Protein AF-A0A7S4MGF0-F1 (afdb_monomer_lite)

pLDDT: mean 73.52, std 23.84, range [23.14, 98.25]

Foldseek 3Di:
DQLLAPPDDDDPCPPDDDDPPPDDDPVVLLVLLVVLLVCLVPDPDAQPDPVQHPCCCVVRLVVQSHDPDLSSNLSSLSSQLSNCLRDLVSCLQCVVVLLVNCVDPRDPSSVLSSLLSLLSSCLRVFPVVSQVSNDDHDPVCNSSCPPPCPPPPPDPPPDRSSVVSLVCQCPPDPDLSSNLSSLLSVLSCLQVVSDQALVVVLSLLLLLQQVVCPVSCSSVVSSVVSLLSQLQNDPSSLVSLLVNLLVNLCVLLVDDPPGSSVVGQVLVSLVVSVVSNCNNVVPDDPFDDPRLLVSLLSLLVVLVVCVVPPVPSNVSSLVSSLPGRPGPDDPVSLVSNLVSLVVVCVSDPDPVSNVSSVVSNVRSVVRVVVVVVDDDDDDDDDDDDDDDDDDDDDDDDDDDDDDDDDDDDDDDDDDDDDDDDDDDDDDDDDDDDDDDDDDDDDDDDDDDDDDDDDDDDDDDDDDDDDDPDDPDAAEEEEDAADCPDPPRHVVLVVVLVVLCVLQVHHYDYDDDDDPPHAEYEYAAPDPDPVVLLCLQQFHWYFYSVQSVVCSVVSYRDDSLQTTDTNDDRLAAAFEEEEDPQLQVPDPVNPDHPVNVVCSRCVSRVHHYDPDQVRGQEYEDDPPDPCCPPPPVRYHYDYPVRVCCSSGPRDPRD

Sequence (653 aa):
MEILADIVEPLEDNEGDEQETEEEPHETFTRVLSICEEILRYTEMGVSHPGIGTGLLQNYIIPSLRHADCVVREKALACLGLYCLLDMKEAAKYLLLFVKVVGSAEPDAVQLVAVRTLFDFLTLFGPETLIKQEKEWPEEFQVWNEEDDEEDDDINDTRSFTIVTLVRCLTQTKNPLIRSTAVEGFAKLLLNNFISDFQIVSVLITLYFHPATDRDQQLTQCLGVFFPAYCLNSPKHTDTLKEAFLPTLERILGSNQYSPLRKVNIEKVVQFMIMHIDMSNTKLPSKSLPGHDELAVGVARLVLNNLSSNKDMSKSLCKVLSSMRIAGTDPDVSSRLSAIVVRLLDKISEKPLLKILNSIQNTLHKNGKKRRSKSPPKRKSPPRKRRRTESPDSRATTRKRRRTNSLRGKTSPNKKARTEDLEENPDTSPDQIDLVQSEREEEEEEERGYSGDEFPNSEEETTEVHEPSKSKRVVISFSGFTMSDNVYNYTYLHSLVKDAKKLGAELVLGNVIDSSITHIVSPPNQRTMKTIVGSITNRWIVVPEWLTKSAKAEKFLREELYGGKTTGKPFKDKKIFISKKFVDENPNKQFNHDILKSLICNAGKGKLVKSDKEADFVLCSKNDPRVSSTDHNISYLTWKGFFEFLQPTVNIL

Secondary structure (DSSP, 8-state):
--TTT---PPPP--S----------HHHHHHHHHHHHHHHHH--S-TTSTTTSHHHIIIIIHHHTT-SSHHHHHHHHHHHHHHHTT-HHHHHHHHHHHHHHHHSS--HHHHHHHHHHHHHHHHHT-HHHHHTTTT---GGGGGGSTTT----TT----S-HHHHHHHHHHHT-S-HHHHHHHHHHHHHHHHTTS---HHHHHHHHHHHT-TTSTT-HHHHHHHHHHHHHHHHH-HHHHHHHHHTHHHHHHHHHTS-TTSGGGGS-HHHHHHHHHHHHHHT-TTS-TT--TTHHHHHHHHHHHHHHHTTT-HHHHHHHHHHHHHS---S--HHHHHHHHHHHHHHHHH---HHHHHHHHHHHHHHHHHHHHHHT-PPP--PPPPPP-----------------------------------------------------------------------------------------EEEE-S--TT-SSSSHHHHHHHHHHHHHTT-EE--SS---TT--EEE--TT---HHHHHHHHTT-EEE-THHHHHHHHTTSPPPGGGSEEE-SS-TTTT-EEEE-HHHHHT-TTS-S-HHHHHIIIIIIS--EE-SSGGG-SEEE--TT-GGGG---TT-EEE-HHHHHHHHS------

Organism: NCBI:txid1487602

InterPro domains:
  IPR001357 BRCT domain [PS50172] (500-564)
  IPR011989 Armadillo-like helical [G3DSA:1.25.10.10] (31-375)
  IPR016024 Armadillo-type fold [SSF48371] (57-359)
  IPR025977 Nuclear condensin complex subunit 3, C-terminal domain [PF12719] (31-326)
  IPR027165 Condensin complex subunit 3 [PTHR14418] (11-461)
  IPR036420 BRCT domain superfamily [G3DSA:3.40.50.10190] (467-583)
  IPR036420 BRCT domain superfamily [SSF52113] (493-562)

Radius of gyration: 37.38 Å; chains: 1; bounding box: 110×81×119 Å

Structure (mmCIF, N/CA/C/O backbone):
data_AF-A0A7S4MGF0-F1
#
_entry.id   AF-A0A7S4MGF0-F1
#
loop_
_atom_site.group_PDB
_atom_site.id
_atom_site.type_symbol
_atom_site.label_atom_id
_atom_site.label_alt_id
_atom_site.label_comp_id
_atom_site.label_asym_id
_atom_site.label_entity_id
_atom_site.label_seq_id
_atom_site.pdbx_PDB_ins_code
_atom_site.Cartn_x
_atom_site.Cartn_y
_atom_site.Cartn_z
_atom_site.occupancy
_atom_site.B_iso_or_equiv
_atom_site.auth_seq_id
_atom_site.auth_comp_id
_atom_site.auth_asym_id
_atom_site.auth_atom_id
_atom_site.pdbx_PDB_model_num
ATOM 1 N N . MET A 1 1 ? -4.415 -2.690 -21.644 1.00 41.38 1 MET A N 1
ATOM 2 C CA . MET A 1 1 ? -3.374 -2.409 -22.628 1.00 41.38 1 MET A CA 1
ATOM 3 C C . MET A 1 1 ? -2.012 -2.616 -21.981 1.00 41.38 1 MET A C 1
ATOM 5 O O . MET A 1 1 ? -1.796 -2.155 -20.857 1.00 41.38 1 MET A O 1
ATOM 9 N N . GLU A 1 2 ? -1.182 -3.431 -22.620 1.00 49.91 2 GLU A N 1
ATOM 10 C CA . GLU A 1 2 ? 0.239 -3.618 -22.332 1.00 49.91 2 GLU A CA 1
ATOM 11 C C . GLU A 1 2 ? 0.947 -2.352 -22.830 1.00 49.91 2 GLU A C 1
ATOM 13 O O . GLU A 1 2 ? 1.124 -2.173 -24.030 1.00 49.91 2 GLU A O 1
ATOM 18 N N . ILE A 1 3 ? 1.277 -1.421 -21.922 1.00 53.91 3 ILE A N 1
ATOM 19 C CA . ILE A 1 3 ? 1.786 -0.079 -22.284 1.00 53.91 3 ILE A CA 1
ATOM 20 C C . ILE A 1 3 ? 3.060 -0.152 -23.135 1.00 53.91 3 ILE A C 1
ATOM 22 O O . ILE A 1 3 ? 3.345 0.775 -23.879 1.00 53.91 3 ILE A O 1
ATOM 26 N N . LEU A 1 4 ? 3.831 -1.234 -23.047 1.00 62.59 4 LEU A N 1
ATOM 27 C CA . LEU A 1 4 ? 5.023 -1.406 -23.865 1.00 62.59 4 LEU A CA 1
ATOM 28 C C . LEU A 1 4 ? 4.737 -2.030 -25.246 1.00 62.59 4 LEU A C 1
ATOM 30 O O . LEU A 1 4 ? 5.613 -1.977 -26.102 1.00 62.59 4 LEU A O 1
ATOM 34 N N . ALA A 1 5 ? 3.559 -2.625 -25.470 1.00 48.75 5 ALA A N 1
ATOM 35 C CA . ALA A 1 5 ? 3.207 -3.335 -26.707 1.00 48.75 5 ALA A CA 1
ATOM 36 C C . ALA A 1 5 ? 2.091 -2.665 -27.531 1.00 48.75 5 ALA A C 1
ATOM 38 O O . ALA A 1 5 ? 2.121 -2.743 -28.753 1.00 48.75 5 ALA A O 1
ATOM 39 N N . ASP A 1 6 ? 1.135 -1.984 -26.893 1.00 47.91 6 ASP A N 1
ATOM 40 C CA . ASP A 1 6 ? -0.040 -1.390 -27.560 1.00 47.91 6 ASP A CA 1
ATOM 41 C C . ASP A 1 6 ? 0.246 -0.027 -28.238 1.00 47.91 6 ASP A C 1
ATOM 43 O O . ASP A 1 6 ? -0.673 0.691 -28.621 1.00 47.91 6 ASP A O 1
ATOM 47 N N . ILE A 1 7 ? 1.520 0.340 -28.411 1.00 49.62 7 ILE A N 1
ATOM 48 C CA . ILE A 1 7 ? 1.946 1.589 -29.062 1.00 49.62 7 ILE A CA 1
ATOM 49 C C . ILE A 1 7 ? 2.113 1.332 -30.561 1.00 49.62 7 ILE A C 1
ATOM 51 O O . ILE A 1 7 ? 3.227 1.186 -31.068 1.00 49.62 7 ILE A O 1
ATOM 55 N N . VAL A 1 8 ? 0.976 1.244 -31.252 1.00 32.97 8 VAL A N 1
ATOM 56 C CA . VAL A 1 8 ? 0.900 1.075 -32.707 1.00 32.97 8 VAL A CA 1
ATOM 57 C C . VAL A 1 8 ? -0.104 2.067 -33.292 1.00 32.97 8 VAL A C 1
ATOM 59 O O . VAL A 1 8 ? -1.292 1.773 -33.398 1.00 32.97 8 VAL A O 1
ATOM 62 N N . GLU A 1 9 ? 0.402 3.192 -33.790 1.00 29.95 9 GLU A N 1
ATOM 63 C CA . GLU A 1 9 ? 0.049 3.536 -35.167 1.00 29.95 9 GLU A CA 1
ATOM 64 C C . GLU A 1 9 ? 1.054 2.820 -36.082 1.00 29.95 9 GLU A C 1
ATOM 66 O O . GLU A 1 9 ? 2.243 2.750 -35.739 1.00 29.95 9 GLU A O 1
ATOM 71 N N . PRO A 1 10 ? 0.623 2.246 -37.220 1.00 31.66 10 PRO A N 1
ATOM 72 C CA . PRO A 1 10 ? 1.572 1.844 -38.244 1.00 31.66 10 PRO A CA 1
ATOM 73 C C . PRO A 1 10 ? 2.352 3.086 -38.687 1.00 31.66 10 PRO A C 1
ATOM 75 O O . PRO A 1 10 ? 1.774 4.161 -38.849 1.00 31.66 10 PRO A O 1
ATOM 78 N N . LEU A 1 11 ? 3.663 2.938 -38.900 1.00 33.12 11 LEU A N 1
ATOM 79 C CA . LEU A 1 11 ? 4.410 3.924 -39.680 1.00 33.12 11 LEU A CA 1
ATOM 80 C C . LEU A 1 11 ? 3.650 4.123 -40.994 1.00 33.12 11 LEU A C 1
ATOM 82 O O . LEU A 1 11 ? 3.319 3.121 -41.624 1.00 33.12 11 LEU A O 1
ATOM 86 N N . GLU A 1 12 ? 3.353 5.373 -41.369 1.00 35.62 12 GLU A N 1
ATOM 87 C CA . GLU A 1 12 ? 2.627 5.668 -42.610 1.00 35.62 12 GLU A CA 1
ATOM 88 C C . GLU A 1 12 ? 3.235 4.858 -43.761 1.00 35.62 12 GLU A C 1
ATOM 90 O O . GLU A 1 12 ? 4.438 4.974 -44.022 1.00 35.62 12 GLU A O 1
ATOM 95 N N . ASP A 1 13 ? 2.410 4.028 -44.412 1.00 33.25 13 ASP A N 1
ATOM 96 C CA . ASP A 1 13 ? 2.819 3.181 -45.531 1.00 33.25 13 ASP A CA 1
ATOM 97 C C . ASP A 1 13 ? 3.328 4.070 -46.670 1.00 33.25 13 ASP A C 1
ATOM 99 O O . ASP A 1 13 ? 2.581 4.559 -47.522 1.00 33.25 13 ASP A O 1
ATOM 103 N N . ASN A 1 14 ? 4.635 4.301 -46.672 1.00 34.06 14 ASN A N 1
ATOM 104 C CA . ASN A 1 14 ? 5.325 5.011 -47.726 1.00 34.06 14 ASN A CA 1
ATOM 105 C C . ASN A 1 14 ? 5.386 4.051 -48.920 1.00 34.06 14 ASN A C 1
ATOM 107 O O . ASN A 1 14 ? 6.283 3.214 -48.973 1.00 34.06 14 ASN A O 1
ATOM 111 N N . GLU A 1 15 ? 4.386 4.124 -49.811 1.00 43.25 15 GLU A N 1
ATOM 112 C CA . GLU A 1 15 ? 4.159 3.209 -50.944 1.00 43.25 15 GLU A CA 1
ATOM 113 C C . GLU A 1 15 ? 5.469 2.872 -51.692 1.00 43.25 15 GLU A C 1
ATOM 115 O O . GLU A 1 15 ? 5.927 3.620 -52.561 1.00 43.25 15 GLU A O 1
ATOM 120 N N . GLY A 1 16 ? 6.093 1.739 -51.344 1.00 39.03 16 GLY A N 1
ATOM 121 C CA . GLY A 1 16 ? 7.462 1.439 -51.765 1.00 39.03 16 GLY A CA 1
ATOM 122 C C . GLY A 1 16 ? 7.999 0.111 -51.231 1.00 39.03 16 GLY A C 1
ATOM 123 O O . GLY A 1 16 ? 8.696 0.087 -50.225 1.00 39.03 16 GLY A O 1
ATOM 124 N N . ASP A 1 17 ? 7.728 -0.955 -51.988 1.00 33.38 17 ASP A N 1
ATOM 125 C CA . ASP A 1 17 ? 8.235 -2.330 -51.850 1.00 33.38 17 ASP A CA 1
ATOM 126 C C . ASP A 1 17 ? 7.893 -3.086 -50.546 1.00 33.38 17 ASP A C 1
ATOM 128 O O . ASP A 1 17 ? 8.531 -2.935 -49.506 1.00 33.38 17 ASP A O 1
ATOM 132 N N . GLU A 1 18 ? 6.959 -4.039 -50.669 1.00 37.19 18 GLU A N 1
ATOM 133 C CA . GLU A 1 18 ? 6.753 -5.146 -49.725 1.00 37.19 18 GLU A CA 1
ATOM 134 C C . GLU A 1 18 ? 8.016 -6.034 -49.652 1.00 37.19 18 GLU A C 1
ATOM 136 O O . GLU A 1 18 ? 8.128 -7.064 -50.322 1.00 37.19 18 GLU A O 1
ATOM 141 N N . GLN A 1 19 ? 8.991 -5.647 -48.829 1.00 36.06 19 GLN A N 1
ATOM 142 C CA . GLN A 1 19 ? 9.983 -6.586 -48.313 1.00 36.06 19 GLN A CA 1
ATOM 143 C C . GLN A 1 19 ? 9.392 -7.276 -47.085 1.00 36.06 19 GLN A C 1
ATOM 145 O O . GLN A 1 19 ? 9.202 -6.646 -46.048 1.00 36.06 19 GLN A O 1
ATOM 150 N N . GLU A 1 20 ? 9.133 -8.582 -47.198 1.00 35.62 20 GLU A N 1
ATOM 151 C CA . GLU A 1 20 ? 8.890 -9.448 -46.043 1.00 35.62 20 GLU A CA 1
ATOM 152 C C . GLU A 1 20 ? 10.105 -9.348 -45.107 1.00 35.62 20 GLU A C 1
ATOM 154 O O . GLU A 1 20 ? 11.149 -9.958 -45.347 1.00 35.62 20 GLU A O 1
ATOM 159 N N . THR A 1 21 ? 10.000 -8.547 -44.046 1.00 38.97 21 THR A N 1
ATOM 160 C CA . THR A 1 21 ? 11.024 -8.501 -43.004 1.00 38.97 21 THR A CA 1
ATOM 161 C C . THR A 1 21 ? 10.998 -9.825 -42.257 1.00 38.97 21 THR A C 1
ATOM 163 O O . THR A 1 21 ? 10.056 -10.092 -41.511 1.00 38.97 21 THR A O 1
ATOM 166 N N . GLU A 1 22 ? 12.029 -10.649 -42.455 1.00 45.03 22 GLU A N 1
ATOM 167 C CA . GLU A 1 22 ? 12.278 -11.829 -41.628 1.00 45.03 22 GLU A CA 1
ATOM 168 C C . GLU A 1 22 ? 12.342 -11.386 -40.156 1.00 45.03 22 GLU A C 1
ATOM 170 O O . GLU A 1 22 ? 13.314 -10.756 -39.739 1.00 45.03 22 GLU A O 1
ATOM 175 N N . GLU A 1 23 ? 11.301 -11.681 -39.368 1.00 51.59 23 GLU A N 1
ATOM 176 C CA . GLU A 1 23 ? 11.300 -11.395 -37.931 1.00 51.59 23 GLU A CA 1
ATOM 177 C C . GLU A 1 23 ? 12.491 -12.113 -37.280 1.00 51.59 23 GLU A C 1
ATOM 179 O O . GLU A 1 23 ? 12.534 -13.349 -37.218 1.00 51.59 23 GLU A O 1
ATOM 184 N N . GLU A 1 24 ? 13.481 -11.348 -36.800 1.00 61.38 24 GLU A N 1
ATOM 185 C CA . GLU A 1 24 ? 14.628 -11.931 -36.107 1.00 61.38 24 GLU A CA 1
ATOM 186 C C . GLU A 1 24 ? 14.127 -12.782 -34.926 1.00 61.38 24 GLU A C 1
ATOM 188 O O . GLU A 1 24 ? 13.316 -12.305 -34.126 1.00 61.38 24 GLU A O 1
ATOM 193 N N . PRO A 1 25 ? 14.598 -14.035 -34.762 1.00 72.44 25 PRO A N 1
ATOM 194 C CA . PRO A 1 25 ? 14.060 -14.918 -33.738 1.00 72.44 25 PRO A CA 1
ATOM 195 C C . PRO A 1 25 ? 14.115 -14.282 -32.344 1.00 72.44 25 PRO A C 1
ATOM 197 O O . PRO A 1 25 ? 15.175 -13.830 -31.916 1.00 72.44 25 PRO A O 1
ATOM 200 N N . HIS A 1 26 ? 13.011 -14.332 -31.591 1.00 74.50 26 HIS A N 1
ATOM 201 C CA . HIS A 1 26 ? 12.923 -13.838 -30.203 1.00 74.50 26 HIS A CA 1
ATOM 202 C C . HIS A 1 26 ? 14.077 -14.332 -29.293 1.00 74.50 26 HIS A C 1
ATOM 204 O O . HIS A 1 26 ? 14.520 -13.633 -28.375 1.00 74.50 26 HIS A O 1
ATOM 210 N N . GLU A 1 27 ? 14.623 -15.524 -29.571 1.00 81.69 27 GLU A N 1
ATOM 211 C CA . GLU A 1 27 ? 15.824 -16.054 -28.921 1.00 81.69 27 GLU A CA 1
ATOM 212 C C . GLU A 1 27 ? 17.070 -15.172 -29.119 1.00 81.69 27 GLU A C 1
ATOM 214 O O . GLU A 1 27 ? 17.885 -15.062 -28.203 1.00 81.69 27 GLU A O 1
ATOM 219 N N . THR A 1 28 ? 17.244 -14.551 -30.286 1.00 86.50 28 THR A N 1
ATOM 220 C CA . THR A 1 28 ? 18.366 -13.660 -30.616 1.00 86.50 28 THR A CA 1
ATOM 221 C C . THR A 1 28 ? 18.328 -12.416 -29.737 1.00 86.50 28 THR A C 1
ATOM 223 O O . THR A 1 28 ? 19.291 -12.180 -29.004 1.00 86.50 28 THR A O 1
ATOM 226 N N . PHE A 1 29 ? 17.198 -11.698 -29.695 1.00 87.00 29 PHE A N 1
ATOM 227 C CA . PHE A 1 29 ? 16.993 -10.572 -28.773 1.00 87.00 29 PHE A CA 1
ATOM 228 C C . PHE A 1 29 ? 17.225 -10.985 -27.318 1.00 87.00 29 PHE A C 1
ATOM 230 O O . PHE A 1 29 ? 17.995 -10.349 -26.599 1.00 87.00 29 PHE A O 1
ATOM 237 N N . THR A 1 30 ? 16.643 -12.111 -26.895 1.00 89.19 30 THR A N 1
ATOM 238 C CA . THR A 1 30 ? 16.803 -12.648 -25.534 1.00 89.19 30 THR A CA 1
ATOM 239 C C . THR A 1 30 ? 18.273 -12.908 -25.181 1.00 89.19 30 THR A C 1
ATOM 241 O O . THR A 1 30 ? 18.709 -12.591 -24.069 1.00 89.19 30 THR A O 1
ATOM 244 N N . ARG A 1 31 ? 19.070 -13.453 -26.112 1.00 92.31 31 ARG A N 1
ATOM 245 C CA . ARG A 1 31 ? 20.515 -13.689 -25.930 1.00 92.31 31 ARG A CA 1
ATOM 246 C C . ARG A 1 31 ? 21.305 -12.380 -25.888 1.00 92.31 31 ARG A C 1
ATOM 248 O O . ARG A 1 31 ? 22.119 -12.217 -24.982 1.00 92.31 31 ARG A O 1
ATOM 255 N N . VAL A 1 32 ? 21.056 -11.455 -26.818 1.00 92.00 32 VAL A N 1
ATOM 256 C CA . VAL A 1 32 ? 21.735 -10.147 -26.878 1.00 92.00 32 VAL A CA 1
ATOM 257 C C . VAL A 1 32 ? 21.470 -9.348 -25.604 1.00 92.00 32 VAL A C 1
ATOM 259 O O . VAL A 1 32 ? 22.417 -8.952 -24.928 1.00 92.00 32 VAL A O 1
ATOM 262 N N . LEU A 1 33 ? 20.206 -9.210 -25.200 1.00 94.50 33 LEU A N 1
ATOM 263 C CA . LEU A 1 33 ? 19.833 -8.513 -23.969 1.00 94.50 33 LEU A CA 1
ATOM 264 C C . LEU A 1 33 ? 20.415 -9.189 -22.726 1.00 94.50 33 LEU A C 1
ATOM 266 O O . LEU A 1 33 ? 20.852 -8.495 -21.819 1.00 94.50 33 LEU A O 1
ATOM 270 N N . SER A 1 34 ? 20.517 -10.522 -22.687 1.00 94.38 34 SER A N 1
ATOM 271 C CA . SER A 1 34 ? 21.203 -11.210 -21.580 1.00 94.38 34 SER A CA 1
ATOM 272 C C . SER A 1 34 ? 22.692 -10.853 -21.493 1.00 94.38 34 SER A C 1
ATOM 274 O O . SER A 1 34 ? 23.227 -10.737 -20.395 1.00 94.38 34 SER A O 1
ATOM 276 N N . ILE A 1 35 ? 23.368 -10.635 -22.626 1.00 94.00 35 ILE A N 1
ATOM 277 C CA . ILE A 1 35 ? 24.757 -10.152 -22.643 1.00 94.00 35 ILE A CA 1
ATOM 278 C C . ILE A 1 35 ? 24.816 -8.694 -22.161 1.00 94.00 35 ILE A C 1
ATOM 280 O O . ILE A 1 35 ? 25.659 -8.366 -21.326 1.00 94.00 35 ILE A O 1
ATOM 284 N N . CYS A 1 36 ? 23.901 -7.831 -22.618 1.00 93.62 36 CYS A N 1
ATOM 285 C CA . CYS A 1 36 ? 23.788 -6.449 -22.138 1.00 93.62 36 CYS A CA 1
ATOM 286 C C . CYS A 1 36 ? 23.530 -6.385 -20.620 1.00 93.62 36 CYS A C 1
ATOM 288 O O . CYS A 1 36 ? 24.146 -5.580 -19.929 1.00 93.62 36 CYS A O 1
ATOM 290 N N . GLU A 1 37 ? 22.658 -7.251 -20.098 1.00 94.88 37 GLU A N 1
ATOM 291 C CA . GLU A 1 37 ? 22.310 -7.372 -18.678 1.00 94.88 37 GLU A CA 1
ATOM 292 C C . GLU A 1 37 ? 23.542 -7.689 -17.816 1.00 94.88 37 GLU A C 1
ATOM 294 O O . GLU A 1 37 ? 23.791 -6.993 -16.833 1.00 94.88 37 GLU A O 1
ATOM 299 N N . GLU A 1 38 ? 24.363 -8.675 -18.199 1.00 95.44 38 GLU A N 1
ATOM 300 C CA . GLU A 1 38 ? 25.585 -9.005 -17.447 1.00 95.44 38 GLU A CA 1
ATOM 301 C C . GLU A 1 38 ? 26.676 -7.927 -17.580 1.00 95.44 38 GLU A C 1
ATOM 303 O O . GLU A 1 38 ? 27.353 -7.622 -16.597 1.00 95.44 38 GLU A O 1
ATOM 308 N N . ILE A 1 39 ? 26.827 -7.296 -18.753 1.00 93.38 39 ILE A N 1
ATOM 309 C CA . ILE A 1 39 ? 27.760 -6.166 -18.933 1.00 93.38 39 ILE A CA 1
ATOM 310 C C . ILE A 1 39 ? 27.378 -5.005 -18.005 1.00 93.38 39 ILE A C 1
ATOM 312 O O . ILE A 1 39 ? 28.232 -4.478 -17.292 1.00 93.38 39 ILE A O 1
ATOM 316 N N . LEU A 1 40 ? 26.098 -4.627 -17.974 1.00 94.81 40 LEU A N 1
ATOM 317 C CA . LEU A 1 40 ? 25.601 -3.530 -17.141 1.00 94.81 40 LEU A CA 1
ATOM 318 C C . LEU A 1 40 ? 25.587 -3.874 -15.643 1.00 94.81 40 LEU A C 1
ATOM 320 O O . LEU A 1 40 ? 25.734 -2.981 -14.814 1.00 94.81 40 LEU A O 1
ATOM 324 N N . ARG A 1 41 ? 25.452 -5.153 -15.273 1.00 94.25 41 ARG A N 1
ATOM 325 C CA . ARG A 1 41 ? 25.506 -5.609 -13.873 1.00 94.25 41 ARG A CA 1
ATOM 326 C C . ARG A 1 41 ? 26.905 -5.525 -13.261 1.00 94.25 41 ARG A C 1
ATOM 328 O O . ARG A 1 41 ? 27.018 -5.309 -12.056 1.00 94.25 41 ARG A O 1
ATOM 335 N N . TYR A 1 42 ? 27.950 -5.733 -14.063 1.00 92.75 42 TYR A N 1
ATOM 336 C CA . TYR A 1 42 ? 29.338 -5.832 -13.590 1.00 92.75 42 TYR A CA 1
ATOM 337 C C . TYR A 1 42 ? 30.253 -4.687 -14.049 1.00 92.75 42 TYR A C 1
ATOM 339 O O . TYR A 1 42 ? 31.447 -4.709 -13.750 1.00 92.75 42 TYR A O 1
ATOM 347 N N . THR A 1 43 ? 29.732 -3.687 -14.762 1.00 91.38 43 THR A N 1
ATOM 348 C CA . THR A 1 43 ? 30.529 -2.528 -15.181 1.00 91.38 43 THR A CA 1
ATOM 349 C C . THR A 1 43 ? 30.898 -1.613 -14.009 1.00 91.38 43 THR A C 1
ATOM 351 O O . THR A 1 43 ? 30.055 -1.218 -13.209 1.00 91.38 43 THR A O 1
ATOM 354 N N . GLU A 1 44 ? 32.168 -1.205 -13.957 1.00 89.06 44 GLU A N 1
ATOM 355 C CA . GLU A 1 44 ? 32.653 -0.094 -13.120 1.00 89.06 44 GLU A CA 1
ATOM 356 C C . GLU A 1 44 ? 32.698 1.243 -13.897 1.00 89.06 44 GLU A C 1
ATOM 358 O O . GLU A 1 44 ? 33.155 2.266 -13.389 1.00 89.06 44 GLU A O 1
ATOM 363 N N . MET A 1 45 ? 32.253 1.240 -15.158 1.00 89.25 45 MET A N 1
ATOM 364 C CA . MET A 1 45 ? 32.296 2.378 -16.078 1.00 89.25 45 MET A CA 1
ATOM 365 C C . MET A 1 45 ? 30.910 3.019 -16.221 1.00 89.25 45 MET A C 1
ATOM 367 O O . MET A 1 45 ? 29.913 2.315 -16.381 1.00 89.25 45 MET A O 1
ATOM 371 N N . GLY A 1 46 ? 30.859 4.354 -16.215 1.00 88.62 46 GLY A N 1
ATOM 372 C CA . GLY A 1 46 ? 29.621 5.119 -16.389 1.00 88.62 46 GLY A CA 1
ATOM 373 C C . GLY A 1 46 ? 29.152 5.252 -17.845 1.00 88.62 46 GLY A C 1
ATOM 374 O O . GLY A 1 46 ? 29.852 4.875 -18.788 1.00 88.62 46 GLY A O 1
ATOM 375 N N . VAL A 1 47 ? 27.982 5.876 -18.020 1.00 89.69 47 VAL A N 1
ATOM 376 C CA . VAL A 1 47 ? 27.270 6.040 -19.308 1.00 89.69 47 VAL A CA 1
ATOM 377 C C . VAL A 1 47 ? 28.055 6.771 -20.407 1.00 89.69 47 VAL A C 1
ATOM 379 O O . VAL A 1 47 ? 27.722 6.667 -21.582 1.00 89.69 47 VAL A O 1
ATOM 382 N N . SER A 1 48 ? 29.124 7.492 -20.060 1.00 87.69 48 SER A N 1
ATOM 383 C CA . SER A 1 48 ? 30.007 8.160 -21.025 1.00 87.69 48 SER A CA 1
ATOM 384 C C . SER A 1 48 ? 30.983 7.217 -21.741 1.00 87.69 48 SER A C 1
ATOM 386 O O . SER A 1 48 ? 31.645 7.636 -22.692 1.00 87.69 48 SER A O 1
ATOM 388 N N . HIS A 1 49 ? 31.106 5.957 -21.311 1.00 89.19 49 HIS A N 1
ATOM 389 C CA . HIS A 1 49 ? 31.995 5.000 -21.961 1.00 89.19 49 HIS A CA 1
ATOM 390 C C . HIS A 1 49 ? 31.419 4.526 -23.314 1.00 89.19 49 HIS A C 1
ATOM 392 O O . HIS A 1 49 ? 30.284 4.045 -23.339 1.00 89.19 49 HIS A O 1
ATOM 398 N N . PRO A 1 50 ? 32.178 4.561 -24.433 1.00 82.31 50 PRO A N 1
ATOM 399 C CA . PRO A 1 50 ? 31.649 4.230 -25.763 1.00 82.31 50 PRO A CA 1
ATOM 400 C C . PRO A 1 50 ? 31.022 2.836 -25.900 1.00 82.31 50 PRO A C 1
ATOM 402 O O . PRO A 1 50 ? 30.120 2.656 -26.709 1.00 82.31 50 PRO A O 1
ATOM 405 N N . GLY A 1 51 ? 31.475 1.855 -25.110 1.00 79.69 51 GLY A N 1
ATOM 406 C CA . GLY A 1 51 ? 30.918 0.496 -25.108 1.00 79.69 51 GLY A CA 1
ATOM 407 C C . GLY A 1 51 ? 29.660 0.298 -24.251 1.00 79.69 51 GLY A C 1
ATOM 408 O O . GLY A 1 51 ? 29.153 -0.816 -24.201 1.00 79.69 51 GLY A O 1
ATOM 409 N N . ILE A 1 52 ? 29.194 1.331 -23.537 1.00 85.00 52 ILE A N 1
ATOM 410 C CA . ILE A 1 52 ? 28.048 1.264 -22.604 1.00 85.00 52 ILE A CA 1
ATOM 411 C C . ILE A 1 52 ? 27.008 2.348 -22.883 1.00 85.00 52 ILE A C 1
ATOM 413 O O . ILE A 1 52 ? 25.833 2.114 -22.627 1.00 85.00 52 ILE A O 1
ATOM 417 N N . GLY A 1 53 ? 27.434 3.515 -23.375 1.00 77.94 53 GLY A N 1
ATOM 418 C CA . GLY A 1 53 ? 26.585 4.685 -23.585 1.00 77.94 53 GLY A CA 1
ATOM 419 C C . GLY A 1 53 ? 25.527 4.529 -24.678 1.00 77.94 53 GLY A C 1
ATOM 420 O O . GLY A 1 53 ? 25.006 3.447 -24.946 1.00 77.94 53 GLY A O 1
ATOM 421 N N . THR A 1 54 ? 25.213 5.637 -25.349 1.00 77.00 54 THR A N 1
ATOM 422 C CA . THR A 1 54 ? 24.050 5.753 -26.247 1.00 77.00 54 THR A CA 1
ATOM 423 C C . THR A 1 54 ? 23.926 4.641 -27.294 1.00 77.00 54 THR A C 1
ATOM 425 O O . THR A 1 54 ? 22.809 4.250 -27.606 1.00 77.00 54 THR A O 1
ATOM 428 N N . GLY A 1 55 ? 25.030 4.072 -27.790 1.00 83.75 55 GLY A N 1
ATOM 429 C CA . GLY A 1 55 ? 25.002 2.958 -28.745 1.00 83.75 55 GLY A CA 1
ATOM 430 C C . GLY A 1 55 ? 24.444 1.634 -28.197 1.00 83.75 55 GLY A C 1
ATOM 431 O O . GLY A 1 55 ? 23.848 0.881 -28.963 1.00 83.75 55 GLY A O 1
ATOM 432 N N . LEU A 1 56 ? 24.595 1.337 -26.902 1.00 88.25 56 LEU A N 1
ATOM 433 C CA . LEU A 1 56 ? 23.961 0.168 -26.270 1.00 88.25 56 LEU A CA 1
ATOM 434 C C . LEU A 1 56 ? 22.461 0.431 -26.067 1.00 88.25 56 LEU A C 1
ATOM 436 O O . LEU A 1 56 ? 21.612 -0.402 -26.381 1.00 88.25 56 LEU A O 1
ATOM 440 N N . LEU A 1 57 ? 22.159 1.629 -25.563 1.00 88.88 57 LEU A N 1
ATOM 441 C CA . LEU A 1 57 ? 20.816 2.083 -25.236 1.00 88.88 57 LEU A CA 1
ATOM 442 C C . LEU A 1 57 ? 19.916 2.138 -26.481 1.00 88.88 57 LEU A C 1
ATOM 444 O O . LEU A 1 57 ? 18.906 1.443 -26.534 1.00 88.88 57 LEU A O 1
ATOM 448 N N . GLN A 1 58 ? 20.310 2.915 -27.491 1.00 87.88 58 GLN A N 1
ATOM 449 C CA . GLN A 1 58 ? 19.478 3.237 -28.654 1.00 87.88 58 GLN A CA 1
ATOM 450 C C . GLN A 1 58 ? 19.345 2.087 -29.657 1.00 87.88 58 GLN A C 1
ATOM 452 O O . GLN A 1 58 ? 18.293 1.940 -30.265 1.00 87.88 58 GLN A O 1
ATOM 457 N N . ASN A 1 59 ? 20.377 1.251 -29.823 1.00 86.50 59 ASN A N 1
ATOM 458 C CA . ASN A 1 59 ? 20.346 0.186 -30.834 1.00 86.50 59 ASN A CA 1
ATOM 459 C C . ASN A 1 59 ? 19.764 -1.140 -30.316 1.00 86.50 59 ASN A C 1
ATOM 461 O O . ASN A 1 59 ? 19.327 -1.953 -31.122 1.00 86.50 59 ASN A O 1
ATOM 465 N N . TYR A 1 60 ? 19.775 -1.382 -28.997 1.00 89.19 60 TYR A N 1
ATOM 466 C CA . TYR A 1 60 ? 19.372 -2.675 -28.427 1.00 89.19 60 TYR A CA 1
ATOM 467 C C . TYR A 1 60 ? 18.305 -2.546 -27.342 1.00 89.19 60 TYR A C 1
ATOM 469 O O . TYR A 1 60 ? 17.290 -3.237 -27.405 1.00 89.19 60 TYR A O 1
ATOM 477 N N . ILE A 1 61 ? 18.507 -1.673 -26.349 1.00 91.50 61 ILE A N 1
ATOM 478 C CA . ILE A 1 61 ? 17.615 -1.594 -25.183 1.00 91.50 61 ILE A CA 1
ATOM 479 C C . ILE A 1 61 ? 16.281 -0.940 -25.557 1.00 91.50 61 ILE A C 1
ATOM 481 O O . ILE A 1 61 ? 15.239 -1.565 -25.378 1.00 91.50 61 ILE A O 1
ATOM 485 N N . ILE A 1 62 ? 16.301 0.285 -26.096 1.00 90.19 62 ILE A N 1
ATOM 486 C CA . ILE A 1 62 ? 15.078 1.044 -26.402 1.00 90.19 62 ILE A CA 1
ATOM 487 C C . ILE A 1 62 ? 14.182 0.339 -27.441 1.00 90.19 62 ILE A C 1
ATOM 489 O O . ILE A 1 62 ? 12.985 0.227 -27.169 1.00 90.19 62 ILE A O 1
ATOM 493 N N . PRO A 1 63 ? 14.697 -0.210 -28.563 1.00 88.06 63 PRO A N 1
ATOM 494 C CA . PRO A 1 63 ? 13.862 -0.939 -29.521 1.00 88.06 63 PRO A CA 1
ATOM 495 C C . PRO A 1 63 ? 13.212 -2.183 -28.901 1.00 88.06 63 PRO A C 1
ATOM 497 O O . PRO A 1 63 ? 12.021 -2.421 -29.083 1.00 88.06 63 PRO A O 1
ATOM 500 N N . SER A 1 64 ? 13.963 -2.932 -28.085 1.00 90.31 64 SER A N 1
ATOM 501 C CA . SER A 1 64 ? 13.474 -4.163 -27.451 1.00 90.31 64 SER A CA 1
ATOM 502 C C . SER A 1 64 ? 12.384 -3.933 -26.397 1.00 90.31 64 SER A C 1
ATOM 504 O O . SER A 1 64 ? 11.666 -4.872 -26.054 1.00 90.31 64 SER A O 1
ATOM 506 N N . LEU A 1 65 ? 12.221 -2.705 -25.887 1.00 89.00 65 LEU A N 1
ATOM 507 C CA . LEU A 1 65 ? 11.091 -2.368 -25.015 1.00 89.00 65 LEU A CA 1
ATOM 508 C C . LEU A 1 65 ? 9.754 -2.464 -25.752 1.00 89.00 65 LEU A C 1
ATOM 510 O O . LEU A 1 65 ? 8.766 -2.753 -25.098 1.00 89.00 65 LEU A O 1
ATOM 514 N N . ARG A 1 66 ? 9.716 -2.263 -27.077 1.00 83.56 66 ARG A N 1
ATOM 515 C CA . ARG A 1 66 ? 8.485 -2.292 -27.893 1.00 83.56 66 ARG A CA 1
ATOM 516 C C . ARG A 1 66 ? 8.177 -3.673 -28.491 1.00 83.56 66 ARG A C 1
ATOM 518 O O . ARG A 1 66 ? 7.306 -3.810 -29.339 1.00 83.56 66 ARG A O 1
ATOM 525 N N . HIS A 1 67 ? 8.928 -4.702 -28.097 1.00 85.62 67 HIS A N 1
ATOM 526 C CA . HIS A 1 67 ? 8.844 -6.028 -28.703 1.00 85.62 67 HIS A CA 1
ATOM 527 C C . HIS A 1 67 ? 7.563 -6.780 -28.286 1.00 85.62 67 HIS A C 1
ATOM 529 O O . HIS A 1 67 ? 7.166 -6.753 -27.119 1.00 85.62 67 HIS A O 1
ATOM 535 N N . ALA A 1 68 ? 6.936 -7.510 -29.216 1.00 81.69 68 ALA A N 1
ATOM 536 C CA . ALA A 1 68 ? 5.675 -8.221 -28.966 1.00 81.69 68 ALA A CA 1
ATOM 537 C C . ALA A 1 68 ? 5.787 -9.303 -27.867 1.00 81.69 68 ALA A C 1
ATOM 539 O O . ALA A 1 68 ? 4.889 -9.449 -27.038 1.00 81.69 68 ALA A O 1
ATOM 540 N N . ASP A 1 69 ? 6.910 -10.028 -27.811 1.00 84.88 69 ASP A N 1
ATOM 541 C CA . ASP A 1 69 ? 7.212 -10.978 -26.728 1.00 84.88 69 ASP A CA 1
ATOM 542 C C . ASP A 1 69 ? 7.572 -10.252 -25.418 1.00 84.88 69 ASP A C 1
ATOM 544 O O . ASP A 1 69 ? 8.578 -9.539 -25.333 1.00 84.88 69 ASP A O 1
ATOM 548 N N . CYS A 1 70 ? 6.783 -10.490 -24.368 1.00 88.88 70 CYS A N 1
ATOM 549 C CA . CYS A 1 70 ? 6.979 -9.906 -23.046 1.00 88.88 70 CYS A CA 1
ATOM 550 C C . CYS A 1 70 ? 8.263 -10.370 -22.334 1.00 88.88 70 CYS A C 1
ATOM 552 O O . CYS A 1 70 ? 8.751 -9.645 -21.468 1.00 88.88 70 CYS A O 1
ATOM 554 N N . VAL A 1 71 ? 8.857 -11.510 -22.709 1.00 91.69 71 VAL A N 1
ATOM 555 C CA . VAL A 1 71 ? 10.158 -11.972 -22.179 1.00 91.69 71 VAL A CA 1
ATOM 556 C C . VAL A 1 71 ? 11.297 -11.081 -22.683 1.00 91.69 71 VAL A C 1
ATOM 558 O O . VAL A 1 71 ? 12.219 -10.748 -21.931 1.00 91.69 71 VAL A O 1
ATOM 561 N N . VAL A 1 72 ? 11.214 -10.639 -23.942 1.00 92.62 72 VAL A N 1
ATOM 562 C CA . VAL A 1 72 ? 12.154 -9.668 -24.519 1.00 92.62 72 VAL A CA 1
ATOM 563 C C . VAL A 1 72 ? 11.992 -8.316 -23.822 1.00 92.62 72 VAL A C 1
ATOM 565 O O . VAL A 1 72 ? 12.991 -7.738 -23.388 1.00 92.62 72 VAL A O 1
ATOM 568 N N . ARG A 1 73 ? 10.749 -7.862 -23.600 1.00 93.38 73 ARG A N 1
ATOM 569 C CA . ARG A 1 73 ? 10.469 -6.619 -22.859 1.00 93.38 73 ARG A CA 1
ATOM 570 C C . ARG A 1 73 ? 10.940 -6.659 -21.406 1.00 93.38 73 ARG A C 1
ATOM 572 O O . ARG A 1 73 ? 11.529 -5.687 -20.942 1.00 93.38 73 ARG A O 1
ATOM 579 N N . GLU A 1 74 ? 10.742 -7.774 -20.694 1.00 95.06 74 GLU A N 1
ATOM 580 C CA . GLU A 1 74 ? 11.228 -7.975 -19.318 1.00 95.06 74 GLU A CA 1
ATOM 581 C C . GLU A 1 74 ? 12.746 -7.750 -19.240 1.00 95.06 74 GLU A C 1
ATOM 583 O O . GLU A 1 74 ? 13.227 -6.997 -18.388 1.00 95.06 74 GLU A O 1
ATOM 588 N N . LYS A 1 75 ? 13.499 -8.349 -20.172 1.00 95.31 75 LYS A N 1
ATOM 589 C CA . LYS A 1 75 ? 14.955 -8.186 -20.248 1.00 95.31 75 LYS A CA 1
ATOM 590 C C . LYS A 1 75 ? 15.381 -6.794 -20.687 1.00 95.31 75 LYS A C 1
ATOM 592 O O . LYS A 1 75 ? 16.286 -6.234 -20.076 1.00 95.31 75 LYS A O 1
ATOM 597 N N . ALA A 1 76 ? 14.723 -6.209 -21.684 1.00 95.88 76 ALA A N 1
ATOM 598 C CA . ALA A 1 76 ? 14.999 -4.845 -22.124 1.00 95.88 76 ALA A CA 1
ATOM 599 C C . ALA A 1 76 ? 14.809 -3.840 -20.977 1.00 95.88 76 ALA A C 1
ATOM 601 O O . ALA A 1 76 ? 15.670 -2.994 -20.734 1.00 95.88 76 ALA A O 1
ATOM 602 N N . LEU A 1 77 ? 13.736 -3.996 -20.200 1.00 97.12 77 LEU A N 1
ATOM 603 C CA . LEU A 1 77 ? 13.442 -3.165 -19.038 1.00 97.12 77 LEU A CA 1
ATOM 604 C C . LEU A 1 77 ? 14.452 -3.374 -17.897 1.00 97.12 77 LEU A C 1
ATOM 606 O O . LEU A 1 77 ? 14.842 -2.407 -17.240 1.00 97.12 77 LEU A O 1
ATOM 610 N N . ALA A 1 78 ? 14.938 -4.604 -17.695 1.00 97.75 78 ALA A N 1
ATOM 611 C CA . ALA A 1 78 ? 16.012 -4.892 -16.744 1.00 97.75 78 ALA A CA 1
ATOM 612 C C . ALA A 1 78 ? 17.345 -4.247 -17.169 1.00 97.75 78 ALA A C 1
ATOM 614 O O . ALA A 1 78 ? 18.016 -3.624 -16.343 1.00 97.75 78 ALA A O 1
ATOM 615 N N . CYS A 1 79 ? 17.705 -4.325 -18.456 1.00 97.12 79 CYS A N 1
ATOM 616 C CA . CYS A 1 79 ? 18.866 -3.630 -19.015 1.00 97.12 79 CYS A CA 1
ATOM 617 C C . CYS A 1 79 ? 18.738 -2.108 -18.871 1.00 97.12 79 CYS A C 1
ATOM 619 O O . CYS A 1 79 ? 19.682 -1.469 -18.413 1.00 97.12 79 CYS A O 1
ATOM 621 N N . LEU A 1 80 ? 17.575 -1.524 -19.190 1.00 96.62 80 LEU A N 1
ATOM 622 C CA . LEU A 1 80 ? 17.332 -0.092 -18.993 1.00 96.62 80 LEU A CA 1
ATOM 623 C C . LEU A 1 80 ? 17.513 0.298 -17.523 1.00 96.62 80 LEU A C 1
ATOM 625 O O . LEU A 1 80 ? 18.173 1.292 -17.229 1.00 96.62 80 LEU A O 1
ATOM 629 N N . GLY A 1 81 ? 16.977 -0.502 -16.598 1.00 97.06 81 GLY A N 1
ATOM 630 C CA . GLY A 1 81 ? 17.117 -0.268 -15.164 1.00 97.06 81 GLY A CA 1
ATOM 631 C C . GLY A 1 81 ? 18.574 -0.263 -14.709 1.00 97.06 81 GLY A C 1
ATOM 632 O O . GLY A 1 81 ? 18.995 0.671 -14.030 1.00 97.06 81 GLY A O 1
ATOM 633 N N . LEU A 1 82 ? 19.367 -1.251 -15.135 1.00 96.94 82 LEU A N 1
ATOM 634 C CA . LEU A 1 82 ? 20.802 -1.309 -14.834 1.00 96.94 82 LEU A CA 1
ATOM 635 C C . LEU A 1 82 ? 21.577 -0.137 -15.456 1.00 96.94 82 LEU A C 1
ATOM 637 O O . LEU A 1 82 ? 22.415 0.452 -14.781 1.00 96.94 82 LEU A O 1
ATOM 641 N N . TYR A 1 83 ? 21.267 0.249 -16.698 1.00 95.81 83 TYR A N 1
ATOM 642 C CA . TYR A 1 83 ? 21.860 1.422 -17.352 1.00 95.81 83 TYR A CA 1
ATOM 643 C C . TYR A 1 83 ? 21.562 2.716 -16.578 1.00 95.81 83 TYR A C 1
ATOM 645 O O . TYR A 1 83 ? 22.463 3.511 -16.319 1.00 95.81 83 TYR A O 1
ATOM 653 N N . CYS A 1 84 ? 20.320 2.899 -16.126 1.00 95.31 84 CYS A N 1
ATOM 654 C CA . CYS A 1 84 ? 19.911 4.051 -15.323 1.00 95.31 84 CYS A CA 1
ATOM 655 C C . CYS A 1 84 ? 20.610 4.121 -13.955 1.00 95.31 84 CYS A C 1
ATOM 657 O O . CYS A 1 84 ? 20.852 5.212 -13.448 1.00 95.31 84 CYS A O 1
ATOM 659 N N . LEU A 1 85 ? 20.983 2.987 -13.349 1.00 95.56 85 LEU A N 1
ATOM 660 C CA . LEU A 1 85 ? 21.749 2.982 -12.094 1.00 95.56 85 LEU A CA 1
ATOM 661 C C . LEU A 1 85 ? 23.176 3.550 -12.254 1.00 95.56 85 LEU A C 1
ATOM 663 O O . LEU A 1 85 ? 23.808 3.871 -11.248 1.00 95.56 85 LEU A O 1
ATOM 667 N N . LEU A 1 86 ? 23.672 3.720 -13.486 1.00 94.44 86 LEU A N 1
ATOM 668 C CA . LEU A 1 86 ? 24.989 4.301 -13.765 1.00 94.44 86 LEU A CA 1
ATOM 669 C C . LEU A 1 86 ? 25.005 5.842 -13.737 1.00 94.44 86 LEU A C 1
ATOM 671 O O . LEU A 1 86 ? 26.075 6.417 -13.528 1.00 94.44 86 LEU A O 1
ATOM 675 N N . ASP A 1 87 ? 23.868 6.521 -13.945 1.00 92.75 87 ASP A N 1
ATOM 676 C CA . ASP A 1 87 ? 23.774 7.989 -13.892 1.00 92.75 87 ASP A CA 1
ATOM 677 C C . ASP A 1 87 ? 22.384 8.482 -13.448 1.00 92.75 87 ASP A C 1
ATOM 679 O O . ASP A 1 87 ? 21.348 8.106 -13.996 1.00 92.75 87 ASP A O 1
ATOM 683 N N . MET A 1 88 ? 22.363 9.397 -12.472 1.00 91.88 88 MET A N 1
ATOM 684 C CA . MET A 1 88 ? 21.131 9.937 -11.883 1.00 91.88 88 MET A CA 1
ATOM 685 C C . MET A 1 88 ? 20.232 10.667 -12.895 1.00 91.88 88 MET A C 1
ATOM 687 O O . MET A 1 88 ? 19.013 10.652 -12.735 1.00 91.88 88 MET A O 1
ATOM 691 N N . LYS A 1 89 ? 20.800 11.288 -13.938 1.00 89.94 89 LYS A N 1
ATOM 692 C CA . LYS A 1 89 ? 20.025 11.969 -14.985 1.00 89.94 89 LYS A CA 1
ATOM 693 C C . LYS A 1 89 ? 19.297 10.972 -15.874 1.00 89.94 89 LYS A C 1
ATOM 695 O O . LYS A 1 89 ? 18.152 11.226 -16.221 1.00 89.94 89 LYS A O 1
ATOM 700 N N . GLU A 1 90 ? 19.923 9.843 -16.199 1.00 91.00 90 GLU A N 1
ATOM 701 C CA . GLU A 1 90 ? 19.273 8.761 -16.947 1.00 91.00 90 GLU A CA 1
ATOM 702 C C . GLU A 1 90 ? 18.171 8.111 -16.093 1.00 91.00 90 GLU A C 1
ATOM 704 O O . GLU A 1 90 ? 17.051 7.926 -16.566 1.00 91.00 90 GLU A O 1
ATOM 709 N N . ALA A 1 91 ? 18.419 7.878 -14.797 1.00 92.56 91 ALA A N 1
ATOM 710 C CA . ALA A 1 91 ? 17.376 7.415 -13.877 1.00 92.56 91 ALA A CA 1
ATOM 711 C C . ALA A 1 91 ? 16.195 8.392 -13.760 1.00 92.56 91 ALA A C 1
ATOM 713 O O . ALA A 1 91 ? 15.048 7.952 -13.728 1.00 92.56 91 ALA A O 1
ATOM 714 N N . ALA A 1 92 ? 16.451 9.705 -13.725 1.00 89.00 92 ALA A N 1
ATOM 715 C CA . ALA A 1 92 ? 15.400 10.721 -13.757 1.00 89.00 92 ALA A CA 1
ATOM 716 C C . ALA A 1 92 ? 14.647 10.722 -15.101 1.00 89.00 92 ALA A C 1
ATOM 718 O O . ALA A 1 92 ? 13.418 10.704 -15.098 1.00 89.00 92 ALA A O 1
ATOM 719 N N . LYS A 1 93 ? 15.374 10.659 -16.229 1.00 87.44 93 LYS A N 1
ATOM 720 C CA . LYS A 1 93 ? 14.834 10.618 -17.600 1.00 87.44 93 LYS A CA 1
ATOM 721 C C . LYS A 1 93 ? 13.822 9.485 -17.785 1.00 87.44 93 LYS A C 1
ATOM 723 O O . LYS A 1 93 ? 12.760 9.708 -18.352 1.00 87.44 93 LYS A O 1
ATOM 728 N N . TYR A 1 94 ? 14.122 8.283 -17.292 1.00 89.81 94 TYR A N 1
ATOM 729 C CA . TYR A 1 94 ? 13.249 7.114 -17.469 1.00 89.81 94 TYR A CA 1
ATOM 730 C C . TYR A 1 94 ? 12.350 6.797 -16.264 1.00 89.81 94 TYR A C 1
ATOM 732 O O . TYR A 1 94 ? 11.597 5.826 -16.322 1.00 89.81 94 TYR A O 1
ATOM 740 N N . LEU A 1 95 ? 12.372 7.596 -15.187 1.00 90.31 95 LEU A N 1
ATOM 741 C CA . LEU A 1 95 ? 11.617 7.327 -13.953 1.00 90.31 95 LEU A CA 1
ATOM 742 C C . LEU A 1 95 ? 10.134 7.035 -14.234 1.00 90.31 95 LEU A C 1
ATOM 744 O O . LEU A 1 95 ? 9.613 6.001 -13.815 1.00 90.31 95 LEU A O 1
ATOM 748 N N . LEU A 1 96 ? 9.471 7.923 -14.982 1.00 86.44 96 LEU A N 1
ATOM 749 C CA . LEU A 1 96 ? 8.037 7.828 -15.269 1.00 86.44 96 LEU A CA 1
ATOM 750 C C . LEU A 1 96 ? 7.663 6.618 -16.134 1.00 86.44 96 LEU A C 1
ATOM 752 O O . LEU A 1 96 ? 6.565 6.091 -15.958 1.00 86.44 96 LEU A O 1
ATOM 756 N N . LEU A 1 97 ? 8.563 6.125 -16.994 1.00 89.12 97 LEU A N 1
ATOM 757 C CA . LEU A 1 97 ? 8.341 4.899 -17.766 1.00 89.12 97 LEU A CA 1
ATOM 758 C C . LEU A 1 97 ? 8.163 3.702 -16.824 1.00 89.12 97 LEU A C 1
ATOM 760 O O . LEU A 1 97 ? 7.164 2.988 -16.912 1.00 89.12 97 LEU A O 1
ATOM 764 N N . PHE A 1 98 ? 9.071 3.526 -15.858 1.00 93.75 98 PHE A N 1
ATOM 765 C CA . PHE A 1 98 ? 8.942 2.463 -14.858 1.00 93.75 98 PHE A CA 1
ATOM 766 C C . PHE A 1 98 ? 7.671 2.627 -14.010 1.00 93.75 98 PHE A C 1
ATOM 768 O O . PHE A 1 98 ? 7.015 1.632 -13.700 1.00 93.75 98 PHE A O 1
ATOM 775 N N . VAL A 1 99 ? 7.270 3.858 -13.666 1.00 90.06 99 VAL A N 1
ATOM 776 C CA . VAL A 1 99 ? 6.025 4.092 -12.911 1.00 90.06 99 VAL A CA 1
ATOM 777 C C . VAL A 1 99 ? 4.775 3.762 -13.742 1.00 90.06 99 VAL A C 1
ATOM 779 O O . VAL A 1 99 ? 3.897 3.070 -13.217 1.00 90.06 99 VAL A O 1
ATOM 782 N N . LYS A 1 100 ? 4.692 4.175 -15.022 1.00 85.94 100 LYS A N 1
ATOM 783 C CA . LYS A 1 100 ? 3.585 3.785 -15.924 1.00 85.94 100 LYS A CA 1
ATOM 784 C C . LYS A 1 100 ? 3.549 2.256 -16.095 1.00 85.94 100 LYS A C 1
ATOM 786 O O . LYS A 1 100 ? 2.480 1.675 -15.930 1.00 85.94 100 LYS A O 1
ATOM 791 N N . VAL A 1 101 ? 4.691 1.576 -16.276 1.00 89.31 101 VAL A N 1
ATOM 792 C CA . VAL A 1 101 ? 4.760 0.096 -16.349 1.00 89.31 101 VAL A CA 1
ATOM 793 C C . VAL A 1 101 ? 4.170 -0.576 -15.101 1.00 89.31 101 VAL A C 1
ATOM 795 O O . VAL A 1 101 ? 3.373 -1.502 -15.236 1.00 89.31 101 VAL A O 1
ATOM 798 N N . VAL A 1 102 ? 4.472 -0.101 -13.887 1.00 89.50 102 VAL A N 1
ATOM 799 C CA . VAL A 1 102 ? 3.877 -0.653 -12.648 1.00 89.50 102 VAL A CA 1
ATOM 800 C C . VAL A 1 102 ? 2.364 -0.396 -12.546 1.00 89.50 102 VAL A C 1
ATOM 802 O O . VAL A 1 102 ? 1.647 -1.185 -11.931 1.00 89.50 102 VAL A O 1
ATOM 805 N N . GLY A 1 103 ? 1.863 0.696 -13.129 1.00 80.38 103 GLY A N 1
ATOM 806 C CA . GLY A 1 103 ? 0.430 1.016 -13.180 1.00 80.38 103 GLY A CA 1
ATOM 807 C C . GLY A 1 103 ? -0.357 0.331 -14.309 1.00 80.38 103 GLY A C 1
ATOM 808 O O . GLY A 1 103 ? -1.586 0.387 -14.299 1.00 80.38 103 GLY A O 1
ATOM 809 N N . SER A 1 104 ? 0.340 -0.286 -15.265 1.00 81.44 104 SER A N 1
ATOM 810 C CA . SER A 1 104 ? -0.202 -0.805 -16.526 1.00 81.44 104 SER A CA 1
ATOM 811 C C . SER A 1 104 ? -0.887 -2.179 -16.416 1.00 81.44 104 SER A C 1
ATOM 813 O O . SER A 1 104 ? -0.998 -2.768 -15.336 1.00 81.44 104 SER A O 1
ATOM 815 N N . ALA A 1 105 ? -1.312 -2.726 -17.563 1.00 80.19 105 ALA A N 1
ATOM 816 C CA . ALA A 1 105 ? -1.693 -4.132 -17.692 1.00 80.19 105 ALA A CA 1
ATOM 817 C C . ALA A 1 105 ? -0.549 -5.054 -18.179 1.00 80.19 105 ALA A C 1
ATOM 819 O O . ALA A 1 105 ? -0.842 -6.185 -18.559 1.00 80.19 105 ALA A O 1
ATOM 820 N N . GLU A 1 106 ? 0.720 -4.614 -18.153 1.00 85.19 106 GLU A N 1
ATOM 821 C CA . GLU A 1 106 ? 1.880 -5.478 -18.449 1.00 85.19 106 GLU A CA 1
ATOM 822 C C . GLU A 1 106 ? 1.888 -6.747 -17.574 1.00 85.19 106 GLU A C 1
ATOM 824 O O . GLU A 1 106 ? 1.429 -6.702 -16.425 1.00 85.19 106 GLU A O 1
ATOM 829 N N . PRO A 1 107 ? 2.472 -7.864 -18.046 1.00 91.38 107 PRO A N 1
ATOM 830 C CA . PRO A 1 107 ? 2.612 -9.081 -17.255 1.00 91.38 107 PRO A CA 1
ATOM 831 C C . PRO A 1 107 ? 3.360 -8.876 -15.928 1.00 91.38 107 PRO A C 1
ATOM 833 O O . PRO A 1 107 ? 4.322 -8.111 -15.837 1.00 91.38 107 PRO A O 1
ATOM 836 N N . ASP A 1 108 ? 2.974 -9.648 -14.903 1.00 93.75 108 ASP A N 1
ATOM 837 C CA . ASP A 1 108 ? 3.535 -9.593 -13.539 1.00 93.75 108 ASP A CA 1
ATOM 838 C C . ASP A 1 108 ? 5.082 -9.627 -13.491 1.00 93.75 108 ASP A C 1
ATOM 840 O O . ASP A 1 108 ? 5.677 -9.073 -12.568 1.00 93.75 108 ASP A O 1
ATOM 844 N N . ALA A 1 109 ? 5.743 -10.287 -14.451 1.00 95.19 109 ALA A N 1
ATOM 845 C CA . ALA A 1 109 ? 7.203 -10.367 -14.527 1.00 95.19 109 ALA A CA 1
ATOM 846 C C . ALA A 1 109 ? 7.842 -9.018 -14.918 1.00 95.19 109 ALA A C 1
ATOM 848 O O . ALA A 1 109 ? 8.737 -8.533 -14.224 1.00 95.19 109 ALA A O 1
ATOM 849 N N . VAL A 1 110 ? 7.298 -8.356 -15.945 1.00 95.00 110 VAL A N 1
ATOM 850 C CA . VAL A 1 110 ? 7.700 -7.010 -16.386 1.00 95.00 110 VAL A CA 1
ATOM 851 C C . VAL A 1 110 ? 7.435 -5.984 -15.274 1.00 95.00 110 VAL A C 1
ATOM 853 O O . VAL A 1 110 ? 8.320 -5.204 -14.914 1.00 95.00 110 VAL A O 1
ATOM 856 N N . GLN A 1 111 ? 6.257 -6.045 -14.636 1.00 96.12 111 GLN A N 1
ATOM 857 C CA . GLN A 1 111 ? 5.935 -5.187 -13.486 1.00 96.12 111 GLN A CA 1
ATOM 858 C C . GLN A 1 111 ? 6.898 -5.404 -12.308 1.00 96.12 111 GLN A C 1
ATOM 860 O O . GLN A 1 111 ? 7.299 -4.448 -11.644 1.00 96.12 111 GLN A O 1
ATOM 865 N N . LEU A 1 112 ? 7.294 -6.652 -12.035 1.00 97.50 112 LEU A N 1
ATOM 866 C CA . LEU A 1 112 ? 8.230 -6.981 -10.961 1.00 97.50 112 LEU A CA 1
ATOM 867 C C . LEU A 1 112 ? 9.627 -6.398 -11.206 1.00 97.50 112 LEU A C 1
ATOM 869 O O . LEU A 1 112 ? 10.244 -5.922 -10.250 1.00 97.50 112 LEU A O 1
ATOM 873 N N . VAL A 1 113 ? 10.117 -6.412 -12.451 1.00 98.00 113 VAL A N 1
ATOM 874 C CA . VAL A 1 113 ? 11.359 -5.718 -12.831 1.00 98.00 113 VAL A CA 1
ATOM 875 C C . VAL A 1 113 ? 11.226 -4.226 -12.530 1.00 98.00 113 VAL A C 1
ATOM 877 O O . VAL A 1 113 ? 12.038 -3.694 -11.776 1.00 98.00 113 VAL A O 1
ATOM 880 N N . ALA A 1 114 ? 10.153 -3.580 -12.996 1.00 97.69 114 ALA A N 1
ATOM 881 C CA . ALA A 1 114 ? 9.941 -2.152 -12.765 1.00 97.69 114 ALA A CA 1
ATOM 882 C C . ALA A 1 114 ? 9.874 -1.775 -11.274 1.00 97.69 114 ALA A C 1
ATOM 884 O O . ALA A 1 114 ? 10.518 -0.815 -10.851 1.00 97.69 114 ALA A O 1
ATOM 885 N N . VAL A 1 115 ? 9.165 -2.554 -10.446 1.00 98.25 115 VAL A N 1
ATOM 886 C CA . VAL A 1 115 ? 9.111 -2.321 -8.991 1.00 98.25 115 VAL A CA 1
ATOM 887 C C . VAL A 1 115 ? 10.499 -2.433 -8.353 1.00 98.25 115 VAL A C 1
ATOM 889 O O . VAL A 1 115 ? 10.830 -1.605 -7.506 1.00 98.25 115 VAL A O 1
ATOM 892 N N . ARG A 1 116 ? 11.324 -3.416 -8.746 1.00 98.25 116 ARG A N 1
ATOM 893 C CA . ARG A 1 116 ? 12.706 -3.546 -8.241 1.00 98.25 116 ARG A CA 1
ATOM 894 C C . ARG A 1 116 ? 13.541 -2.328 -8.615 1.00 98.25 116 ARG A C 1
ATOM 896 O O . ARG A 1 116 ? 14.062 -1.666 -7.723 1.00 98.25 116 ARG A O 1
ATOM 903 N N . THR A 1 117 ? 13.571 -1.989 -9.902 1.00 98.19 117 THR A N 1
ATOM 904 C CA . THR A 1 117 ? 14.330 -0.853 -10.431 1.00 98.19 117 THR A CA 1
ATOM 905 C C . THR A 1 117 ? 13.941 0.466 -9.763 1.00 98.19 117 THR A C 1
ATOM 907 O O . THR A 1 117 ? 14.823 1.224 -9.370 1.00 98.19 117 THR A O 1
ATOM 910 N N . LEU A 1 118 ? 12.647 0.719 -9.533 1.00 97.19 118 LEU A N 1
ATOM 911 C CA . LEU A 1 118 ? 12.197 1.909 -8.802 1.00 97.19 118 LEU A CA 1
ATOM 912 C C . LEU A 1 118 ? 12.736 1.955 -7.364 1.00 97.19 118 LEU A C 1
ATOM 914 O O . LEU A 1 118 ? 13.168 3.012 -6.910 1.00 97.19 118 LEU A O 1
ATOM 918 N N . PHE A 1 119 ? 12.760 0.838 -6.630 1.00 98.00 119 PHE A N 1
ATOM 919 C CA . PHE A 1 119 ? 13.368 0.835 -5.294 1.00 98.00 119 PHE A CA 1
ATOM 920 C C . PHE A 1 119 ? 14.890 0.982 -5.330 1.00 98.00 119 PHE A C 1
ATOM 922 O O . PHE A 1 119 ? 15.441 1.640 -4.443 1.00 98.00 119 PHE A O 1
ATOM 929 N N . ASP A 1 120 ? 15.566 0.442 -6.342 1.00 97.62 120 ASP A N 1
ATOM 930 C CA . ASP A 1 120 ? 17.008 0.625 -6.518 1.00 97.62 120 ASP A CA 1
ATOM 931 C C . ASP A 1 120 ? 17.332 2.099 -6.839 1.00 97.62 120 ASP A C 1
ATOM 933 O O . ASP A 1 120 ? 18.192 2.687 -6.185 1.00 97.62 120 ASP A O 1
ATOM 937 N N . PHE A 1 121 ? 16.558 2.762 -7.708 1.00 95.69 121 PHE A N 1
ATOM 938 C CA . PHE A 1 121 ? 16.657 4.209 -7.960 1.00 95.69 121 PHE A CA 1
ATOM 939 C C . PHE A 1 121 ? 16.490 5.027 -6.669 1.00 95.69 121 PHE A C 1
ATOM 941 O O . PHE A 1 121 ? 17.338 5.859 -6.333 1.00 95.69 121 PHE A O 1
ATOM 948 N N . LEU A 1 122 ? 15.412 4.779 -5.915 1.00 94.94 122 LEU A N 1
ATOM 949 C CA . LEU A 1 122 ? 15.100 5.526 -4.691 1.00 94.94 122 LEU A CA 1
ATOM 950 C C . LEU A 1 122 ? 16.104 5.264 -3.556 1.00 94.94 122 LEU A C 1
ATOM 952 O O . LEU A 1 122 ? 16.297 6.142 -2.714 1.00 94.94 122 LEU A O 1
ATOM 956 N N . THR A 1 123 ? 16.739 4.087 -3.510 1.00 94.62 123 THR A N 1
ATOM 957 C CA . THR A 1 123 ? 17.769 3.761 -2.503 1.00 94.62 123 THR A CA 1
ATOM 958 C C . THR A 1 123 ? 19.176 4.214 -2.898 1.00 94.62 123 THR A C 1
ATOM 960 O O . THR A 1 123 ? 19.969 4.497 -2.000 1.00 94.62 123 THR A O 1
ATOM 963 N N . LEU A 1 124 ? 19.482 4.330 -4.196 1.00 94.81 124 LEU A N 1
ATOM 964 C CA . LEU A 1 124 ? 20.778 4.798 -4.698 1.00 94.81 124 LEU A CA 1
ATOM 965 C C . LEU A 1 124 ? 20.864 6.331 -4.783 1.00 94.81 124 LEU A C 1
ATOM 967 O O . LEU A 1 124 ? 21.808 6.924 -4.263 1.00 94.81 124 LEU A O 1
ATOM 971 N N . PHE A 1 125 ? 19.882 6.981 -5.415 1.00 93.12 125 PHE A N 1
ATOM 972 C CA . PHE A 1 125 ? 19.902 8.429 -5.690 1.00 93.12 125 PHE A CA 1
ATOM 973 C C . PHE A 1 125 ? 19.095 9.267 -4.682 1.00 93.12 125 PHE A C 1
ATOM 975 O O . PHE A 1 125 ? 19.232 10.494 -4.623 1.00 93.12 125 PHE A O 1
ATOM 982 N N . GLY A 1 126 ? 18.274 8.602 -3.865 1.00 90.31 126 GLY A N 1
ATOM 983 C CA . GLY A 1 126 ? 17.399 9.217 -2.872 1.00 90.31 126 GLY A CA 1
ATOM 984 C C . GLY A 1 126 ? 16.077 9.732 -3.468 1.00 90.31 126 GLY A C 1
ATOM 985 O O . GLY A 1 126 ? 16.071 10.327 -4.550 1.00 90.31 126 GLY A O 1
ATOM 986 N N . PRO A 1 127 ? 14.942 9.566 -2.757 1.00 87.06 127 PRO A N 1
ATOM 987 C CA . PRO A 1 127 ? 13.623 9.941 -3.264 1.00 87.06 127 PRO A CA 1
ATOM 988 C C . PRO A 1 127 ? 13.522 11.439 -3.553 1.00 87.06 127 PRO A C 1
ATOM 990 O O . PRO A 1 127 ? 13.078 11.827 -4.626 1.00 87.06 127 PRO A O 1
ATOM 993 N N . GLU A 1 128 ? 13.993 12.290 -2.638 1.00 83.50 128 GLU A N 1
ATOM 994 C CA . GLU A 1 128 ? 13.928 13.745 -2.799 1.00 83.50 128 GLU A CA 1
ATOM 995 C C . GLU A 1 128 ? 14.615 14.273 -4.063 1.00 83.50 128 GLU A C 1
ATOM 997 O O . GLU A 1 128 ? 14.201 15.309 -4.576 1.00 83.50 128 GLU A O 1
ATOM 1002 N N . THR A 1 129 ? 15.681 13.620 -4.530 1.00 82.12 129 THR A N 1
ATOM 1003 C CA . THR A 1 129 ? 16.450 14.072 -5.697 1.00 82.12 129 THR A CA 1
ATOM 1004 C C . THR A 1 129 ? 15.700 13.752 -6.982 1.00 82.12 129 THR A C 1
ATOM 1006 O O . THR A 1 129 ? 15.476 14.645 -7.794 1.00 82.12 129 THR A O 1
ATOM 1009 N N . LEU A 1 130 ? 15.277 12.492 -7.130 1.00 82.88 130 LEU A N 1
ATOM 1010 C CA . LEU A 1 130 ? 14.587 11.984 -8.317 1.00 82.88 130 LEU A CA 1
ATOM 1011 C C . LEU A 1 130 ? 13.196 12.601 -8.477 1.00 82.88 130 LEU A C 1
ATOM 1013 O O . LEU A 1 130 ? 12.855 13.086 -9.548 1.00 82.88 130 LEU A O 1
ATOM 1017 N N . ILE A 1 131 ? 12.421 12.659 -7.393 1.00 76.50 131 ILE A N 1
ATOM 1018 C CA . ILE A 1 131 ? 11.037 13.156 -7.403 1.00 76.50 131 ILE A CA 1
ATOM 1019 C C . ILE A 1 131 ? 10.973 14.646 -7.775 1.00 76.50 131 ILE A C 1
ATOM 1021 O O . ILE A 1 131 ? 10.026 15.089 -8.411 1.00 76.50 131 ILE A O 1
ATOM 1025 N N . LYS A 1 132 ? 11.997 15.449 -7.453 1.00 73.31 132 LYS A N 1
ATOM 1026 C CA . LYS A 1 132 ? 12.052 16.862 -7.888 1.00 73.31 132 LYS A CA 1
ATOM 1027 C C . LYS A 1 132 ? 12.244 17.020 -9.407 1.00 73.31 132 LYS A C 1
ATOM 1029 O O . LYS A 1 132 ? 11.994 18.110 -9.920 1.00 73.31 132 LYS A O 1
ATOM 1034 N N . GLN A 1 133 ? 12.675 15.958 -10.096 1.00 68.19 133 GLN A N 1
ATOM 1035 C CA . GLN A 1 133 ? 12.806 15.865 -11.555 1.00 68.19 133 GLN A CA 1
ATOM 1036 C C . GLN A 1 133 ? 11.623 15.114 -12.210 1.00 68.19 133 GLN A C 1
ATOM 1038 O O . GLN A 1 133 ? 11.616 14.947 -13.425 1.00 68.19 133 GLN A O 1
ATOM 1043 N N . GLU A 1 134 ? 10.622 14.673 -11.434 1.00 69.12 134 GLU A N 1
ATOM 1044 C CA . GLU A 1 134 ? 9.381 14.032 -11.906 1.00 69.12 134 GLU A CA 1
ATOM 1045 C C . GLU A 1 134 ? 8.503 15.100 -12.594 1.00 69.12 134 GLU A C 1
ATOM 1047 O O . GLU A 1 134 ? 7.600 15.658 -11.973 1.00 69.12 134 GLU A O 1
ATOM 1052 N N . LYS A 1 135 ? 8.852 15.479 -13.837 1.00 57.22 135 LYS A N 1
ATOM 1053 C CA . LYS A 1 135 ? 8.224 16.606 -14.556 1.00 57.22 135 LYS A CA 1
ATOM 1054 C C . LYS A 1 135 ? 7.860 16.350 -16.016 1.00 57.22 135 LYS A C 1
ATOM 1056 O O . LYS A 1 135 ? 6.778 16.751 -16.414 1.00 57.22 135 LYS A O 1
ATOM 1061 N N . GLU A 1 136 ? 8.724 15.714 -16.804 1.00 54.81 136 GLU A N 1
ATOM 1062 C CA . GLU A 1 136 ? 8.517 15.562 -18.253 1.00 54.81 136 GLU A CA 1
ATOM 1063 C C . GLU A 1 136 ? 8.963 14.175 -18.737 1.00 54.81 136 GLU A C 1
ATOM 1065 O O . GLU A 1 136 ? 9.840 13.544 -18.141 1.00 54.81 136 GLU A O 1
ATOM 1070 N N . TRP A 1 137 ? 8.340 13.699 -19.817 1.00 53.38 137 TRP A N 1
ATOM 1071 C CA . TRP A 1 137 ? 8.751 12.486 -20.525 1.00 53.38 137 TRP A CA 1
ATOM 1072 C C . TRP A 1 137 ? 9.913 12.779 -21.487 1.00 53.38 137 TRP A C 1
ATOM 1074 O O . TRP A 1 137 ? 9.958 13.862 -22.075 1.00 53.38 137 TRP A O 1
ATOM 1084 N N . PRO A 1 138 ? 10.843 11.828 -21.694 1.00 51.62 138 PRO A N 1
ATOM 1085 C CA . PRO A 1 138 ? 11.899 11.984 -22.687 1.00 51.62 138 PRO A CA 1
ATOM 1086 C C . PRO A 1 138 ? 11.336 12.070 -24.110 1.00 51.62 138 PRO A C 1
ATOM 1088 O O . PRO A 1 138 ? 10.420 11.328 -24.447 1.00 51.62 138 PRO A O 1
ATOM 1091 N N . GLU A 1 139 ? 11.930 12.921 -24.956 1.00 53.44 139 GLU A N 1
ATOM 1092 C CA . GLU A 1 139 ? 11.490 13.197 -26.341 1.00 53.44 139 GLU A CA 1
ATOM 1093 C C . GLU A 1 139 ? 11.255 11.925 -27.177 1.00 53.44 139 GL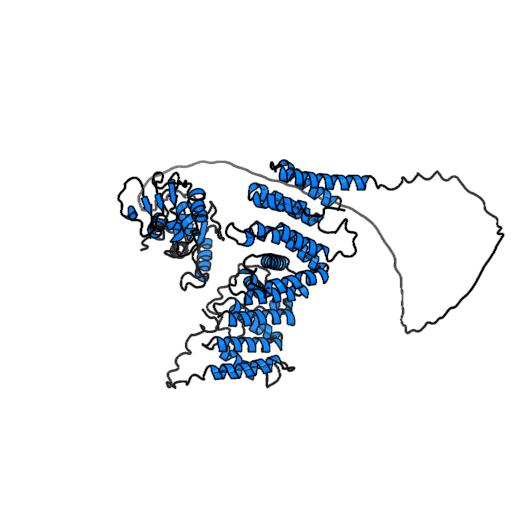U A C 1
ATOM 1095 O O . GLU A 1 139 ? 10.232 11.794 -27.842 1.00 53.44 139 GLU A O 1
ATOM 1100 N N . GLU A 1 140 ? 12.135 10.927 -27.043 1.00 48.59 140 GLU A N 1
ATOM 1101 C CA . GLU A 1 140 ? 12.049 9.589 -27.669 1.00 48.59 140 GLU A CA 1
ATOM 1102 C C . GLU A 1 140 ? 10.747 8.810 -27.347 1.00 48.59 140 GLU A C 1
ATOM 1104 O O . GLU A 1 140 ? 10.439 7.793 -27.978 1.00 48.59 140 GLU A O 1
ATOM 1109 N N . PHE A 1 141 ? 9.997 9.281 -26.348 1.00 52.06 141 PHE A N 1
ATOM 1110 C CA . PHE A 1 141 ? 8.759 8.717 -25.822 1.00 52.06 141 PHE A CA 1
ATOM 1111 C C . PHE A 1 141 ? 7.638 9.774 -25.698 1.00 52.06 141 PHE A C 1
ATOM 1113 O O . PHE A 1 141 ? 6.598 9.471 -25.126 1.00 52.06 141 PHE A O 1
ATOM 1120 N N . GLN A 1 142 ? 7.787 11.004 -26.213 1.00 44.62 142 GLN A N 1
ATOM 1121 C CA . GLN A 1 142 ? 6.741 12.042 -26.086 1.00 44.62 142 GLN A CA 1
ATOM 1122 C C . GLN A 1 142 ? 5.439 11.691 -26.823 1.00 44.62 142 GLN A C 1
ATOM 1124 O O . GLN A 1 142 ? 4.362 12.025 -26.338 1.00 44.62 142 GLN A O 1
ATOM 1129 N N . VAL A 1 143 ? 5.525 10.898 -27.897 1.00 41.53 143 VAL A N 1
ATOM 1130 C CA . VAL A 1 143 ? 4.371 10.281 -28.587 1.00 41.53 143 VAL A CA 1
ATOM 1131 C C . VAL A 1 143 ? 3.513 9.420 -27.630 1.00 41.53 143 VAL A C 1
ATOM 1133 O O . VAL A 1 143 ? 2.364 9.122 -27.915 1.00 41.53 143 VAL A O 1
ATOM 1136 N N . TRP A 1 144 ? 4.038 9.035 -26.458 1.00 39.59 144 TRP A N 1
ATOM 1137 C CA . TRP A 1 144 ? 3.368 8.182 -25.464 1.00 39.59 144 TRP A CA 1
ATOM 1138 C C . TRP A 1 144 ? 2.555 8.983 -24.417 1.00 39.59 144 TRP A C 1
ATOM 1140 O O . TRP A 1 144 ? 2.157 8.425 -23.387 1.00 39.59 144 TRP A O 1
ATOM 1150 N N . ASN A 1 145 ? 2.352 10.289 -24.636 1.00 39.94 145 ASN A N 1
ATOM 1151 C CA . ASN A 1 145 ? 1.562 11.167 -23.760 1.00 39.94 145 ASN A CA 1
ATOM 1152 C C . ASN A 1 145 ? 0.293 11.740 -24.423 1.00 39.94 145 ASN A C 1
ATOM 1154 O O . ASN A 1 145 ? -0.568 12.246 -23.710 1.00 39.94 145 ASN A O 1
ATOM 1158 N N . GLU A 1 146 ? 0.137 11.662 -25.750 1.00 35.84 146 GLU A N 1
ATOM 1159 C CA . GLU A 1 146 ? -0.917 12.414 -26.458 1.00 35.84 146 GLU A CA 1
ATOM 1160 C C . GLU A 1 146 ? -2.349 11.855 -26.284 1.00 35.84 146 GLU A C 1
ATOM 1162 O O . GLU A 1 146 ? -3.307 12.555 -26.607 1.00 35.84 146 GLU A O 1
ATOM 1167 N N . GLU A 1 147 ? -2.524 10.651 -25.718 1.00 40.47 147 GLU A N 1
ATOM 1168 C CA . GLU A 1 147 ? -3.851 10.028 -25.524 1.00 40.47 147 GLU A CA 1
ATOM 1169 C C . GLU A 1 147 ? -4.361 9.955 -24.067 1.00 40.47 147 GLU A C 1
ATOM 1171 O O . GLU A 1 147 ? -5.561 9.765 -23.863 1.00 40.47 147 GLU A O 1
ATOM 1176 N N . ASP A 1 148 ? -3.499 10.105 -23.051 1.00 40.91 148 ASP A N 1
ATOM 1177 C CA . ASP A 1 148 ? -3.850 9.832 -21.636 1.00 40.91 148 ASP A CA 1
ATOM 1178 C C . ASP A 1 148 ? -3.707 11.050 -20.691 1.00 40.91 148 ASP A C 1
ATOM 1180 O O . ASP A 1 148 ? -4.255 11.032 -19.586 1.00 40.91 148 ASP A O 1
ATOM 1184 N N . ASP A 1 149 ? -3.016 12.123 -21.099 1.00 37.66 149 ASP A N 1
ATOM 1185 C CA . ASP A 1 149 ? -2.723 13.285 -20.242 1.00 37.66 149 ASP A CA 1
ATOM 1186 C C . ASP A 1 149 ? -3.744 14.440 -20.417 1.00 37.66 149 ASP A C 1
ATOM 1188 O O . ASP A 1 149 ? -3.399 15.585 -20.710 1.00 37.66 149 ASP A O 1
ATOM 1192 N N . GLU A 1 150 ? -5.032 14.160 -20.169 1.00 39.09 150 GLU A N 1
ATOM 1193 C CA . GLU A 1 150 ? -6.013 15.213 -19.844 1.00 39.09 150 GLU A CA 1
ATOM 1194 C C . GLU A 1 150 ? -5.777 15.667 -18.387 1.00 39.09 150 GLU A C 1
ATOM 1196 O O . GLU A 1 150 ? -6.302 15.060 -17.449 1.00 39.09 150 GLU A O 1
ATOM 1201 N N . GLU A 1 151 ? -4.956 16.712 -18.220 1.00 37.56 151 GLU A N 1
ATOM 1202 C CA . GLU A 1 151 ? -4.501 17.326 -16.958 1.00 37.56 151 GLU A CA 1
ATOM 1203 C C . GLU A 1 151 ? -5.488 17.149 -15.777 1.00 37.56 151 GLU A C 1
ATOM 1205 O O . GLU A 1 151 ? -6.512 17.833 -15.669 1.00 37.56 151 GLU A O 1
ATOM 1210 N N . ASP A 1 152 ? -5.170 16.243 -14.839 1.00 36.62 152 ASP A N 1
ATOM 1211 C CA . ASP A 1 152 ? -5.925 16.034 -13.585 1.00 36.62 152 ASP A CA 1
ATOM 1212 C C . ASP A 1 152 ? -5.521 17.114 -12.549 1.00 36.62 152 ASP A C 1
ATOM 1214 O O . ASP A 1 152 ? -5.121 16.834 -11.416 1.00 36.62 152 ASP A O 1
ATOM 1218 N N . ASP A 1 153 ? -5.604 18.380 -12.975 1.00 35.38 153 ASP A N 1
ATOM 1219 C CA . ASP A 1 153 ? -5.001 19.579 -12.359 1.00 35.38 153 ASP A CA 1
ATOM 1220 C C . ASP A 1 153 ? -5.733 20.071 -11.082 1.00 35.38 153 ASP A C 1
ATOM 1222 O O . ASP A 1 153 ? -5.530 21.180 -10.591 1.00 35.38 153 ASP A O 1
ATOM 1226 N N . ASP A 1 154 ? -6.597 19.224 -10.508 1.00 38.03 154 ASP A N 1
ATOM 1227 C CA . ASP A 1 154 ? -7.377 19.472 -9.280 1.00 38.03 154 ASP A CA 1
ATOM 1228 C C . ASP A 1 154 ? -6.910 18.581 -8.106 1.00 38.03 154 ASP A C 1
ATOM 1230 O O . ASP A 1 154 ? -7.661 18.265 -7.177 1.00 38.03 154 ASP A O 1
ATOM 1234 N N . ILE A 1 155 ? -5.640 18.151 -8.130 1.00 38.16 155 ILE A N 1
ATOM 1235 C CA . ILE A 1 155 ? -4.981 17.459 -7.014 1.00 38.16 155 ILE A CA 1
ATOM 1236 C C . ILE A 1 155 ? -3.692 18.188 -6.609 1.00 38.16 155 ILE A C 1
ATOM 1238 O O . ILE A 1 155 ? -2.573 17.811 -6.943 1.00 38.16 155 ILE A O 1
ATOM 1242 N N . ASN A 1 156 ? -3.854 19.179 -5.728 1.00 33.62 156 ASN A N 1
ATOM 1243 C CA . ASN A 1 156 ? -2.784 19.695 -4.865 1.00 33.62 156 ASN A CA 1
ATOM 1244 C C . ASN A 1 156 ? -2.429 18.676 -3.750 1.00 33.62 156 ASN A C 1
ATOM 1246 O O . ASN A 1 156 ? -2.433 19.001 -2.560 1.00 33.62 156 ASN A O 1
ATOM 1250 N N . ASP A 1 157 ? -2.181 17.411 -4.111 1.00 41.59 157 ASP A N 1
ATOM 1251 C CA . ASP A 1 157 ? -1.602 16.422 -3.199 1.00 41.59 157 ASP A CA 1
ATOM 1252 C C . ASP A 1 157 ? -0.084 16.500 -3.322 1.00 41.59 157 ASP A C 1
ATOM 1254 O O . ASP A 1 157 ? 0.501 16.189 -4.355 1.00 41.59 157 ASP A O 1
ATOM 1258 N N . THR A 1 158 ? 0.576 16.902 -2.240 1.00 49.28 158 THR A N 1
ATOM 1259 C CA . THR A 1 158 ? 2.033 17.102 -2.161 1.00 49.28 158 THR A CA 1
ATOM 1260 C C . THR A 1 158 ? 2.814 15.770 -2.156 1.00 49.28 158 THR A C 1
ATOM 1262 O O . THR A 1 158 ? 3.865 15.651 -1.524 1.00 49.28 158 THR A O 1
ATOM 1265 N N . ARG A 1 159 ? 2.275 14.724 -2.797 1.00 57.72 159 ARG A N 1
ATOM 1266 C CA . ARG A 1 159 ? 2.780 13.348 -2.806 1.00 57.72 159 ARG A CA 1
ATOM 1267 C C . ARG A 1 159 ? 3.237 12.955 -4.204 1.00 57.72 159 ARG A C 1
ATOM 1269 O O . ARG A 1 159 ? 2.468 13.012 -5.152 1.00 57.72 159 ARG A O 1
ATOM 1276 N N . SER A 1 160 ? 4.465 12.455 -4.292 1.00 77.38 160 SER A N 1
ATOM 1277 C CA . SER A 1 160 ? 5.016 11.885 -5.525 1.00 77.38 160 SER A CA 1
ATOM 1278 C C . SER A 1 160 ? 4.157 10.758 -6.089 1.00 77.38 160 SER A C 1
ATOM 1280 O O . SER A 1 160 ? 3.794 9.817 -5.369 1.00 77.38 160 SER A O 1
ATOM 1282 N N . PHE A 1 161 ? 3.929 10.817 -7.399 1.00 81.25 161 PHE A N 1
ATOM 1283 C CA . PHE A 1 161 ? 3.242 9.786 -8.164 1.00 81.25 161 PHE A CA 1
ATOM 1284 C C . PHE A 1 161 ? 3.980 8.440 -8.078 1.00 81.25 161 PHE A C 1
ATOM 1286 O O . PHE A 1 161 ? 3.353 7.417 -7.777 1.00 81.25 161 PHE A O 1
ATOM 1293 N N . THR A 1 162 ? 5.315 8.449 -8.189 1.00 87.81 162 THR A N 1
ATOM 1294 C CA . THR A 1 162 ? 6.189 7.291 -7.924 1.00 87.81 162 THR A CA 1
ATOM 1295 C C . THR A 1 162 ? 5.869 6.623 -6.579 1.00 87.81 162 THR A C 1
ATOM 1297 O O . THR A 1 162 ? 5.600 5.419 -6.522 1.00 87.81 162 THR A O 1
ATOM 1300 N N . ILE A 1 163 ? 5.845 7.386 -5.476 1.00 89.69 163 ILE A N 1
ATOM 1301 C CA . ILE A 1 163 ? 5.595 6.827 -4.133 1.00 89.69 163 ILE A CA 1
ATOM 1302 C C . ILE A 1 163 ? 4.167 6.282 -4.010 1.00 89.69 163 ILE A C 1
ATOM 1304 O O . ILE A 1 163 ? 3.975 5.200 -3.450 1.00 89.69 163 ILE A O 1
ATOM 1308 N N . VAL A 1 164 ? 3.166 6.978 -4.559 1.00 88.19 164 VAL A N 1
ATOM 1309 C CA . VAL A 1 164 ? 1.767 6.515 -4.560 1.00 88.19 164 VAL A CA 1
ATOM 1310 C C . VAL A 1 164 ? 1.632 5.177 -5.295 1.00 88.19 164 VAL A C 1
ATOM 1312 O O . VAL A 1 164 ? 1.014 4.249 -4.766 1.00 88.19 164 VAL A O 1
ATOM 1315 N N . THR A 1 165 ? 2.252 5.030 -6.466 1.00 90.19 165 THR A N 1
ATOM 1316 C CA . THR A 1 165 ? 2.228 3.787 -7.253 1.00 90.19 165 THR A CA 1
ATOM 1317 C C . THR A 1 165 ? 2.939 2.631 -6.538 1.00 90.19 165 THR A C 1
ATOM 1319 O O . THR A 1 165 ? 2.402 1.521 -6.470 1.00 90.19 165 THR A O 1
ATOM 1322 N N . LEU A 1 166 ? 4.064 2.884 -5.865 1.00 94.62 166 LEU A N 1
ATOM 1323 C CA . LEU A 1 166 ? 4.703 1.873 -5.014 1.00 94.62 166 LEU A CA 1
ATOM 1324 C C . LEU A 1 166 ? 3.827 1.491 -3.799 1.00 94.62 166 LEU A C 1
ATOM 1326 O O . LEU A 1 166 ? 3.729 0.312 -3.452 1.00 94.62 166 LEU A O 1
ATOM 1330 N N . VAL A 1 167 ? 3.102 2.432 -3.180 1.00 93.19 167 VAL A N 1
ATOM 1331 C CA . VAL A 1 167 ? 2.136 2.121 -2.100 1.00 93.19 167 VAL A CA 1
ATOM 1332 C C . VAL A 1 167 ? 0.934 1.307 -2.615 1.00 93.19 167 VAL A C 1
ATOM 1334 O O . VAL A 1 167 ? 0.417 0.446 -1.888 1.00 93.19 167 VAL A O 1
ATOM 1337 N N . ARG A 1 168 ? 0.511 1.478 -3.877 1.00 91.31 168 ARG A N 1
ATOM 1338 C CA . ARG A 1 168 ? -0.484 0.585 -4.510 1.00 91.31 168 ARG A CA 1
ATOM 1339 C C . ARG A 1 168 ? 0.038 -0.858 -4.581 1.00 91.31 168 ARG A C 1
ATOM 1341 O O . ARG A 1 168 ? -0.718 -1.777 -4.261 1.00 91.31 168 ARG A O 1
ATOM 1348 N N . CYS A 1 169 ? 1.331 -1.075 -4.838 1.00 95.19 169 CYS A N 1
ATOM 1349 C CA . CYS A 1 169 ? 1.950 -2.414 -4.828 1.00 95.19 169 CYS A CA 1
ATOM 1350 C C . CYS A 1 169 ? 1.884 -3.119 -3.459 1.00 95.19 169 CYS A C 1
ATOM 1352 O O . CYS A 1 169 ? 1.825 -4.345 -3.402 1.00 95.19 169 CYS A O 1
ATOM 1354 N N . LEU A 1 170 ? 1.823 -2.381 -2.345 1.00 94.06 170 LEU A N 1
ATOM 1355 C CA . LEU A 1 170 ? 1.622 -2.979 -1.017 1.00 94.06 170 LEU A CA 1
ATOM 1356 C C . LEU A 1 170 ? 0.209 -3.554 -0.820 1.00 94.06 170 LEU A C 1
ATOM 1358 O O . LEU A 1 170 ? 0.029 -4.504 -0.057 1.00 94.06 170 LEU A O 1
ATOM 1362 N N . THR A 1 171 ? -0.809 -2.959 -1.451 1.00 86.38 171 THR A N 1
ATOM 1363 C CA . THR A 1 171 ? -2.217 -3.123 -1.033 1.00 86.38 171 THR A CA 1
ATOM 1364 C C . THR A 1 171 ? -3.173 -3.614 -2.119 1.00 86.38 171 THR A C 1
ATOM 1366 O O . THR A 1 171 ? -4.203 -4.197 -1.780 1.00 86.38 171 THR A O 1
ATOM 1369 N N . GLN A 1 172 ? -2.856 -3.397 -3.397 1.00 87.25 172 GLN A N 1
ATOM 1370 C CA . GLN A 1 172 ? -3.760 -3.639 -4.529 1.00 87.25 172 GLN A CA 1
ATOM 1371 C C . GLN A 1 172 ? -3.309 -4.795 -5.433 1.00 87.25 172 GLN A C 1
ATOM 1373 O O . GLN A 1 172 ? -4.156 -5.424 -6.069 1.00 87.25 172 GLN A O 1
ATOM 1378 N N . THR A 1 173 ? -2.010 -5.122 -5.468 1.00 88.50 173 THR A N 1
ATOM 1379 C CA . THR A 1 173 ? -1.512 -6.229 -6.302 1.00 88.50 173 THR A CA 1
ATOM 1380 C C . THR A 1 173 ? -2.028 -7.595 -5.835 1.00 88.50 173 THR A C 1
ATOM 1382 O O . THR A 1 173 ? -2.145 -7.890 -4.637 1.00 88.50 173 THR A O 1
ATOM 1385 N N . LYS A 1 174 ? -2.306 -8.458 -6.815 1.00 87.44 174 LYS A N 1
ATOM 1386 C CA . LYS A 1 174 ? -2.651 -9.869 -6.605 1.00 87.44 174 LYS A CA 1
ATOM 1387 C C . LYS A 1 174 ? -1.396 -10.733 -6.447 1.00 87.44 174 LYS A C 1
ATOM 1389 O O . LYS A 1 174 ? -1.459 -11.752 -5.757 1.00 87.44 174 LYS A O 1
ATOM 1394 N N . ASN A 1 175 ? -0.270 -10.321 -7.032 1.00 91.19 175 ASN A N 1
ATOM 1395 C CA . ASN A 1 175 ? 0.967 -11.089 -7.037 1.00 91.19 175 ASN A CA 1
ATOM 1396 C C . ASN A 1 175 ? 1.717 -10.950 -5.689 1.00 91.19 175 ASN A C 1
ATOM 1398 O O . ASN A 1 175 ? 2.052 -9.834 -5.276 1.00 91.19 175 ASN A O 1
ATOM 1402 N N . PRO A 1 176 ? 1.996 -12.055 -4.969 1.00 92.75 176 PRO A N 1
ATOM 1403 C CA . PRO A 1 176 ? 2.687 -11.995 -3.682 1.00 92.75 176 PRO A CA 1
ATOM 1404 C C . PRO A 1 176 ? 4.150 -11.551 -3.801 1.00 92.75 176 PRO A C 1
ATOM 1406 O O . PRO A 1 176 ? 4.644 -10.886 -2.897 1.00 92.75 176 PRO A O 1
ATOM 1409 N N . LEU A 1 177 ? 4.832 -11.852 -4.909 1.00 94.75 177 LEU A N 1
ATOM 1410 C CA . LEU A 1 177 ? 6.236 -11.499 -5.123 1.00 94.75 177 LEU A CA 1
ATOM 1411 C C . LEU A 1 177 ? 6.411 -9.992 -5.362 1.00 94.75 177 LEU A C 1
ATOM 1413 O O . LEU A 1 177 ? 7.321 -9.392 -4.789 1.00 94.75 177 LEU A O 1
ATOM 1417 N N . ILE A 1 178 ? 5.497 -9.358 -6.110 1.00 96.56 178 ILE A N 1
ATOM 1418 C CA . ILE A 1 178 ? 5.449 -7.890 -6.254 1.00 96.56 178 ILE A CA 1
ATOM 1419 C C . ILE A 1 178 ? 5.218 -7.235 -4.886 1.00 96.56 178 ILE A C 1
ATOM 1421 O O . ILE A 1 178 ? 5.966 -6.341 -4.488 1.00 96.56 178 ILE A O 1
ATOM 1425 N N . ARG A 1 179 ? 4.235 -7.721 -4.113 1.00 96.44 179 ARG A N 1
ATOM 1426 C CA . ARG A 1 179 ? 3.948 -7.195 -2.767 1.00 96.44 179 ARG A CA 1
ATOM 1427 C C . ARG A 1 179 ? 5.122 -7.377 -1.801 1.00 96.44 179 ARG A C 1
ATOM 1429 O O . ARG A 1 179 ? 5.442 -6.445 -1.069 1.00 96.44 179 ARG A O 1
ATOM 1436 N N . SER A 1 180 ? 5.766 -8.544 -1.798 1.00 96.94 180 SER A N 1
ATOM 1437 C CA . SER A 1 180 ? 6.956 -8.824 -0.985 1.00 96.94 180 SER A CA 1
ATOM 1438 C C . SER A 1 180 ? 8.137 -7.931 -1.363 1.00 96.94 180 SER A C 1
ATOM 1440 O O . SER A 1 180 ? 8.790 -7.381 -0.478 1.00 96.94 180 SER A O 1
ATOM 1442 N N . THR A 1 181 ? 8.357 -7.710 -2.661 1.00 97.88 181 THR A N 1
ATOM 1443 C CA . THR A 1 181 ? 9.378 -6.778 -3.165 1.00 97.88 181 THR A CA 1
ATOM 1444 C C . THR A 1 181 ? 9.087 -5.347 -2.705 1.00 97.88 181 THR A C 1
ATOM 1446 O O . THR A 1 181 ? 9.984 -4.673 -2.207 1.00 97.88 181 THR A O 1
ATOM 1449 N N . ALA A 1 182 ? 7.828 -4.900 -2.772 1.00 98.06 182 ALA A N 1
ATOM 1450 C CA . ALA A 1 182 ? 7.435 -3.580 -2.281 1.00 98.06 182 ALA A CA 1
ATOM 1451 C C . ALA A 1 182 ? 7.593 -3.431 -0.759 1.00 98.06 182 ALA A C 1
ATOM 1453 O O . ALA A 1 182 ? 8.058 -2.397 -0.281 1.00 98.06 182 ALA A O 1
ATOM 1454 N N . VAL A 1 183 ? 7.264 -4.471 0.011 1.00 98.25 183 VAL A N 1
ATOM 1455 C CA . VAL A 1 183 ? 7.503 -4.516 1.462 1.00 98.25 183 VAL A CA 1
ATOM 1456 C C . VAL A 1 183 ? 8.993 -4.378 1.783 1.00 98.25 183 VAL A C 1
ATOM 1458 O O . VAL A 1 183 ? 9.353 -3.576 2.645 1.00 98.25 183 VAL A O 1
ATOM 1461 N N . GLU A 1 184 ? 9.857 -5.110 1.079 1.00 98.19 184 GLU A N 1
ATOM 1462 C CA . GLU A 1 184 ? 11.310 -5.039 1.256 1.00 98.19 184 GLU A CA 1
ATOM 1463 C C . GLU A 1 184 ? 11.874 -3.666 0.857 1.00 98.19 184 GLU A C 1
ATOM 1465 O O . GLU A 1 184 ? 12.676 -3.085 1.591 1.00 98.19 184 GLU A O 1
ATOM 1470 N N . GLY A 1 185 ? 11.414 -3.110 -0.265 1.00 98.06 185 GLY A N 1
ATOM 1471 C CA . GLY A 1 185 ? 11.796 -1.785 -0.746 1.00 98.06 185 GLY A CA 1
ATOM 1472 C C . GLY A 1 185 ? 11.452 -0.670 0.243 1.00 98.06 185 GLY A C 1
ATOM 1473 O O . GLY A 1 185 ? 12.327 0.098 0.652 1.00 98.06 185 GLY A O 1
ATOM 1474 N N . PHE A 1 186 ? 10.207 -0.619 0.728 1.00 98.19 186 PHE A N 1
ATOM 1475 C CA . PHE A 1 186 ? 9.818 0.353 1.754 1.00 98.19 186 PHE A CA 1
ATOM 1476 C C . PHE A 1 186 ? 10.544 0.132 3.085 1.00 98.19 186 PHE A C 1
ATOM 1478 O O . PHE A 1 186 ? 10.911 1.111 3.736 1.00 98.19 186 PHE A O 1
ATOM 1485 N N . ALA A 1 187 ? 10.813 -1.118 3.478 1.00 98.00 187 ALA A N 1
ATOM 1486 C CA . ALA A 1 187 ? 11.623 -1.416 4.657 1.00 98.00 187 ALA A CA 1
ATOM 1487 C C . ALA A 1 187 ? 13.052 -0.849 4.529 1.00 98.00 187 ALA A C 1
ATOM 1489 O O . ALA A 1 187 ? 13.541 -0.226 5.474 1.00 98.00 187 ALA A O 1
ATOM 1490 N N . LYS A 1 188 ? 13.699 -0.984 3.359 1.00 97.00 188 LYS A N 1
ATOM 1491 C CA . LYS A 1 188 ? 15.016 -0.381 3.067 1.00 97.00 188 LYS A CA 1
ATOM 1492 C C . LYS A 1 188 ? 14.976 1.150 3.119 1.00 97.00 188 LYS A C 1
ATOM 1494 O O . LYS A 1 188 ? 15.846 1.750 3.752 1.00 97.00 188 LYS A O 1
ATOM 1499 N N . LEU A 1 189 ? 13.976 1.786 2.501 1.00 96.31 189 LEU A N 1
ATOM 1500 C CA . LEU A 1 189 ? 13.846 3.251 2.489 1.00 96.31 189 LEU A CA 1
ATOM 1501 C C . LEU A 1 189 ? 13.606 3.828 3.894 1.00 96.31 189 LEU A C 1
ATOM 1503 O O . LEU A 1 189 ? 14.260 4.797 4.282 1.00 96.31 189 LEU A O 1
ATOM 1507 N N . LEU A 1 190 ? 12.714 3.207 4.675 1.00 96.25 190 LEU A N 1
ATOM 1508 C CA . LEU A 1 190 ? 12.432 3.600 6.059 1.00 96.25 190 LEU A CA 1
ATOM 1509 C C . LEU A 1 190 ? 13.663 3.411 6.955 1.00 96.25 190 LEU A C 1
ATOM 1511 O O . LEU A 1 190 ? 14.039 4.330 7.678 1.00 96.25 190 LEU A O 1
ATOM 1515 N N . LEU A 1 191 ? 14.318 2.244 6.903 1.00 95.25 191 LEU A N 1
ATOM 1516 C CA . LEU A 1 191 ? 15.451 1.916 7.780 1.00 95.25 191 LEU A CA 1
ATOM 1517 C C . LEU A 1 191 ? 16.631 2.885 7.629 1.00 95.25 191 LEU A C 1
ATOM 1519 O O . LEU A 1 191 ? 17.301 3.183 8.622 1.00 95.25 191 LEU A O 1
ATOM 1523 N N . ASN A 1 192 ? 16.851 3.387 6.412 1.00 93.19 192 ASN A N 1
ATOM 1524 C CA . ASN A 1 192 ? 17.920 4.327 6.077 1.00 93.19 192 ASN A CA 1
ATOM 1525 C C . ASN A 1 192 ? 17.515 5.812 6.196 1.00 93.19 192 ASN A C 1
ATOM 1527 O O . ASN A 1 192 ? 18.339 6.678 5.928 1.00 93.19 192 ASN A O 1
ATOM 1531 N N . ASN A 1 193 ? 16.294 6.129 6.653 1.00 91.88 193 ASN A N 1
ATOM 1532 C CA . ASN A 1 193 ? 15.736 7.494 6.719 1.00 91.88 193 ASN A CA 1
ATOM 1533 C C . ASN A 1 193 ? 15.595 8.206 5.355 1.00 91.88 193 ASN A C 1
ATOM 1535 O O . ASN A 1 193 ? 15.478 9.429 5.328 1.00 91.88 193 ASN A O 1
ATOM 1539 N N . PHE A 1 194 ? 15.553 7.477 4.233 1.00 90.94 194 PHE A N 1
ATOM 1540 C CA . PHE A 1 194 ? 15.214 8.075 2.934 1.00 90.94 194 PHE A CA 1
ATOM 1541 C C . PHE A 1 194 ? 13.759 8.559 2.894 1.00 90.94 194 PHE A C 1
ATOM 1543 O O . PHE A 1 194 ? 13.452 9.540 2.226 1.00 90.94 194 PHE A O 1
ATOM 1550 N N . ILE A 1 195 ? 12.870 7.889 3.635 1.00 90.81 195 ILE A N 1
ATOM 1551 C CA . ILE A 1 195 ? 11.493 8.328 3.885 1.00 90.81 195 ILE A CA 1
ATOM 1552 C C . ILE A 1 195 ? 11.159 8.194 5.375 1.00 90.81 195 ILE A C 1
ATOM 1554 O O . ILE A 1 195 ? 11.730 7.361 6.081 1.00 90.81 195 ILE A O 1
ATOM 1558 N N . SER A 1 196 ? 10.193 8.983 5.846 1.00 90.56 196 SER A N 1
ATOM 1559 C CA . SER A 1 196 ? 9.693 8.947 7.226 1.00 90.56 196 SER A CA 1
ATOM 1560 C C . SER A 1 196 ? 8.172 9.125 7.244 1.00 90.56 196 SER A C 1
ATOM 1562 O O . SER A 1 196 ? 7.669 10.174 7.640 1.00 90.56 196 SER A O 1
ATOM 1564 N N . ASP A 1 197 ? 7.438 8.102 6.795 1.00 90.56 197 ASP A N 1
ATOM 1565 C CA . ASP A 1 197 ? 5.972 8.124 6.700 1.00 90.56 197 ASP A CA 1
ATOM 1566 C C . ASP A 1 197 ? 5.315 7.072 7.615 1.00 90.56 197 ASP A C 1
ATOM 1568 O O . ASP A 1 197 ? 5.436 5.856 7.422 1.00 90.56 197 ASP A O 1
ATOM 1572 N N . PHE A 1 198 ? 4.567 7.556 8.608 1.00 94.38 198 PHE A N 1
ATOM 1573 C CA . PHE A 1 198 ? 3.827 6.734 9.562 1.00 94.38 198 PHE A CA 1
ATOM 1574 C C . PHE A 1 198 ? 2.627 5.991 8.941 1.00 94.38 198 PHE A C 1
ATOM 1576 O O . PHE A 1 198 ? 2.211 4.953 9.467 1.00 94.38 198 PHE A O 1
ATOM 1583 N N . GLN A 1 199 ? 2.078 6.458 7.813 1.00 94.25 199 GLN A N 1
ATOM 1584 C CA . GLN A 1 199 ? 1.038 5.742 7.067 1.00 94.25 199 GLN A CA 1
ATOM 1585 C C . GLN A 1 199 ? 1.601 4.485 6.411 1.00 94.25 199 GLN A C 1
ATOM 1587 O O . GLN A 1 199 ? 0.984 3.423 6.523 1.00 94.25 199 GLN A O 1
ATOM 1592 N N . ILE A 1 200 ? 2.791 4.568 5.806 1.00 95.94 200 ILE A N 1
ATOM 1593 C CA . ILE A 1 200 ? 3.482 3.404 5.232 1.00 95.94 200 ILE A CA 1
ATOM 1594 C C . ILE A 1 200 ? 3.816 2.404 6.343 1.00 95.94 200 ILE A C 1
ATOM 1596 O O . ILE A 1 200 ? 3.450 1.235 6.231 1.00 95.94 200 ILE A O 1
ATOM 1600 N N . VAL A 1 201 ? 4.388 2.855 7.468 1.00 97.38 201 VAL A N 1
ATOM 1601 C CA . VAL A 1 201 ? 4.627 1.994 8.647 1.00 97.38 201 VAL A CA 1
ATOM 1602 C C . VAL A 1 201 ? 3.332 1.312 9.111 1.00 97.38 201 VAL A C 1
ATOM 1604 O O . VAL A 1 201 ? 3.322 0.107 9.362 1.00 97.38 201 VAL A O 1
ATOM 1607 N N . SER A 1 202 ? 2.211 2.037 9.156 1.00 97.06 202 SER A N 1
ATOM 1608 C CA . SER A 1 202 ? 0.905 1.472 9.516 1.00 97.06 202 SER A CA 1
ATOM 1609 C C . SER A 1 202 ? 0.394 0.422 8.515 1.00 97.06 202 SER A C 1
ATOM 1611 O O . SER A 1 202 ? -0.172 -0.599 8.926 1.00 97.06 202 SER A O 1
ATOM 1613 N N . VAL A 1 203 ? 0.615 0.619 7.211 1.00 96.44 203 VAL A N 1
ATOM 1614 C CA . VAL A 1 203 ? 0.304 -0.380 6.172 1.00 96.44 203 VAL A CA 1
ATOM 1615 C C . VAL A 1 203 ? 1.182 -1.622 6.335 1.00 96.44 203 VAL A C 1
ATOM 1617 O O . VAL A 1 203 ? 0.640 -2.726 6.340 1.00 96.44 203 VAL A O 1
ATOM 1620 N N . LEU A 1 204 ? 2.491 -1.473 6.560 1.00 97.88 204 LEU A N 1
ATOM 1621 C CA . LEU A 1 204 ? 3.404 -2.602 6.778 1.00 97.88 204 LEU A CA 1
ATOM 1622 C C . LEU A 1 204 ? 3.005 -3.434 8.011 1.00 97.88 204 LEU A C 1
ATOM 1624 O O . LEU A 1 204 ? 2.944 -4.659 7.930 1.00 97.88 204 LEU A O 1
ATOM 1628 N N . ILE A 1 205 ? 2.643 -2.799 9.133 1.00 97.25 205 ILE A N 1
ATOM 1629 C CA . ILE A 1 205 ? 2.152 -3.521 10.326 1.00 97.25 205 ILE A CA 1
ATOM 1630 C C . ILE A 1 205 ? 0.831 -4.233 10.017 1.00 97.25 205 ILE A C 1
ATOM 1632 O O . ILE A 1 205 ? 0.636 -5.383 10.408 1.00 97.25 205 ILE A O 1
ATOM 1636 N N . THR A 1 206 ? -0.069 -3.574 9.283 1.00 95.50 206 THR A N 1
ATOM 1637 C CA . THR A 1 206 ? -1.341 -4.177 8.862 1.00 95.50 206 THR A CA 1
ATOM 1638 C C . THR A 1 206 ? -1.101 -5.418 7.995 1.00 95.50 206 THR A C 1
ATOM 1640 O O . THR A 1 206 ? -1.759 -6.433 8.217 1.00 95.50 206 THR A O 1
ATOM 1643 N N . LEU A 1 207 ? -0.141 -5.371 7.063 1.00 95.25 207 LEU A N 1
ATOM 1644 C CA . LEU A 1 207 ? 0.255 -6.498 6.210 1.00 95.25 207 LEU A CA 1
ATOM 1645 C C . LEU A 1 207 ? 0.918 -7.638 6.987 1.00 95.25 207 LEU A C 1
ATOM 1647 O O . LEU A 1 207 ? 0.628 -8.795 6.695 1.00 95.25 207 LEU A O 1
ATOM 1651 N N . TYR A 1 208 ? 1.751 -7.341 7.988 1.00 95.94 208 TYR A N 1
ATOM 1652 C CA . TYR A 1 208 ? 2.389 -8.360 8.833 1.00 95.94 208 TYR A CA 1
ATOM 1653 C C . TYR A 1 208 ? 1.376 -9.220 9.607 1.00 95.94 208 TYR A C 1
ATOM 1655 O O . TYR A 1 208 ? 1.631 -10.388 9.885 1.00 95.94 208 TYR A O 1
ATOM 1663 N N . PHE A 1 209 ? 0.210 -8.655 9.935 1.00 94.50 209 PHE A N 1
ATOM 1664 C CA . PHE A 1 209 ? -0.874 -9.352 10.632 1.00 94.50 209 PHE A CA 1
ATOM 1665 C C . PHE A 1 209 ? -2.052 -9.754 9.725 1.00 94.50 209 PHE A C 1
ATOM 1667 O O . PHE A 1 209 ? -3.066 -10.233 10.236 1.00 94.50 209 PHE A O 1
ATOM 1674 N N . HIS A 1 210 ? -1.978 -9.549 8.407 1.00 92.25 210 HIS A N 1
ATOM 1675 C CA . HIS A 1 210 ? -3.112 -9.772 7.508 1.00 92.25 210 HIS A CA 1
ATOM 1676 C C . HIS A 1 210 ? -3.294 -11.272 7.177 1.00 92.25 210 HIS A C 1
ATOM 1678 O O . HIS A 1 210 ? -2.428 -11.847 6.537 1.00 92.25 210 HIS A O 1
ATOM 1684 N N . PRO A 1 211 ? -4.442 -11.929 7.442 1.00 89.44 211 PRO A N 1
ATOM 1685 C CA . PRO A 1 211 ? -4.555 -13.390 7.266 1.00 89.44 211 PRO A CA 1
ATOM 1686 C C . PRO A 1 211 ? -4.389 -13.925 5.828 1.00 89.44 211 PRO A C 1
ATOM 1688 O O . PRO A 1 211 ? -4.333 -15.131 5.615 1.00 89.44 211 PRO A O 1
ATOM 1691 N N . ALA A 1 212 ? -4.367 -13.053 4.813 1.00 85.56 212 ALA A N 1
ATOM 1692 C CA . ALA A 1 212 ? -4.043 -13.450 3.436 1.00 85.56 212 ALA A CA 1
ATOM 1693 C C . ALA A 1 212 ? -2.531 -13.459 3.125 1.00 85.56 212 ALA A C 1
ATOM 1695 O O . ALA A 1 212 ? -2.146 -14.009 2.098 1.00 85.56 212 ALA A O 1
ATOM 1696 N N . THR A 1 213 ? -1.685 -12.877 3.983 1.00 85.44 213 THR A N 1
ATOM 1697 C CA . THR A 1 213 ? -0.215 -12.912 3.868 1.00 85.44 213 THR A CA 1
ATOM 1698 C C . THR A 1 213 ? 0.413 -14.022 4.722 1.00 85.44 213 THR A C 1
ATOM 1700 O O . THR A 1 213 ? 1.617 -14.225 4.641 1.00 85.44 213 THR A O 1
ATOM 1703 N N . ASP A 1 214 ? -0.380 -14.829 5.446 1.00 79.56 214 ASP A N 1
ATOM 1704 C CA . ASP A 1 214 ? 0.085 -15.992 6.235 1.00 79.56 214 ASP A CA 1
ATOM 1705 C C . ASP A 1 214 ? 0.923 -17.009 5.423 1.00 79.56 214 ASP A C 1
ATOM 1707 O O . ASP A 1 214 ? 1.701 -17.773 5.991 1.00 79.56 214 ASP A O 1
ATOM 1711 N N . ARG A 1 215 ? 0.747 -17.055 4.093 1.00 83.25 215 ARG A N 1
ATOM 1712 C CA . ARG A 1 215 ? 1.515 -17.914 3.164 1.00 83.25 215 ARG A CA 1
ATOM 1713 C C . ARG A 1 215 ? 2.701 -17.203 2.500 1.00 83.25 215 ARG A C 1
ATOM 1715 O O . ARG A 1 215 ? 3.450 -17.833 1.762 1.00 83.25 215 ARG A O 1
ATOM 1722 N N . ASP A 1 216 ? 2.846 -15.905 2.731 1.00 89.88 216 ASP A N 1
ATOM 1723 C CA . ASP A 1 216 ? 3.842 -15.030 2.119 1.00 89.88 216 ASP A CA 1
ATOM 1724 C C . ASP A 1 216 ? 5.080 -14.981 3.033 1.00 89.88 216 ASP A C 1
ATOM 1726 O O . ASP A 1 216 ? 5.255 -14.098 3.882 1.00 89.88 216 ASP A O 1
ATOM 1730 N N . GLN A 1 217 ? 5.904 -16.030 2.945 1.00 91.94 217 GLN A N 1
ATOM 1731 C CA . GLN A 1 217 ? 7.044 -16.217 3.848 1.00 91.94 217 GLN A CA 1
ATOM 1732 C C . GLN A 1 217 ? 8.098 -15.109 3.689 1.00 91.94 217 GLN A C 1
ATOM 1734 O O . GLN A 1 217 ? 8.683 -14.689 4.685 1.00 91.94 217 GLN A O 1
ATOM 1739 N N . GLN A 1 218 ? 8.303 -14.593 2.472 1.00 93.31 218 GLN A N 1
ATOM 1740 C CA . GLN A 1 218 ? 9.236 -13.492 2.217 1.00 93.31 218 GLN A CA 1
ATOM 1741 C C . GLN A 1 218 ? 8.774 -12.210 2.927 1.00 93.31 218 GLN A C 1
ATOM 1743 O O . GLN A 1 218 ? 9.539 -11.640 3.705 1.00 93.31 218 GLN A O 1
ATOM 1748 N N . LEU A 1 219 ? 7.506 -11.813 2.756 1.00 95.56 219 LEU A N 1
ATOM 1749 C CA . LEU A 1 219 ? 6.895 -10.665 3.439 1.00 95.56 219 LEU A CA 1
ATOM 1750 C C . LEU A 1 219 ? 7.020 -10.774 4.962 1.00 95.56 219 LEU A C 1
ATOM 1752 O O . LEU A 1 219 ? 7.455 -9.835 5.632 1.00 95.56 219 LEU A O 1
ATOM 1756 N N . THR A 1 220 ? 6.626 -11.922 5.518 1.00 93.88 220 THR A N 1
ATOM 1757 C CA . THR A 1 220 ? 6.577 -12.119 6.974 1.00 93.88 220 THR A CA 1
ATOM 1758 C C . THR A 1 220 ? 7.971 -12.184 7.599 1.00 93.88 220 THR A C 1
ATOM 1760 O O . THR A 1 220 ? 8.179 -11.599 8.662 1.00 93.88 220 THR A O 1
ATOM 1763 N N . GLN A 1 221 ? 8.954 -12.805 6.938 1.00 95.25 221 GLN A N 1
ATOM 1764 C CA . GLN A 1 221 ? 10.347 -12.790 7.397 1.00 95.25 221 GLN A CA 1
ATOM 1765 C C . GLN A 1 221 ? 10.985 -11.401 7.271 1.00 95.25 221 GLN A C 1
ATOM 1767 O O . GLN A 1 221 ? 11.610 -10.943 8.228 1.00 95.25 221 GLN A O 1
ATOM 1772 N N . CYS A 1 222 ? 10.781 -10.709 6.144 1.00 97.38 222 CYS A N 1
ATOM 1773 C CA . CYS A 1 222 ? 11.280 -9.350 5.926 1.00 97.38 222 CYS A CA 1
ATOM 1774 C C . CYS A 1 222 ? 10.809 -8.408 7.044 1.00 97.38 222 CYS A C 1
ATOM 1776 O O . CYS A 1 222 ? 11.629 -7.805 7.737 1.00 97.38 222 CYS A O 1
ATOM 1778 N N . LEU A 1 223 ? 9.498 -8.360 7.302 1.00 97.31 223 LEU A N 1
ATOM 1779 C CA . LEU A 1 223 ? 8.923 -7.515 8.352 1.00 97.31 223 LEU A CA 1
ATOM 1780 C C . LEU A 1 223 ? 9.323 -7.957 9.766 1.00 97.31 223 LEU A C 1
ATOM 1782 O O . LEU A 1 223 ? 9.581 -7.107 10.621 1.00 97.31 223 LEU A O 1
ATOM 1786 N N . GLY A 1 224 ? 9.438 -9.267 10.006 1.00 95.25 224 GLY A N 1
ATOM 1787 C CA . GLY A 1 224 ? 9.898 -9.821 11.281 1.00 95.25 224 GLY A CA 1
ATOM 1788 C C . GLY A 1 224 ? 11.327 -9.410 11.659 1.00 95.25 224 GLY A C 1
ATOM 1789 O O . GLY A 1 224 ? 11.612 -9.251 12.846 1.00 95.25 224 GLY A O 1
ATOM 1790 N N . VAL A 1 225 ? 12.206 -9.190 10.674 1.00 96.38 225 VAL A N 1
ATOM 1791 C CA . VAL A 1 225 ? 13.569 -8.658 10.875 1.00 96.38 225 VAL A CA 1
ATOM 1792 C C . VAL A 1 225 ? 13.585 -7.124 10.861 1.00 96.38 225 VAL A C 1
ATOM 1794 O O . VAL A 1 225 ? 14.265 -6.508 11.685 1.00 96.38 225 VAL A O 1
ATOM 1797 N N . PHE A 1 226 ? 12.811 -6.501 9.967 1.00 97.38 226 PHE A N 1
ATOM 1798 C CA . PHE A 1 226 ? 12.745 -5.049 9.805 1.00 97.38 226 PHE A CA 1
ATOM 1799 C C . PHE A 1 226 ? 12.278 -4.337 11.075 1.00 97.38 226 PHE A C 1
ATOM 1801 O O . PHE A 1 226 ? 12.968 -3.428 11.524 1.00 97.38 226 PHE A O 1
ATOM 1808 N N . PHE A 1 227 ? 11.146 -4.720 11.678 1.00 96.19 227 PHE A N 1
ATOM 1809 C CA . PHE A 1 227 ? 10.589 -3.941 12.792 1.00 96.19 227 PHE A CA 1
ATOM 1810 C C . PHE A 1 227 ? 11.535 -3.839 14.008 1.00 96.19 227 PHE A C 1
ATOM 1812 O O . PHE A 1 227 ? 11.707 -2.721 14.511 1.00 96.19 227 PHE A O 1
ATOM 1819 N N . PRO A 1 228 ? 12.206 -4.921 14.465 1.00 93.62 228 PRO A N 1
ATOM 1820 C CA . PRO A 1 228 ? 13.238 -4.821 15.495 1.00 93.62 228 PRO A CA 1
ATOM 1821 C C . PRO A 1 228 ? 14.418 -3.935 15.084 1.00 93.62 228 PRO A C 1
ATOM 1823 O O . PRO A 1 228 ? 14.809 -3.060 15.857 1.00 93.62 228 PRO A O 1
ATOM 1826 N N . ALA A 1 229 ? 14.953 -4.114 13.871 1.00 93.94 229 ALA A N 1
ATOM 1827 C CA . ALA A 1 229 ? 16.075 -3.318 13.374 1.00 93.94 229 ALA A CA 1
ATOM 1828 C C . ALA A 1 229 ? 15.720 -1.823 13.293 1.00 93.94 229 ALA A C 1
ATOM 1830 O O . ALA A 1 229 ? 16.464 -0.979 13.788 1.00 93.94 229 ALA A O 1
ATOM 1831 N N . TYR A 1 230 ? 14.544 -1.501 12.751 1.00 94.56 230 TYR A N 1
ATOM 1832 C CA . TYR A 1 230 ? 14.018 -0.147 12.602 1.00 94.56 230 TYR A CA 1
ATOM 1833 C C . TYR A 1 230 ? 13.946 0.578 13.950 1.00 94.56 230 TYR A C 1
ATOM 1835 O O . TYR A 1 230 ? 14.559 1.633 14.118 1.00 94.56 230 TYR A O 1
ATOM 1843 N N . CYS A 1 231 ? 13.282 -0.019 14.943 1.00 90.88 231 CYS A N 1
ATOM 1844 C CA . CYS A 1 231 ? 13.061 0.625 16.242 1.00 90.88 231 CYS A CA 1
ATOM 1845 C C . CYS A 1 231 ? 14.340 0.757 17.081 1.00 90.88 231 CYS A C 1
ATOM 1847 O O . CYS A 1 231 ? 14.449 1.687 17.880 1.00 90.88 231 CYS A O 1
ATOM 1849 N N . LEU A 1 232 ? 15.309 -0.148 16.898 1.00 89.25 232 LEU A N 1
ATOM 1850 C CA . LEU A 1 232 ? 16.613 -0.086 17.565 1.00 89.25 232 LEU A CA 1
ATOM 1851 C C . LEU A 1 232 ? 17.587 0.902 16.902 1.00 89.25 232 LEU A C 1
ATOM 1853 O O . LEU A 1 232 ? 18.483 1.393 17.585 1.00 89.25 232 LEU A O 1
ATOM 1857 N N . ASN A 1 233 ? 17.421 1.211 15.610 1.00 88.62 233 ASN A N 1
ATOM 1858 C CA . ASN A 1 233 ? 18.352 2.064 14.863 1.00 88.62 233 ASN A CA 1
ATOM 1859 C C . ASN A 1 233 ? 18.260 3.554 15.261 1.00 88.62 233 ASN A C 1
ATOM 1861 O O . ASN A 1 233 ? 19.276 4.239 15.337 1.00 88.62 233 ASN A O 1
ATOM 1865 N N . SER A 1 234 ? 17.059 4.081 15.545 1.00 86.31 234 SER A N 1
ATOM 1866 C CA . SER A 1 234 ? 16.885 5.507 15.875 1.00 86.31 234 SER A CA 1
ATOM 1867 C C . SER A 1 234 ? 15.654 5.792 16.748 1.00 86.31 234 SER A C 1
ATOM 1869 O O . SER A 1 234 ? 14.592 5.208 16.516 1.00 86.31 234 SER A O 1
ATOM 1871 N N . PRO A 1 235 ? 15.721 6.759 17.690 1.00 85.69 235 PRO A N 1
ATOM 1872 C CA . PRO A 1 235 ? 14.537 7.284 18.371 1.00 85.69 235 PRO A CA 1
ATOM 1873 C C . PRO A 1 235 ? 13.473 7.803 17.395 1.00 85.69 235 PRO A C 1
ATOM 1875 O O . PRO A 1 235 ? 12.294 7.541 17.612 1.00 85.69 235 PRO A O 1
ATOM 1878 N N . LYS A 1 236 ? 13.883 8.427 16.275 1.00 89.12 236 LYS A N 1
ATOM 1879 C CA . LYS A 1 236 ? 12.959 8.924 15.239 1.00 89.12 236 LYS A CA 1
ATOM 1880 C C . LYS A 1 236 ? 12.069 7.809 14.687 1.00 89.12 236 LYS A C 1
ATOM 1882 O O . LYS A 1 236 ? 10.867 7.991 14.586 1.00 89.12 236 LYS A O 1
ATOM 1887 N N . HIS A 1 237 ? 12.637 6.630 14.427 1.00 91.25 237 HIS A N 1
ATOM 1888 C CA . HIS A 1 237 ? 11.889 5.458 13.962 1.00 91.25 237 HIS A CA 1
ATOM 1889 C C . HIS A 1 237 ? 10.867 4.969 14.999 1.00 91.25 237 HIS A C 1
ATOM 1891 O O . HIS A 1 237 ? 9.761 4.555 14.651 1.00 91.25 237 HIS A O 1
ATOM 1897 N N . THR A 1 238 ? 11.216 5.044 16.289 1.00 89.56 238 THR A N 1
ATOM 1898 C CA . THR A 1 238 ? 10.259 4.770 17.371 1.00 89.56 238 THR A CA 1
ATOM 1899 C C . THR A 1 238 ? 9.140 5.816 17.403 1.00 89.56 238 THR A C 1
ATOM 1901 O O . THR A 1 238 ? 7.991 5.459 17.654 1.00 89.56 238 THR A O 1
ATOM 1904 N N . ASP A 1 239 ? 9.439 7.090 17.153 1.00 89.56 239 ASP A N 1
ATOM 1905 C CA . ASP A 1 239 ? 8.432 8.155 17.119 1.00 89.56 239 ASP A CA 1
ATOM 1906 C C . ASP A 1 239 ? 7.486 8.003 15.914 1.00 89.56 239 ASP A C 1
ATOM 1908 O O . ASP A 1 239 ? 6.270 7.980 16.110 1.00 89.56 239 ASP A O 1
ATOM 1912 N N . THR A 1 240 ? 8.003 7.699 14.718 1.00 93.25 240 THR A N 1
ATOM 1913 C CA . THR A 1 240 ? 7.192 7.311 13.545 1.00 93.25 240 THR A CA 1
ATOM 1914 C C . THR A 1 240 ? 6.301 6.094 13.842 1.00 93.25 240 THR A C 1
ATOM 1916 O O . THR A 1 240 ? 5.142 6.044 13.427 1.00 93.25 240 THR A O 1
ATOM 1919 N N . LEU A 1 241 ? 6.788 5.115 14.617 1.00 93.00 241 LEU A N 1
ATOM 1920 C CA . LEU A 1 241 ? 5.983 3.966 15.051 1.00 93.00 241 LEU A CA 1
ATOM 1921 C C . LEU A 1 241 ? 4.873 4.349 16.055 1.00 93.00 241 LEU A C 1
ATOM 1923 O O . LEU A 1 241 ? 3.796 3.745 16.029 1.00 93.00 241 LEU A O 1
ATOM 1927 N N . LYS A 1 242 ? 5.096 5.346 16.925 1.00 91.12 242 LYS A N 1
ATOM 1928 C CA . LYS A 1 242 ? 4.049 5.900 17.808 1.00 91.12 242 LYS A CA 1
ATOM 1929 C C . LYS A 1 242 ? 2.976 6.624 16.994 1.00 91.12 242 LYS A C 1
ATOM 1931 O O . LYS A 1 242 ? 1.793 6.432 17.264 1.00 91.12 242 LYS A O 1
ATOM 1936 N N . GLU A 1 243 ? 3.364 7.404 15.989 1.00 92.81 243 GLU A N 1
ATOM 1937 C CA . GLU A 1 243 ? 2.435 8.079 15.070 1.00 92.81 243 GLU A CA 1
ATOM 1938 C C . GLU A 1 243 ? 1.599 7.067 14.270 1.00 92.81 243 GLU A C 1
ATOM 1940 O O . GLU A 1 243 ? 0.381 7.207 14.158 1.00 92.81 243 GLU A O 1
ATOM 1945 N N . ALA A 1 244 ? 2.218 5.969 13.823 1.00 95.94 244 ALA A N 1
ATOM 1946 C CA . ALA A 1 244 ? 1.546 4.867 13.134 1.00 95.94 244 ALA A CA 1
ATOM 1947 C C . ALA A 1 244 ? 0.554 4.084 14.022 1.00 95.94 244 ALA A C 1
ATOM 1949 O O . ALA A 1 244 ? -0.237 3.289 13.504 1.00 95.94 244 ALA A O 1
ATOM 1950 N N . PHE A 1 245 ? 0.564 4.276 15.346 1.00 94.00 245 PHE A N 1
ATOM 1951 C CA . PHE A 1 245 ? -0.214 3.470 16.291 1.00 94.00 245 PHE A CA 1
ATOM 1952 C C . PHE A 1 245 ? -1.728 3.600 16.094 1.00 94.00 245 PHE A C 1
ATOM 1954 O O . PHE A 1 245 ? -2.397 2.598 15.835 1.00 94.00 245 PHE A O 1
ATOM 1961 N N . LEU A 1 246 ? -2.284 4.814 16.172 1.00 92.31 246 LEU A N 1
ATOM 1962 C CA . LEU A 1 246 ? -3.733 5.016 16.022 1.00 92.31 246 LEU A CA 1
ATOM 1963 C C . LEU A 1 246 ? -4.233 4.673 14.603 1.00 92.31 246 LEU A C 1
ATOM 1965 O O . LEU A 1 246 ? -5.179 3.885 14.524 1.00 92.31 246 LEU A O 1
ATOM 1969 N N . PRO A 1 247 ? -3.571 5.107 13.504 1.00 94.06 247 PRO A N 1
ATOM 1970 C CA . PRO A 1 247 ? -3.947 4.711 12.144 1.00 94.06 247 PRO A CA 1
ATOM 1971 C C . PRO A 1 247 ? -3.970 3.193 11.930 1.00 94.06 247 PRO A C 1
ATOM 1973 O O . PRO A 1 247 ? -4.814 2.688 11.193 1.00 94.06 247 PRO A O 1
ATOM 1976 N N . THR A 1 248 ? -3.091 2.435 12.599 1.00 95.44 248 THR A N 1
ATOM 1977 C CA . THR A 1 248 ? -3.090 0.962 12.515 1.00 95.44 248 THR A CA 1
ATOM 1978 C C . THR A 1 248 ? -4.324 0.366 13.190 1.00 95.44 248 THR A C 1
ATOM 1980 O O . THR A 1 248 ? -4.974 -0.518 12.627 1.00 95.44 248 THR A O 1
ATOM 1983 N N . LEU A 1 249 ? -4.699 0.869 14.371 1.00 92.25 249 LEU A N 1
ATOM 1984 C CA . LEU A 1 249 ? -5.917 0.425 15.055 1.00 92.25 249 LEU A CA 1
ATOM 1985 C C . LEU A 1 249 ? -7.175 0.787 14.260 1.00 92.25 249 LEU A C 1
ATOM 1987 O O . LEU A 1 249 ? -8.077 -0.042 14.150 1.00 92.25 249 LEU A O 1
ATOM 1991 N N . GLU A 1 250 ? -7.230 1.985 13.680 1.00 90.12 250 GLU A N 1
ATOM 1992 C CA . GLU A 1 250 ? -8.335 2.435 12.828 1.00 90.12 250 GLU A CA 1
ATOM 1993 C C . GLU A 1 250 ? -8.447 1.595 11.551 1.00 90.12 250 GLU A C 1
ATOM 1995 O O . GLU A 1 250 ? -9.533 1.111 11.235 1.00 90.12 250 GLU A O 1
ATOM 2000 N N . ARG A 1 251 ? -7.331 1.324 10.866 1.00 90.38 251 ARG A N 1
ATOM 2001 C CA . ARG A 1 251 ? -7.283 0.500 9.647 1.00 90.38 251 ARG A CA 1
ATOM 2002 C C . ARG A 1 251 ? -7.759 -0.938 9.893 1.00 90.38 251 ARG A C 1
ATOM 2004 O O . ARG A 1 251 ? -8.518 -1.480 9.089 1.00 90.38 251 ARG A O 1
ATOM 2011 N N . ILE A 1 252 ? -7.386 -1.547 11.023 1.00 90.50 252 ILE A N 1
ATOM 2012 C CA . ILE A 1 252 ? -7.806 -2.915 11.373 1.00 90.50 252 ILE A CA 1
ATOM 2013 C C . ILE A 1 252 ? -9.251 -2.946 11.898 1.00 90.50 252 ILE A C 1
ATOM 2015 O O . ILE A 1 252 ? -10.065 -3.741 11.422 1.00 90.50 252 ILE A O 1
ATOM 2019 N N . LEU A 1 253 ? -9.610 -2.087 12.858 1.00 86.44 253 LEU A N 1
ATOM 2020 C CA . LEU A 1 253 ? -10.920 -2.122 13.529 1.00 86.44 253 LEU A CA 1
ATOM 2021 C C . LEU A 1 253 ? -12.040 -1.421 12.747 1.00 86.44 253 LEU A C 1
ATOM 2023 O O . LEU A 1 253 ? -13.212 -1.747 12.956 1.00 86.44 253 LEU A O 1
ATOM 2027 N N . GLY A 1 254 ? -11.701 -0.503 11.843 1.00 83.62 254 GLY A N 1
ATOM 2028 C CA . GLY A 1 254 ? -12.607 0.124 10.878 1.00 83.62 254 GLY A CA 1
ATOM 2029 C C . GLY A 1 254 ? -12.866 -0.731 9.633 1.00 83.62 254 GLY A C 1
ATOM 2030 O O . GLY A 1 254 ? -13.770 -0.424 8.860 1.00 83.62 254 GLY A O 1
ATOM 2031 N N . SER A 1 255 ? -12.132 -1.836 9.450 1.00 84.00 255 SER A N 1
ATOM 2032 C CA . SER A 1 255 ? -12.299 -2.736 8.302 1.00 84.00 255 SER A CA 1
ATOM 2033 C C . SER A 1 255 ? -13.739 -3.260 8.160 1.00 84.00 255 SER A C 1
ATOM 2035 O O . SER A 1 255 ? -14.439 -3.530 9.143 1.00 84.00 255 SER A O 1
ATOM 2037 N N . ASN A 1 256 ? -14.215 -3.405 6.920 1.00 77.44 256 ASN A N 1
ATOM 2038 C CA . ASN A 1 256 ? -15.578 -3.875 6.660 1.00 77.44 256 ASN A CA 1
ATOM 2039 C C . ASN A 1 256 ? -15.783 -5.336 7.124 1.00 77.44 256 ASN A C 1
ATOM 2041 O O . ASN A 1 256 ? -14.825 -6.086 7.312 1.00 77.44 256 ASN A O 1
ATOM 2045 N N . GLN A 1 257 ? -17.040 -5.760 7.288 1.00 73.56 257 GLN A N 1
ATOM 2046 C CA . GLN A 1 257 ? -17.381 -7.087 7.828 1.00 73.56 257 GLN A CA 1
ATOM 2047 C C . GLN A 1 257 ? -16.924 -8.285 6.971 1.00 73.56 257 GLN A C 1
ATOM 2049 O O . GLN A 1 257 ? -16.923 -9.412 7.458 1.00 73.56 257 GLN A O 1
ATOM 2054 N N . TYR A 1 258 ? -16.538 -8.052 5.713 1.00 75.56 258 TYR A N 1
ATOM 2055 C CA . TYR A 1 258 ? -16.041 -9.073 4.787 1.00 75.56 258 TYR A CA 1
ATOM 2056 C C . TYR A 1 258 ? -14.505 -9.120 4.719 1.00 75.56 258 TYR A C 1
ATOM 2058 O O . TYR A 1 258 ? -13.946 -10.034 4.115 1.00 75.56 258 TYR A O 1
ATOM 2066 N N . SER A 1 259 ? -13.810 -8.155 5.331 1.00 82.81 259 SER A N 1
ATOM 2067 C CA . SER A 1 259 ? -12.351 -8.083 5.308 1.00 82.81 259 SER A CA 1
ATOM 2068 C C . SER A 1 259 ? -11.715 -9.178 6.178 1.00 82.81 259 SER A C 1
ATOM 2070 O O . SER A 1 259 ? -12.124 -9.350 7.333 1.00 82.81 259 SER A O 1
ATOM 2072 N N . PRO A 1 260 ? -10.654 -9.864 5.702 1.00 84.50 260 PRO A N 1
ATOM 2073 C CA . PRO A 1 260 ? -9.853 -10.766 6.529 1.00 84.50 260 PRO A CA 1
ATOM 2074 C C . PRO A 1 260 ? -9.321 -10.109 7.811 1.00 84.50 260 PRO A C 1
ATOM 2076 O O . PRO A 1 260 ? -9.184 -10.796 8.823 1.00 84.50 260 PRO A O 1
ATOM 2079 N N . LEU A 1 261 ? -9.110 -8.784 7.809 1.00 85.88 261 LEU A N 1
ATOM 2080 C CA . LEU A 1 261 ? -8.656 -8.010 8.970 1.00 85.88 261 LEU A CA 1
ATOM 2081 C C . LEU A 1 261 ? -9.552 -8.162 10.209 1.00 85.88 261 LEU A C 1
ATOM 2083 O O . LEU A 1 261 ? -9.055 -8.081 11.329 1.00 85.88 261 LEU A O 1
ATOM 2087 N N . ARG A 1 262 ? -10.844 -8.482 10.050 1.00 82.88 262 ARG A N 1
ATOM 2088 C CA . ARG A 1 262 ? -11.743 -8.758 11.187 1.00 82.88 262 ARG A CA 1
ATOM 2089 C C . ARG A 1 262 ? -11.367 -10.000 12.000 1.00 82.88 262 ARG A C 1
ATOM 2091 O O . ARG A 1 262 ? -11.811 -10.120 13.138 1.00 82.88 262 ARG A O 1
ATOM 2098 N N . LYS A 1 263 ? -10.562 -10.912 11.444 1.00 83.88 263 LYS A N 1
ATOM 2099 C CA . LYS A 1 263 ? -10.052 -12.103 12.148 1.00 83.88 263 LYS A CA 1
ATOM 2100 C C . LYS A 1 263 ? -8.776 -11.823 12.952 1.00 83.88 263 LYS A C 1
ATOM 2102 O O . LYS A 1 263 ? -8.348 -12.681 13.721 1.00 83.88 263 LYS A O 1
ATOM 2107 N N . VAL A 1 264 ? -8.160 -10.652 12.774 1.00 89.44 264 VAL A N 1
ATOM 2108 C CA . VAL A 1 264 ? -6.897 -10.293 13.425 1.00 89.44 264 VAL A CA 1
ATOM 2109 C C . VAL A 1 264 ? -7.124 -10.047 14.911 1.00 89.44 264 VAL A C 1
ATOM 2111 O O . VAL A 1 264 ? -7.995 -9.275 15.314 1.00 89.44 264 VAL A O 1
ATOM 2114 N N . ASN A 1 265 ? -6.307 -10.684 15.751 1.00 88.81 265 ASN A N 1
ATOM 2115 C CA . ASN A 1 265 ? -6.324 -10.413 17.181 1.00 88.81 265 ASN A CA 1
ATOM 2116 C C . ASN A 1 265 ? -5.615 -9.077 17.462 1.00 88.81 265 ASN A C 1
ATOM 2118 O O . ASN A 1 265 ? -4.388 -9.021 17.540 1.00 88.81 265 ASN A O 1
ATOM 2122 N N . ILE A 1 266 ? -6.404 -8.019 17.657 1.00 88.94 266 ILE A N 1
ATOM 2123 C CA . ILE A 1 266 ? -5.917 -6.661 17.935 1.00 88.94 266 ILE A CA 1
ATOM 2124 C C . ILE A 1 266 ? -5.023 -6.571 19.184 1.00 88.94 266 ILE A C 1
ATOM 2126 O O . ILE A 1 266 ? -4.116 -5.746 19.223 1.00 88.94 266 ILE A O 1
ATOM 2130 N N . GLU A 1 267 ? -5.221 -7.440 20.183 1.00 86.25 267 GLU A N 1
ATOM 2131 C CA . GLU A 1 267 ? -4.397 -7.475 21.398 1.00 86.25 267 GLU A CA 1
ATOM 2132 C C . GLU A 1 267 ? -2.958 -7.909 21.058 1.00 86.25 267 GLU A C 1
ATOM 2134 O O . GLU A 1 267 ? -2.009 -7.338 21.592 1.00 86.25 267 GLU A O 1
ATOM 2139 N N . LYS A 1 268 ? -2.777 -8.831 20.094 1.00 89.88 268 LYS A N 1
ATOM 2140 C CA . LYS A 1 268 ? -1.447 -9.212 19.580 1.00 89.88 268 LYS A CA 1
ATOM 2141 C C . LYS A 1 268 ? -0.777 -8.076 18.805 1.00 89.88 268 LYS A C 1
ATOM 2143 O O . LYS A 1 268 ? 0.416 -7.855 18.990 1.00 89.88 268 LYS A O 1
ATOM 2148 N N . VAL A 1 269 ? -1.530 -7.350 17.973 1.00 93.25 269 VAL A N 1
ATOM 2149 C CA . VAL A 1 269 ? -1.011 -6.195 17.210 1.00 93.25 269 VAL A CA 1
ATOM 2150 C C . VAL A 1 269 ? -0.529 -5.105 18.166 1.00 93.25 269 VAL A C 1
ATOM 2152 O O . VAL A 1 269 ? 0.596 -4.625 18.056 1.00 93.25 269 VAL A O 1
ATOM 2155 N N . VAL A 1 270 ? -1.343 -4.769 19.168 1.00 90.62 270 VAL A N 1
ATOM 2156 C CA . VAL A 1 270 ? -0.992 -3.787 20.201 1.00 90.62 270 VAL A CA 1
ATOM 2157 C C . VAL A 1 270 ? 0.211 -4.237 21.017 1.00 90.62 270 VAL A C 1
ATOM 2159 O O . VAL A 1 270 ? 1.125 -3.442 21.215 1.00 90.62 270 VAL A O 1
ATOM 2162 N N . GLN A 1 271 ? 0.252 -5.499 21.456 1.00 88.38 271 GLN A N 1
ATOM 2163 C CA . GLN A 1 271 ? 1.396 -6.041 22.189 1.00 88.38 271 GLN A CA 1
ATOM 2164 C C . GLN A 1 271 ? 2.684 -5.965 21.358 1.00 88.38 271 GLN A C 1
ATOM 2166 O O . GLN A 1 271 ? 3.728 -5.595 21.891 1.00 88.38 271 GLN A O 1
ATOM 2171 N N . PHE A 1 272 ? 2.607 -6.265 20.059 1.00 92.38 272 PHE A N 1
ATOM 2172 C CA . PHE A 1 272 ? 3.725 -6.144 19.128 1.00 92.38 272 PHE A CA 1
ATOM 2173 C C . PHE A 1 272 ? 4.209 -4.695 19.003 1.00 92.38 272 PHE A C 1
ATOM 2175 O O . PHE A 1 272 ? 5.400 -4.446 19.183 1.00 92.38 272 PHE A O 1
ATOM 2182 N N . MET A 1 273 ? 3.309 -3.733 18.767 1.00 92.19 273 MET A N 1
ATOM 2183 C CA . MET A 1 273 ? 3.682 -2.317 18.649 1.00 92.19 273 MET A CA 1
ATOM 2184 C C . MET A 1 273 ? 4.255 -1.766 19.961 1.00 92.19 273 MET A C 1
ATOM 2186 O O . MET A 1 273 ? 5.303 -1.129 19.947 1.00 92.19 273 MET A O 1
ATOM 2190 N N . ILE A 1 274 ? 3.628 -2.070 21.104 1.00 87.38 274 ILE A N 1
ATOM 2191 C CA . ILE A 1 274 ? 4.120 -1.697 22.442 1.00 87.38 274 ILE A CA 1
ATOM 2192 C C . ILE A 1 274 ? 5.521 -2.261 22.692 1.00 87.38 274 ILE A C 1
ATOM 2194 O O . ILE A 1 274 ? 6.398 -1.527 23.133 1.00 87.38 274 ILE A O 1
ATOM 2198 N N . MET A 1 275 ? 5.755 -3.538 22.373 1.00 88.38 275 MET A N 1
ATOM 2199 C CA . MET A 1 275 ? 7.068 -4.170 22.527 1.00 88.38 275 MET A CA 1
ATOM 2200 C C . MET A 1 275 ? 8.146 -3.452 21.704 1.00 88.38 275 MET A C 1
ATOM 2202 O O . MET A 1 275 ? 9.245 -3.234 22.205 1.00 88.38 275 MET A O 1
ATOM 2206 N N . HIS A 1 276 ? 7.830 -3.052 20.472 1.00 88.69 276 HIS A N 1
ATOM 2207 C CA . HIS A 1 276 ? 8.764 -2.348 19.592 1.00 88.69 276 HIS A CA 1
ATOM 2208 C C . HIS A 1 276 ? 9.024 -0.898 20.027 1.00 88.69 276 HIS A C 1
ATOM 2210 O O . HIS A 1 276 ? 10.170 -0.457 20.007 1.00 88.69 276 HIS A O 1
ATOM 2216 N N . ILE A 1 277 ? 8.001 -0.193 20.518 1.00 86.81 277 ILE A N 1
ATOM 2217 C CA . ILE A 1 277 ? 8.139 1.148 21.113 1.00 86.81 277 ILE A CA 1
ATOM 2218 C C . ILE A 1 277 ? 8.962 1.104 22.420 1.00 86.81 277 ILE A C 1
ATOM 2220 O O . ILE A 1 277 ? 9.700 2.042 22.732 1.00 86.81 277 ILE A O 1
ATOM 2224 N N . ASP A 1 278 ? 8.884 0.004 23.174 1.00 81.50 278 ASP A N 1
ATOM 2225 C CA . ASP A 1 278 ? 9.673 -0.211 24.393 1.00 81.50 278 ASP A CA 1
ATOM 2226 C C . ASP A 1 278 ? 11.159 -0.516 24.101 1.00 81.50 278 ASP A C 1
ATOM 2228 O O . ASP A 1 278 ? 12.014 -0.204 24.935 1.00 81.50 278 ASP A O 1
ATOM 2232 N N . MET A 1 279 ? 11.501 -1.082 22.932 1.00 81.00 279 MET A N 1
ATOM 2233 C CA . MET A 1 279 ? 12.871 -1.537 22.623 1.00 81.00 279 MET A CA 1
ATOM 2234 C C . MET A 1 279 ? 13.923 -0.419 22.593 1.00 81.00 279 MET A C 1
ATOM 2236 O O . MET A 1 279 ? 15.066 -0.662 22.975 1.00 81.00 279 MET A O 1
ATOM 2240 N N . SER A 1 280 ? 13.567 0.811 22.218 1.00 68.25 280 SER A N 1
ATOM 2241 C CA . SER A 1 280 ? 14.503 1.950 22.222 1.00 68.25 280 SER A CA 1
ATOM 2242 C C . SER A 1 280 ? 14.763 2.540 23.619 1.00 68.25 280 SER A C 1
ATOM 2244 O O . SER A 1 280 ? 15.700 3.318 23.805 1.00 68.25 280 SER A O 1
ATOM 2246 N N . ASN A 1 281 ? 13.996 2.141 24.641 1.00 65.00 281 ASN A N 1
ATOM 2247 C CA . ASN A 1 281 ? 14.005 2.736 25.985 1.00 65.00 281 ASN A CA 1
ATOM 2248 C C . ASN A 1 281 ? 14.832 1.946 27.027 1.00 65.00 281 ASN A C 1
ATOM 2250 O O . ASN A 1 281 ? 14.538 1.970 28.225 1.00 65.00 281 ASN A O 1
ATOM 2254 N N . THR A 1 282 ? 15.914 1.285 26.601 1.00 57.09 282 THR A N 1
ATOM 2255 C CA . THR A 1 282 ? 16.751 0.370 27.420 1.00 57.09 282 THR A CA 1
ATOM 2256 C C . THR A 1 282 ? 17.373 0.962 28.696 1.00 57.09 282 THR A C 1
ATOM 2258 O O . THR A 1 282 ? 17.889 0.215 29.527 1.00 57.09 282 THR A O 1
ATOM 2261 N N . LYS A 1 283 ? 17.340 2.289 28.884 1.00 54.19 283 LYS A N 1
ATOM 2262 C CA . LYS A 1 283 ? 17.966 3.000 30.018 1.00 54.19 283 LYS A CA 1
ATOM 2263 C C . LYS A 1 283 ? 17.007 3.388 31.151 1.00 54.19 283 LYS A C 1
ATOM 2265 O O . LYS A 1 283 ? 17.465 3.911 32.166 1.00 54.19 283 LYS A O 1
ATOM 2270 N N . LEU A 1 284 ? 15.701 3.162 31.008 1.00 50.03 284 LEU A N 1
ATOM 2271 C CA . LEU A 1 284 ? 14.705 3.549 32.013 1.00 50.03 284 LEU A CA 1
ATOM 2272 C C . LEU A 1 284 ? 14.281 2.354 32.884 1.00 50.03 284 LEU A C 1
ATOM 2274 O O . LEU A 1 284 ? 14.005 1.275 32.358 1.00 50.03 284 LEU A O 1
ATOM 2278 N N . PRO A 1 285 ? 14.178 2.511 34.221 1.00 46.62 285 PRO A N 1
ATOM 2279 C CA . PRO A 1 285 ? 13.623 1.465 35.068 1.00 46.62 285 PRO A CA 1
ATOM 2280 C C . PRO A 1 285 ? 12.163 1.197 34.676 1.00 46.62 285 PRO A C 1
ATOM 2282 O O . PRO A 1 285 ? 11.395 2.126 34.432 1.00 46.62 285 PRO A O 1
ATOM 2285 N N . SER A 1 286 ? 11.777 -0.081 34.689 1.00 49.53 286 SER A N 1
ATOM 2286 C CA . SER A 1 286 ? 10.562 -0.693 34.107 1.00 49.53 286 SER A CA 1
ATOM 2287 C C . SER A 1 286 ? 9.183 -0.212 34.610 1.00 49.53 286 SER A C 1
ATOM 2289 O O . SER A 1 286 ? 8.186 -0.919 34.472 1.00 49.53 286 SER A O 1
ATOM 2291 N N . LYS A 1 287 ? 9.101 0.965 35.238 1.00 46.69 287 LYS A N 1
ATOM 2292 C CA . LYS A 1 287 ? 7.913 1.510 35.914 1.00 46.69 287 LYS A CA 1
ATOM 2293 C C . LYS A 1 287 ? 7.428 2.856 35.359 1.00 46.69 287 LYS A C 1
ATOM 2295 O O . LYS A 1 287 ? 6.445 3.369 35.884 1.00 46.69 287 LYS A O 1
ATOM 2300 N N . SER A 1 288 ? 8.078 3.405 34.331 1.00 47.12 288 SER A N 1
ATOM 2301 C CA . SER A 1 288 ? 7.563 4.522 33.524 1.00 47.12 288 SER A CA 1
ATOM 2302 C C . SER A 1 288 ? 8.327 4.612 32.201 1.00 47.12 288 SER A C 1
ATOM 2304 O O . SER A 1 288 ? 9.497 4.998 32.209 1.00 47.12 288 SER A O 1
ATOM 2306 N N . LEU A 1 289 ? 7.688 4.255 31.083 1.00 53.47 289 LEU A N 1
ATOM 2307 C CA . LEU A 1 289 ? 8.260 4.416 29.742 1.00 53.47 289 LEU A CA 1
ATOM 2308 C C . LEU A 1 289 ? 7.563 5.594 29.029 1.00 53.47 289 LEU A C 1
ATOM 2310 O O . LEU A 1 289 ? 6.338 5.560 28.889 1.00 53.47 289 LEU A O 1
ATOM 2314 N N . PRO A 1 290 ? 8.300 6.641 28.603 1.00 56.28 290 PRO A N 1
ATOM 2315 C CA . PRO A 1 290 ? 7.726 7.810 27.944 1.00 56.28 290 PRO A CA 1
ATOM 2316 C C . PRO A 1 290 ? 6.984 7.448 26.651 1.00 56.28 290 PRO A C 1
ATOM 2318 O O . PRO A 1 290 ? 7.543 6.811 25.761 1.00 56.28 290 PRO A O 1
ATOM 2321 N N . GLY A 1 291 ? 5.734 7.902 26.530 1.00 65.00 291 GLY A N 1
ATOM 2322 C CA . GLY A 1 291 ? 4.925 7.792 25.308 1.00 65.00 291 GLY A CA 1
ATOM 2323 C C . GLY A 1 291 ? 3.653 6.950 25.444 1.00 65.00 291 GLY A C 1
ATOM 2324 O O . GLY A 1 291 ? 2.652 7.288 24.817 1.00 65.00 291 GLY A O 1
ATOM 2325 N N . HIS A 1 292 ? 3.628 5.931 26.315 1.00 75.88 292 HIS A N 1
ATOM 2326 C CA . HIS A 1 292 ? 2.423 5.102 26.539 1.00 75.88 292 HIS A CA 1
ATOM 2327 C C . HIS A 1 292 ? 1.210 5.909 26.984 1.00 75.88 292 HIS A C 1
ATOM 2329 O O . HIS A 1 292 ? 0.081 5.595 26.618 1.00 75.88 292 HIS A O 1
ATOM 2335 N N . ASP A 1 293 ? 1.451 6.963 27.756 1.00 77.06 293 ASP A N 1
ATOM 2336 C CA . ASP A 1 293 ? 0.405 7.809 28.315 1.00 77.06 293 ASP A CA 1
ATOM 2337 C C . ASP A 1 293 ? -0.319 8.630 27.232 1.00 77.06 293 ASP A C 1
ATOM 2339 O O . ASP A 1 293 ? -1.542 8.759 27.271 1.00 77.06 293 ASP A O 1
ATOM 2343 N N . GLU A 1 294 ? 0.407 9.129 26.225 1.00 83.50 294 GLU A N 1
ATOM 2344 C CA . GLU A 1 294 ? -0.184 9.884 25.110 1.00 83.50 294 GLU A CA 1
ATOM 2345 C C . GLU A 1 294 ? -0.885 8.940 24.117 1.00 83.50 294 GLU A C 1
ATOM 2347 O O . GLU A 1 294 ? -1.980 9.245 23.640 1.00 83.50 294 GLU A O 1
ATOM 2352 N N . LEU A 1 295 ? -0.340 7.733 23.899 1.00 86.88 295 LEU A N 1
ATOM 2353 C CA . LEU A 1 295 ? -1.033 6.667 23.163 1.00 86.88 295 LEU A CA 1
ATOM 2354 C C . LEU A 1 295 ? -2.340 6.254 23.861 1.00 86.88 295 LEU A C 1
ATOM 2356 O O . LEU A 1 295 ? -3.359 6.064 23.195 1.00 86.88 295 LEU A O 1
ATOM 2360 N N . ALA A 1 296 ? -2.351 6.180 25.196 1.00 87.25 296 ALA A N 1
ATOM 2361 C CA . ALA A 1 296 ? -3.553 5.909 25.983 1.00 87.25 296 ALA A CA 1
ATOM 2362 C C . ALA A 1 296 ? -4.592 7.036 25.871 1.00 87.25 296 ALA A C 1
ATOM 2364 O O . ALA A 1 296 ? -5.785 6.753 25.745 1.00 87.25 296 ALA A O 1
ATOM 2365 N N . VAL A 1 297 ? -4.165 8.305 25.844 1.00 87.69 297 VAL A N 1
ATOM 2366 C CA . VAL A 1 297 ? -5.043 9.446 25.522 1.00 87.69 297 VAL A CA 1
ATOM 2367 C C . VAL A 1 297 ? -5.630 9.305 24.115 1.00 87.69 297 VAL A C 1
ATOM 2369 O O . VAL A 1 297 ? -6.842 9.461 23.949 1.00 87.69 297 VAL A O 1
ATOM 2372 N N . GLY A 1 298 ? -4.810 8.959 23.120 1.00 87.25 298 GLY A N 1
ATOM 2373 C CA . GLY A 1 298 ? -5.242 8.709 21.744 1.00 87.25 298 GLY A CA 1
ATOM 2374 C C . GLY A 1 298 ? -6.301 7.609 21.636 1.00 87.25 298 GLY A C 1
ATOM 2375 O O . GLY A 1 298 ? -7.390 7.841 21.110 1.00 87.25 298 GLY A O 1
ATOM 2376 N N . VAL A 1 299 ? -6.037 6.437 22.224 1.00 88.38 299 VAL A N 1
ATOM 2377 C CA . VAL A 1 299 ? -6.992 5.316 22.267 1.00 88.38 299 VAL A CA 1
ATOM 2378 C C . VAL A 1 299 ? -8.273 5.706 23.003 1.00 88.38 299 VAL A C 1
ATOM 2380 O O . VAL A 1 299 ? -9.362 5.390 22.528 1.00 88.38 299 VAL A O 1
ATOM 2383 N N . ALA A 1 300 ? -8.188 6.429 24.123 1.00 87.56 300 ALA A N 1
ATOM 2384 C CA . ALA A 1 300 ? -9.370 6.866 24.865 1.00 87.56 300 ALA A CA 1
ATOM 2385 C C . ALA A 1 300 ? -10.251 7.845 24.058 1.00 87.56 300 ALA A C 1
ATOM 2387 O O . ALA A 1 300 ? -11.479 7.743 24.118 1.00 87.56 300 ALA A O 1
ATOM 2388 N N . ARG A 1 301 ? -9.657 8.745 23.254 1.00 88.50 301 ARG A N 1
ATOM 2389 C CA . ARG A 1 301 ? -10.409 9.567 22.281 1.00 88.50 301 ARG A CA 1
ATOM 2390 C C . ARG A 1 301 ? -11.049 8.703 21.198 1.00 88.50 301 ARG A C 1
ATOM 2392 O O . ARG A 1 301 ? -12.222 8.892 20.890 1.00 88.50 301 ARG A O 1
ATOM 2399 N N . LEU A 1 302 ? -10.319 7.723 20.665 1.00 86.00 302 LEU A N 1
ATOM 2400 C CA . LEU A 1 302 ? -10.834 6.844 19.617 1.00 86.00 302 LEU A CA 1
ATOM 2401 C C . LEU A 1 302 ? -12.021 5.992 20.099 1.00 86.00 302 LEU A C 1
ATOM 2403 O O . LEU A 1 302 ? -12.989 5.819 19.356 1.00 86.00 302 LEU A O 1
ATOM 2407 N N . VAL A 1 303 ? -12.002 5.531 21.360 1.00 87.12 303 VAL A N 1
ATOM 2408 C CA . VAL A 1 303 ? -13.174 4.925 22.022 1.00 87.12 303 VAL A CA 1
ATOM 2409 C C . VAL A 1 303 ? -14.343 5.909 22.022 1.00 87.12 303 VAL A C 1
ATOM 2411 O O . VAL A 1 303 ? -15.427 5.542 21.569 1.00 87.12 303 VAL A O 1
ATOM 2414 N N . LEU A 1 304 ? -14.124 7.134 22.525 1.00 85.25 304 LEU A N 1
ATOM 2415 C CA . LEU A 1 304 ? -15.157 8.162 22.709 1.00 85.25 304 LEU A CA 1
ATOM 2416 C C . LEU A 1 304 ? -15.855 8.519 21.389 1.00 85.25 304 LEU A C 1
ATOM 2418 O O . LEU A 1 304 ? -17.082 8.618 21.366 1.00 85.25 304 LEU A O 1
ATOM 2422 N N . ASN A 1 305 ? -15.087 8.648 20.305 1.00 86.00 305 ASN A N 1
ATOM 2423 C CA . ASN A 1 305 ? -15.589 8.982 18.969 1.00 86.00 305 ASN A CA 1
ATOM 2424 C C . ASN A 1 305 ? -16.411 7.841 18.336 1.00 86.00 305 ASN A C 1
ATOM 2426 O O . ASN A 1 305 ? -17.316 8.103 17.550 1.00 86.00 305 ASN A O 1
ATOM 2430 N N . ASN A 1 306 ? -16.136 6.579 18.690 1.00 83.00 306 ASN A N 1
ATOM 2431 C CA . ASN A 1 306 ? -16.792 5.405 18.094 1.00 83.00 306 ASN A CA 1
ATOM 2432 C C . ASN A 1 306 ? -17.958 4.825 18.919 1.00 83.00 306 ASN A C 1
ATOM 2434 O O . ASN A 1 306 ? -18.629 3.908 18.448 1.00 83.00 306 ASN A O 1
ATOM 2438 N N . LEU A 1 307 ? -18.245 5.361 20.114 1.00 79.31 307 LEU A N 1
ATOM 2439 C CA . LEU A 1 307 ? -19.268 4.840 21.041 1.00 79.31 307 LEU A CA 1
ATOM 2440 C C . LEU A 1 307 ? -20.658 4.631 20.419 1.00 79.31 307 LEU A C 1
ATOM 2442 O O . LEU A 1 307 ? -21.336 3.648 20.726 1.00 79.31 307 LEU A O 1
ATOM 2446 N N . SER A 1 308 ? -21.097 5.576 19.588 1.00 73.25 308 SER A N 1
ATOM 2447 C CA . SER A 1 308 ? -22.379 5.526 18.880 1.00 73.25 308 SER A CA 1
ATOM 2448 C C . SER A 1 308 ? -22.306 4.656 17.626 1.00 73.25 308 SER A C 1
ATOM 2450 O O . SER A 1 308 ? -23.214 3.864 17.379 1.00 73.25 308 SER A O 1
ATOM 2452 N N . SER A 1 309 ? -21.226 4.796 16.856 1.00 78.38 309 SER A N 1
ATOM 2453 C CA . SER A 1 309 ? -21.104 4.264 15.496 1.00 78.38 309 SER A CA 1
ATOM 2454 C C . SER A 1 309 ? -20.674 2.795 15.448 1.00 78.38 309 SER A C 1
ATOM 2456 O O . SER A 1 309 ? -21.159 2.042 14.607 1.00 78.38 309 SER A O 1
ATOM 2458 N N . ASN A 1 310 ? -19.775 2.358 16.338 1.00 77.94 310 ASN A N 1
ATOM 2459 C CA . ASN A 1 310 ? -19.221 1.003 16.324 1.00 77.94 310 ASN A CA 1
ATOM 2460 C C . ASN A 1 310 ? -18.880 0.500 17.741 1.00 77.94 310 ASN A C 1
ATOM 2462 O O . ASN A 1 310 ? -17.733 0.527 18.195 1.00 77.94 310 ASN A O 1
ATOM 2466 N N . LYS A 1 311 ? -19.898 -0.024 18.433 1.00 78.12 311 LYS A N 1
ATOM 2467 C CA . LYS A 1 311 ? -19.780 -0.529 19.813 1.00 78.12 311 LYS A CA 1
ATOM 2468 C C . LYS A 1 311 ? -18.738 -1.641 19.975 1.00 78.12 311 LYS A C 1
ATOM 2470 O O . LYS A 1 311 ? -18.096 -1.716 21.020 1.00 78.12 311 LYS A O 1
ATOM 2475 N N . ASP A 1 312 ? -18.541 -2.489 18.967 1.00 77.56 312 ASP A N 1
ATOM 2476 C CA . ASP A 1 312 ? -17.593 -3.607 19.049 1.00 77.56 312 ASP A CA 1
ATOM 2477 C C . ASP A 1 312 ? -16.137 -3.161 18.831 1.00 77.56 312 ASP A C 1
ATOM 2479 O O . ASP A 1 312 ? -15.220 -3.689 19.474 1.00 77.56 312 ASP A O 1
ATOM 2483 N N . MET A 1 313 ? -15.920 -2.107 18.037 1.00 80.06 313 MET A N 1
ATOM 2484 C CA . MET A 1 313 ? -14.653 -1.370 18.009 1.00 80.06 313 MET A CA 1
ATOM 2485 C C . MET A 1 313 ? -14.373 -0.706 19.364 1.00 80.06 313 MET A C 1
ATOM 2487 O O . MET A 1 313 ? -13.295 -0.920 19.917 1.00 80.06 313 MET A O 1
ATOM 2491 N N . SER A 1 314 ? -15.340 0.001 19.964 1.00 81.31 314 SER A N 1
ATOM 2492 C CA . SER A 1 314 ? -15.173 0.605 21.299 1.00 81.31 314 SER A CA 1
ATOM 2493 C C . SER A 1 314 ? -14.850 -0.431 22.387 1.00 81.31 314 SER A C 1
ATOM 2495 O O . SER A 1 314 ? -13.926 -0.208 23.168 1.00 81.31 314 SER A O 1
ATOM 2497 N N . LYS A 1 315 ? -15.521 -1.596 22.413 1.00 82.25 315 LYS A N 1
ATOM 2498 C CA . LYS A 1 315 ? -15.180 -2.716 23.322 1.00 82.25 315 LYS A CA 1
ATOM 2499 C C . LYS A 1 315 ? -13.729 -3.162 23.162 1.00 82.25 315 LYS A C 1
ATOM 2501 O O . LYS A 1 315 ? -13.022 -3.341 24.153 1.00 82.25 315 LYS A O 1
ATOM 2506 N N . SER A 1 316 ? -13.294 -3.342 21.915 1.00 83.19 316 SER A N 1
ATOM 2507 C CA . SER A 1 316 ? -11.940 -3.792 21.581 1.00 83.19 316 SER A CA 1
ATOM 2508 C C . SER A 1 316 ? -10.894 -2.760 22.014 1.00 83.19 316 SER A C 1
ATOM 2510 O O . SER A 1 316 ? -9.929 -3.103 22.691 1.00 83.19 316 SER A O 1
ATOM 2512 N N . LEU A 1 317 ? -11.137 -1.478 21.735 1.00 83.81 317 LEU A N 1
ATOM 2513 C CA . LEU A 1 317 ? -10.277 -0.366 22.145 1.00 83.81 317 LEU A CA 1
ATOM 2514 C C . LEU A 1 317 ? -10.219 -0.180 23.673 1.00 83.81 317 LEU A C 1
ATOM 2516 O O . LEU A 1 317 ? -9.155 0.117 24.210 1.00 83.81 317 LEU A O 1
ATOM 2520 N N . CYS A 1 318 ? -11.308 -0.424 24.410 1.00 83.31 318 CYS A N 1
ATOM 2521 C CA . CYS A 1 318 ? -11.267 -0.442 25.876 1.00 83.31 318 CYS A CA 1
ATOM 2522 C C . CYS A 1 318 ? -10.355 -1.553 26.426 1.00 83.31 318 CYS A C 1
ATOM 2524 O O . CYS A 1 318 ? -9.667 -1.334 27.423 1.00 83.31 318 CYS A O 1
ATOM 2526 N N . LYS A 1 319 ? -10.304 -2.730 25.784 1.00 82.25 319 LYS A N 1
ATOM 2527 C CA . LYS A 1 319 ? -9.334 -3.775 26.154 1.00 82.25 319 LYS A CA 1
ATOM 2528 C C . LYS A 1 319 ? -7.901 -3.359 25.831 1.00 82.25 319 LYS A C 1
ATOM 2530 O O . LYS A 1 319 ? -7.030 -3.521 26.683 1.00 82.25 319 LYS A O 1
ATOM 2535 N N . VAL A 1 320 ? -7.668 -2.763 24.658 1.00 84.12 320 VAL A N 1
ATOM 2536 C CA . VAL A 1 320 ? -6.368 -2.178 24.280 1.00 84.12 320 VAL A CA 1
ATOM 2537 C C . VAL A 1 320 ? -5.896 -1.185 25.345 1.00 84.12 320 VAL A C 1
ATOM 2539 O O . VAL A 1 320 ? -4.793 -1.334 25.869 1.00 84.12 320 VAL A O 1
ATOM 2542 N N . LEU A 1 321 ? -6.762 -0.262 25.770 1.00 82.94 321 LEU A N 1
ATOM 2543 C CA . LEU A 1 321 ? -6.466 0.708 26.828 1.00 82.94 321 LEU A CA 1
ATOM 2544 C C . LEU A 1 321 ? -6.101 0.042 28.170 1.00 82.94 321 LEU A C 1
ATOM 2546 O O . LEU A 1 321 ? -5.271 0.562 28.907 1.00 82.94 321 LEU A O 1
ATOM 2550 N N . SER A 1 322 ? -6.670 -1.131 28.478 1.00 81.94 322 SER A N 1
ATOM 2551 C CA . SER A 1 322 ? -6.323 -1.905 29.684 1.00 81.94 322 SER A CA 1
ATOM 2552 C C . SER A 1 322 ? -4.936 -2.561 29.637 1.00 81.94 322 SER A C 1
ATOM 2554 O O . SER A 1 322 ? -4.374 -2.863 30.688 1.00 81.94 322 SER A O 1
ATOM 2556 N N . SER A 1 323 ? -4.383 -2.769 28.436 1.00 75.81 323 SER A N 1
ATOM 2557 C CA . SER A 1 323 ? -3.047 -3.348 28.229 1.00 75.81 323 SER A CA 1
ATOM 2558 C C . SER A 1 323 ? -1.912 -2.314 28.277 1.00 75.81 323 SER A C 1
ATOM 2560 O O . SER A 1 323 ? -0.744 -2.683 28.407 1.00 75.81 323 SER A O 1
ATOM 2562 N N . MET A 1 324 ? -2.243 -1.020 28.207 1.00 77.31 324 MET A N 1
ATOM 2563 C CA . MET A 1 324 ? -1.276 0.078 28.202 1.00 77.31 324 MET A CA 1
ATOM 2564 C C . MET A 1 324 ? -0.711 0.368 29.598 1.00 77.31 324 MET A C 1
ATOM 2566 O O . MET A 1 324 ? -1.425 0.403 30.603 1.00 77.31 324 MET A O 1
ATOM 2570 N N . ARG A 1 325 ? 0.602 0.611 29.668 1.00 72.69 325 ARG A N 1
ATOM 2571 C CA . ARG A 1 325 ? 1.342 0.812 30.925 1.00 72.69 325 ARG A CA 1
ATOM 2572 C C . ARG A 1 325 ? 1.314 2.274 31.379 1.00 72.69 325 ARG A C 1
ATOM 2574 O O . ARG A 1 325 ? 2.309 2.979 31.270 1.00 72.69 325 ARG A O 1
ATOM 2581 N N . ILE A 1 326 ? 0.184 2.702 31.938 1.00 71.25 326 ILE A N 1
ATOM 2582 C CA . ILE A 1 326 ? -0.014 4.075 32.434 1.00 71.25 326 ILE A CA 1
ATOM 2583 C C . ILE A 1 326 ? 0.694 4.263 33.789 1.00 71.25 326 ILE A C 1
ATOM 2585 O O . ILE A 1 326 ? 0.133 3.966 34.853 1.00 71.25 326 ILE A O 1
ATOM 2589 N N . ALA A 1 327 ? 1.944 4.731 33.779 1.00 64.19 327 ALA A N 1
ATOM 2590 C CA . ALA A 1 327 ? 2.742 4.896 34.995 1.00 64.19 327 ALA A CA 1
ATOM 2591 C C . ALA A 1 327 ? 3.822 5.982 34.866 1.00 64.19 327 ALA A C 1
ATOM 2593 O O . ALA A 1 327 ? 4.629 5.974 33.946 1.00 64.19 327 ALA A O 1
ATOM 2594 N N . GLY A 1 328 ? 3.876 6.893 35.846 1.00 60.25 328 GLY A N 1
ATOM 2595 C CA . GLY A 1 328 ? 4.845 8.001 35.872 1.00 60.25 328 GLY A CA 1
ATOM 2596 C C . GLY A 1 328 ? 4.420 9.262 35.110 1.00 60.25 328 GLY A C 1
ATOM 2597 O O . GLY A 1 328 ? 5.133 10.259 35.200 1.00 60.25 328 GLY A O 1
ATOM 2598 N N . THR A 1 329 ? 3.255 9.219 34.458 1.00 61.62 329 THR A N 1
ATOM 2599 C CA . THR A 1 329 ? 2.551 10.292 33.736 1.00 61.62 329 THR A CA 1
ATOM 2600 C C . THR A 1 329 ? 2.871 11.732 34.155 1.00 61.62 329 THR A C 1
ATOM 2602 O O . THR A 1 329 ? 2.872 12.088 35.343 1.00 61.62 329 THR A O 1
ATOM 2605 N N . ASP A 1 330 ? 3.009 12.606 33.155 1.00 70.06 330 ASP A N 1
ATOM 2606 C CA . ASP A 1 330 ? 2.903 14.055 33.339 1.00 70.06 330 ASP A CA 1
ATOM 2607 C C . ASP A 1 330 ? 1.537 14.414 33.978 1.00 70.06 330 ASP A C 1
ATOM 2609 O O . ASP A 1 330 ? 0.520 13.796 33.627 1.00 70.06 330 ASP A O 1
ATOM 2613 N N . PRO A 1 331 ? 1.467 15.357 34.941 1.00 75.31 331 PRO A N 1
ATOM 2614 C CA . PRO A 1 331 ? 0.201 15.847 35.484 1.00 75.31 331 PRO A CA 1
ATOM 2615 C C . PRO A 1 331 ? -0.835 16.282 34.433 1.00 75.31 331 PRO A C 1
ATOM 2617 O O . PRO A 1 331 ? -2.022 16.021 34.643 1.00 75.31 331 PRO A O 1
ATOM 2620 N N . ASP A 1 332 ? -0.423 16.890 33.319 1.00 79.44 332 ASP A N 1
ATOM 2621 C CA . ASP A 1 332 ? -1.325 17.316 32.242 1.00 79.44 332 ASP A CA 1
ATOM 2622 C C . ASP A 1 332 ? -1.921 16.113 31.495 1.00 79.44 332 ASP A C 1
ATOM 2624 O O . ASP A 1 332 ? -3.139 15.922 31.487 1.00 79.44 332 ASP A O 1
ATOM 2628 N N . VAL A 1 333 ? -1.070 15.221 30.973 1.00 80.94 333 VAL A N 1
ATOM 2629 C CA . VAL A 1 333 ? -1.493 13.993 30.269 1.00 80.94 333 VAL A CA 1
ATOM 2630 C C . VAL A 1 333 ? -2.383 13.123 31.169 1.00 80.94 333 VAL A C 1
ATOM 2632 O O . VAL A 1 333 ? -3.416 12.616 30.726 1.00 80.94 333 VAL A O 1
ATOM 2635 N N . SER A 1 334 ? -2.059 13.032 32.467 1.00 81.88 334 SER A N 1
ATOM 2636 C CA . SER A 1 334 ? -2.905 12.371 33.478 1.00 81.88 334 SER A CA 1
ATOM 2637 C C . SER A 1 334 ? -4.311 12.970 33.551 1.00 81.88 334 SER A C 1
ATOM 2639 O O . SER A 1 334 ? -5.296 12.243 33.691 1.00 81.88 334 SER A O 1
ATOM 2641 N N . SER A 1 335 ? -4.395 14.301 33.506 1.00 84.81 335 SER A N 1
ATOM 2642 C CA . SER A 1 335 ? -5.638 15.060 33.653 1.00 84.81 335 SER A CA 1
ATOM 2643 C C . SER A 1 335 ? -6.481 14.975 32.381 1.00 84.81 335 SER A C 1
ATOM 2645 O O . SER A 1 335 ? -7.678 14.703 32.470 1.00 84.81 335 SER A O 1
ATOM 2647 N N . ARG A 1 336 ? -5.848 15.079 31.203 1.00 86.44 336 ARG A N 1
ATOM 2648 C CA . ARG A 1 336 ? -6.460 14.839 29.884 1.00 86.44 336 ARG A CA 1
ATOM 2649 C C . ARG A 1 336 ? -7.047 13.428 29.797 1.00 86.44 336 ARG A C 1
ATOM 2651 O O . ARG A 1 336 ? -8.223 13.283 29.463 1.00 86.44 336 ARG A O 1
ATOM 2658 N N . LEU A 1 337 ? -6.281 12.397 30.171 1.00 86.44 337 LEU A N 1
ATOM 2659 C CA . LEU A 1 337 ? -6.764 11.011 30.175 1.00 86.44 337 LEU A CA 1
ATOM 2660 C C . LEU A 1 337 ? -7.910 10.808 31.176 1.00 86.44 337 LEU A C 1
ATOM 2662 O O . LEU A 1 337 ? -8.943 10.252 30.812 1.00 86.44 337 LEU A O 1
ATOM 2666 N N . SER A 1 338 ? -7.769 11.314 32.406 1.00 85.88 338 SER A N 1
ATOM 2667 C CA . SER A 1 338 ? -8.819 11.259 33.434 1.00 85.88 338 SER A CA 1
ATOM 2668 C C . SER A 1 338 ? -10.121 11.921 32.968 1.00 85.88 338 SER A C 1
ATOM 2670 O O . SER A 1 338 ? -11.196 11.370 33.185 1.00 85.88 338 SER A O 1
ATOM 2672 N N . ALA A 1 339 ? -10.053 13.088 32.322 1.00 87.94 339 ALA A N 1
ATOM 2673 C CA . ALA A 1 339 ? -11.236 13.793 31.827 1.00 87.94 339 ALA A CA 1
ATOM 2674 C C . ALA A 1 339 ? -11.976 12.995 30.738 1.00 87.94 339 ALA A C 1
ATOM 2676 O O . ALA A 1 339 ? -13.207 12.960 30.724 1.00 87.94 339 ALA A O 1
ATOM 2677 N N . ILE A 1 340 ? -11.240 12.312 29.854 1.00 87.31 340 ILE A N 1
ATOM 2678 C CA . ILE A 1 340 ? -11.831 11.423 28.845 1.00 87.31 340 ILE A CA 1
ATOM 2679 C C . ILE A 1 340 ? -12.424 10.173 29.512 1.00 87.31 340 ILE A C 1
ATOM 2681 O O . ILE A 1 340 ? -13.562 9.818 29.220 1.00 87.31 340 ILE A O 1
ATOM 2685 N N . VAL A 1 341 ? -11.703 9.532 30.439 1.00 86.50 341 VAL A N 1
ATOM 2686 C CA . VAL A 1 341 ? -12.169 8.319 31.137 1.00 86.50 341 VAL A CA 1
ATOM 2687 C C . VAL A 1 341 ? -13.443 8.577 31.947 1.00 86.50 341 VAL A C 1
ATOM 2689 O O . VAL A 1 341 ? -14.342 7.742 31.907 1.00 86.50 341 VAL A O 1
ATOM 2692 N N . VAL A 1 342 ? -13.586 9.736 32.601 1.00 88.44 342 VAL A N 1
ATOM 2693 C CA . VAL A 1 342 ? -14.847 10.129 33.263 1.00 88.44 342 VAL A CA 1
ATOM 2694 C C . VAL A 1 342 ? -15.996 10.225 32.250 1.00 88.44 342 VAL A C 1
ATOM 2696 O O . VAL A 1 342 ? -17.002 9.544 32.417 1.00 88.44 342 VAL A O 1
ATOM 2699 N N . ARG A 1 343 ? -15.809 10.934 31.125 1.00 87.31 343 ARG A N 1
ATOM 2700 C CA . ARG A 1 343 ? -16.821 11.008 30.047 1.00 87.31 343 ARG A CA 1
ATOM 2701 C C . ARG A 1 343 ? -17.176 9.639 29.446 1.00 87.31 343 ARG A C 1
ATOM 2703 O O . ARG A 1 343 ? -18.284 9.462 28.942 1.00 87.31 343 ARG A O 1
ATOM 2710 N N . LEU A 1 344 ? -16.245 8.681 29.455 1.00 86.00 344 LEU A N 1
ATOM 2711 C CA . LEU A 1 344 ? -16.490 7.298 29.034 1.00 86.00 344 LEU A CA 1
ATOM 2712 C C . LEU A 1 344 ? -17.299 6.513 30.078 1.00 86.00 344 LEU A C 1
ATOM 2714 O O . LEU A 1 344 ? -18.187 5.754 29.694 1.00 86.00 344 LEU A O 1
ATOM 2718 N N . LEU A 1 345 ? -17.027 6.704 31.374 1.00 86.25 345 LEU A N 1
ATOM 2719 C CA . LEU A 1 345 ? -17.786 6.088 32.471 1.00 86.25 345 LEU A CA 1
ATOM 2720 C C . LEU A 1 345 ? -19.260 6.526 32.465 1.00 86.25 345 LEU A C 1
ATOM 2722 O O . LEU A 1 345 ? -20.126 5.686 32.693 1.00 86.25 345 LEU A O 1
ATOM 2726 N N . ASP A 1 346 ? -19.543 7.787 32.128 1.00 84.94 346 ASP A N 1
ATOM 2727 C CA . ASP A 1 346 ? -20.916 8.309 32.032 1.00 84.94 346 ASP A CA 1
ATOM 2728 C C . ASP A 1 346 ? -21.696 7.733 30.832 1.00 84.94 346 ASP A C 1
ATOM 2730 O O . ASP A 1 346 ? -22.917 7.582 30.885 1.00 84.94 346 ASP A O 1
ATOM 2734 N N . LYS A 1 347 ? -21.004 7.412 29.727 1.00 83.75 347 LYS A N 1
ATOM 2735 C CA . LYS A 1 347 ? -21.625 6.977 28.459 1.00 83.75 347 LYS A CA 1
ATOM 2736 C C . LYS A 1 347 ? -21.701 5.459 28.263 1.00 83.75 347 LYS A C 1
ATOM 2738 O O . LYS A 1 347 ? -22.461 5.001 27.410 1.00 83.75 347 LYS A O 1
ATOM 2743 N N . ILE A 1 348 ? -20.915 4.668 28.993 1.00 83.56 348 ILE A N 1
ATOM 2744 C CA . ILE A 1 348 ? -20.829 3.209 28.815 1.00 83.56 348 ILE A CA 1
ATOM 2745 C C . ILE A 1 348 ? -21.629 2.487 29.902 1.00 83.56 348 ILE A C 1
ATOM 2747 O O . ILE A 1 348 ? -21.273 2.512 31.071 1.00 83.56 348 ILE A O 1
ATOM 2751 N N . SER A 1 349 ? -22.662 1.739 29.512 1.00 78.69 349 SER A N 1
ATOM 2752 C CA . SER A 1 349 ? -23.466 0.922 30.437 1.00 78.69 349 SER A CA 1
ATOM 2753 C C . SER A 1 349 ? -22.913 -0.495 30.682 1.00 78.69 349 SER A C 1
ATOM 2755 O O . SER A 1 349 ? -23.386 -1.215 31.564 1.00 78.69 349 SER A O 1
ATOM 2757 N N . GLU A 1 350 ? -21.910 -0.933 29.915 1.00 82.06 350 GLU A N 1
ATOM 2758 C CA . GLU A 1 350 ? -21.400 -2.306 29.965 1.00 82.06 350 GLU A CA 1
ATOM 2759 C C . GLU A 1 350 ? -20.500 -2.561 31.188 1.00 82.06 350 GLU A C 1
ATOM 2761 O O . GLU A 1 350 ? -19.348 -2.124 31.250 1.00 82.06 350 GLU A O 1
ATOM 2766 N N . LYS A 1 351 ? -20.998 -3.359 32.147 1.00 82.38 351 LYS A N 1
ATOM 2767 C CA . LYS A 1 351 ? -20.291 -3.717 33.397 1.00 82.38 351 LYS A CA 1
ATOM 2768 C C . LYS A 1 351 ? -18.820 -4.165 33.220 1.00 82.38 351 LYS A C 1
ATOM 2770 O O . LYS A 1 351 ? -18.010 -3.772 34.061 1.00 82.38 351 LYS A O 1
ATOM 2775 N N . PRO A 1 352 ? -18.423 -4.963 32.202 1.00 81.75 352 PRO A N 1
ATOM 2776 C CA . PRO A 1 352 ? -17.016 -5.336 32.010 1.00 81.75 352 PRO A CA 1
ATOM 2777 C C . PRO A 1 352 ? -16.119 -4.145 31.645 1.00 81.75 352 PRO A C 1
ATOM 2779 O O . PRO A 1 352 ? -15.033 -4.005 32.206 1.00 81.75 352 PRO A O 1
ATOM 2782 N N . LEU A 1 353 ? -16.590 -3.257 30.764 1.00 80.06 353 LEU A N 1
ATOM 2783 C CA . LEU A 1 353 ? -15.852 -2.062 30.345 1.00 80.06 353 LEU A CA 1
ATOM 2784 C C . LEU A 1 353 ? -15.757 -1.043 31.486 1.00 80.06 353 LEU A C 1
ATOM 2786 O O . LEU A 1 353 ? -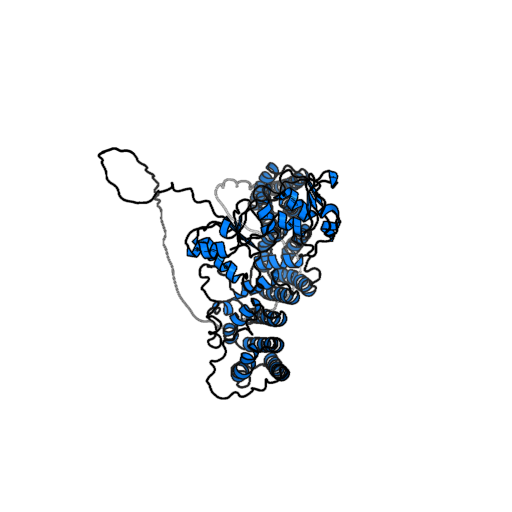14.688 -0.491 31.738 1.00 80.06 353 LEU A O 1
ATOM 2790 N N . LEU A 1 354 ? -16.841 -0.870 32.248 1.00 84.19 354 LEU A N 1
ATOM 2791 C CA . LEU A 1 354 ? -16.850 -0.038 33.452 1.00 84.19 354 LEU A CA 1
ATOM 2792 C C . LEU A 1 354 ? -15.805 -0.492 34.481 1.00 84.19 354 LEU A C 1
ATOM 2794 O O . LEU A 1 354 ? -15.151 0.355 35.087 1.00 84.19 354 LEU A O 1
ATOM 2798 N N . LYS A 1 355 ? -15.584 -1.803 34.669 1.00 85.12 355 LYS A N 1
ATOM 2799 C CA . LYS A 1 355 ? -14.507 -2.306 35.548 1.00 85.12 355 LYS A CA 1
ATOM 2800 C C . LYS A 1 355 ? -13.116 -1.904 35.048 1.00 85.12 355 LYS A C 1
ATOM 2802 O O . LYS A 1 355 ? -12.286 -1.489 35.855 1.00 85.12 355 LYS A O 1
ATOM 2807 N N . ILE A 1 356 ? -12.874 -1.997 33.739 1.00 83.00 356 ILE A N 1
ATOM 2808 C CA . ILE A 1 356 ? -11.608 -1.594 33.107 1.00 83.00 356 ILE A CA 1
ATOM 2809 C C . ILE A 1 356 ? -11.360 -0.094 33.317 1.00 83.00 356 ILE A C 1
ATOM 2811 O O . ILE A 1 356 ? -10.324 0.291 33.861 1.00 83.00 356 ILE A O 1
ATOM 2815 N N . LEU A 1 357 ? -12.335 0.747 32.965 1.00 85.06 357 LEU A N 1
ATOM 2816 C CA . LEU A 1 357 ? -12.232 2.204 33.071 1.00 85.06 357 LEU A CA 1
ATOM 2817 C C . LEU A 1 357 ? -12.059 2.666 34.524 1.00 85.06 357 LEU A C 1
ATOM 2819 O O . LEU A 1 357 ? -11.187 3.485 34.807 1.00 85.06 357 LEU A O 1
ATOM 2823 N N . ASN A 1 358 ? -12.789 2.071 35.474 1.00 86.25 358 ASN A N 1
ATOM 2824 C CA . ASN A 1 358 ? -12.585 2.339 36.900 1.00 86.25 358 ASN A CA 1
ATOM 2825 C C . ASN A 1 358 ? -11.193 1.902 37.391 1.00 86.25 358 ASN A C 1
ATOM 2827 O O . ASN A 1 358 ? -10.618 2.561 38.257 1.00 86.25 358 ASN A O 1
ATOM 2831 N N . SER A 1 359 ? -10.618 0.817 36.862 1.00 85.81 359 SER A N 1
ATOM 2832 C CA . SER A 1 359 ? -9.249 0.394 37.204 1.00 85.81 359 SER A CA 1
ATOM 2833 C C . SER A 1 359 ? -8.203 1.418 36.737 1.00 85.81 359 SER A C 1
ATOM 2835 O O . SER A 1 359 ? -7.317 1.810 37.507 1.00 85.81 359 SER A O 1
ATOM 2837 N N . ILE A 1 360 ? -8.359 1.927 35.511 1.00 83.50 360 ILE A N 1
ATOM 2838 C CA . ILE A 1 360 ? -7.519 2.990 34.938 1.00 83.50 360 ILE A CA 1
ATOM 2839 C C . ILE A 1 360 ? -7.651 4.277 35.766 1.00 83.50 360 ILE A C 1
ATOM 2841 O O . ILE A 1 360 ? -6.648 4.812 36.244 1.00 83.50 360 ILE A O 1
ATOM 2845 N N . GLN A 1 361 ? -8.882 4.714 36.043 1.00 86.06 361 GLN A N 1
ATOM 2846 C CA . GLN A 1 361 ? -9.172 5.914 36.833 1.00 86.06 361 GLN A CA 1
ATOM 2847 C C . GLN A 1 361 ? -8.569 5.841 38.248 1.00 86.06 361 GLN A C 1
ATOM 2849 O O . GLN A 1 361 ? -7.934 6.783 38.730 1.00 86.06 361 GLN A O 1
ATOM 2854 N N . ASN A 1 362 ? -8.679 4.682 38.905 1.00 84.31 362 ASN A N 1
ATOM 2855 C CA . ASN A 1 362 ? -8.045 4.432 40.200 1.00 84.31 362 ASN A CA 1
ATOM 2856 C C . ASN A 1 362 ? -6.510 4.486 40.134 1.00 84.31 362 ASN A C 1
ATOM 2858 O O . ASN A 1 362 ? -5.870 4.926 41.092 1.00 84.31 362 ASN A O 1
ATOM 2862 N N . THR A 1 363 ? -5.909 4.046 39.029 1.00 80.88 363 THR A N 1
ATOM 2863 C CA . THR A 1 363 ? -4.453 4.074 38.820 1.00 80.88 363 THR A CA 1
ATOM 2864 C C . THR A 1 363 ? -3.952 5.512 38.661 1.00 80.88 363 THR A C 1
ATOM 2866 O O . THR A 1 363 ? -3.021 5.914 39.366 1.00 80.88 363 THR A O 1
ATOM 2869 N N . LEU A 1 364 ? -4.649 6.329 37.862 1.00 79.19 364 LEU A N 1
ATOM 2870 C CA . LEU A 1 364 ? -4.391 7.768 37.717 1.00 79.19 364 LEU A CA 1
ATOM 2871 C C . LEU A 1 364 ? -4.476 8.505 39.068 1.00 79.19 364 LEU A C 1
ATOM 2873 O O . LEU A 1 364 ? -3.532 9.191 39.474 1.00 79.19 364 LEU A O 1
ATOM 2877 N N . HIS A 1 365 ? -5.550 8.295 39.838 1.00 79.00 365 HIS A N 1
ATOM 2878 C CA . HIS A 1 365 ? -5.705 8.921 41.158 1.00 79.00 365 HIS A CA 1
ATOM 2879 C C . HIS A 1 365 ? -4.648 8.471 42.186 1.00 79.00 365 HIS A C 1
ATOM 2881 O O . HIS A 1 365 ? -4.182 9.288 42.990 1.00 79.00 365 HIS A O 1
ATOM 2887 N N . LYS A 1 366 ? -4.234 7.194 42.178 1.00 73.12 366 LYS A N 1
ATOM 2888 C CA . LYS A 1 366 ? -3.161 6.684 43.058 1.00 73.12 366 LYS A CA 1
ATOM 2889 C C . LYS A 1 366 ? -1.812 7.337 42.743 1.00 73.12 366 LYS A C 1
ATOM 2891 O O . LYS A 1 366 ? -1.079 7.681 43.675 1.00 73.12 366 LYS A O 1
ATOM 2896 N N . ASN A 1 367 ? -1.506 7.560 41.464 1.00 62.59 367 ASN A N 1
ATOM 2897 C CA . ASN A 1 367 ? -0.280 8.237 41.034 1.00 62.59 367 ASN A CA 1
ATOM 2898 C C . ASN A 1 367 ? -0.275 9.719 41.456 1.00 62.59 367 ASN A C 1
ATOM 2900 O O . ASN A 1 367 ? 0.709 10.183 42.040 1.00 62.59 367 ASN A O 1
ATOM 2904 N N . GLY A 1 368 ? -1.399 10.431 41.301 1.00 60.19 368 GLY A N 1
ATOM 2905 C CA . GLY A 1 368 ? -1.548 11.812 41.785 1.00 60.19 368 GLY A CA 1
ATOM 2906 C C . GLY A 1 368 ? -1.359 11.959 43.304 1.00 60.19 368 GLY A C 1
ATOM 2907 O O . GLY A 1 368 ? -0.632 12.846 43.764 1.00 60.19 368 GLY A O 1
ATOM 2908 N N . LYS A 1 369 ? -1.936 11.048 44.104 1.00 59.38 369 LYS A N 1
ATOM 2909 C CA . LYS A 1 369 ? -1.777 11.053 45.574 1.00 59.38 369 LYS A CA 1
ATOM 2910 C C . LYS A 1 369 ? -0.326 10.798 46.012 1.00 59.38 369 LYS A C 1
ATOM 2912 O O . LYS A 1 369 ? 0.167 11.517 46.878 1.00 59.38 369 LYS A O 1
ATOM 2917 N N . LYS A 1 370 ? 0.389 9.856 45.375 1.00 56.66 370 LYS A N 1
ATOM 2918 C CA . LYS A 1 370 ? 1.812 9.565 45.668 1.00 56.66 370 LYS A CA 1
ATOM 2919 C C . LYS A 1 370 ? 2.769 10.726 45.358 1.00 56.66 370 LYS A C 1
ATOM 2921 O O . LYS A 1 370 ? 3.817 10.819 45.997 1.00 56.66 370 LYS A O 1
ATOM 2926 N N . ARG A 1 371 ? 2.440 11.599 44.394 1.00 50.31 371 ARG A N 1
ATOM 2927 C CA . ARG A 1 371 ? 3.232 12.812 44.099 1.00 50.31 371 ARG A CA 1
ATOM 2928 C C . ARG A 1 371 ? 2.988 13.905 45.147 1.00 50.31 371 ARG A C 1
ATOM 2930 O O . ARG A 1 371 ? 3.950 14.469 45.657 1.00 50.31 371 ARG A O 1
ATOM 2937 N N . ARG A 1 372 ? 1.731 14.134 45.556 1.00 50.59 372 ARG A N 1
ATOM 2938 C CA . ARG A 1 372 ? 1.378 15.125 46.599 1.00 50.59 372 ARG A CA 1
ATOM 2939 C C . ARG A 1 372 ? 2.013 14.853 47.971 1.00 50.59 372 ARG A C 1
ATOM 2941 O O . ARG A 1 372 ? 2.277 15.802 48.698 1.00 50.59 372 ARG A O 1
ATOM 2948 N N . SER A 1 373 ? 2.310 13.598 48.310 1.00 47.50 373 SER A N 1
ATOM 2949 C CA . SER A 1 373 ? 3.015 13.230 49.551 1.00 47.50 373 SER A CA 1
ATOM 2950 C C . SER A 1 373 ? 4.544 13.420 49.515 1.00 47.50 373 SER A C 1
ATOM 2952 O O . SER A 1 373 ? 5.205 13.109 50.501 1.00 47.50 373 SER A O 1
ATOM 2954 N N . LYS A 1 374 ? 5.125 13.894 48.402 1.00 43.97 374 LYS A N 1
ATOM 2955 C CA . LYS A 1 374 ? 6.568 14.172 48.251 1.00 43.97 374 LYS A CA 1
ATOM 2956 C C . LYS A 1 374 ? 6.845 15.666 48.017 1.00 43.97 374 LYS A C 1
ATOM 2958 O O . LYS A 1 374 ? 7.495 16.039 47.044 1.00 43.97 374 LYS A O 1
ATOM 2963 N N . SER A 1 375 ? 6.349 16.527 48.902 1.00 30.91 375 SER A N 1
ATOM 2964 C CA . SER A 1 375 ? 6.758 17.937 48.964 1.00 30.91 375 SER A CA 1
ATOM 2965 C C . SER A 1 375 ? 8.065 18.110 49.769 1.00 30.91 375 SER A C 1
ATOM 2967 O O . SER A 1 375 ? 8.367 17.267 50.618 1.00 30.91 375 SER A O 1
ATOM 2969 N N . PRO A 1 376 ? 8.875 19.162 49.521 1.00 40.09 376 PRO A N 1
ATOM 2970 C CA . PRO A 1 376 ? 10.151 19.353 50.218 1.00 40.09 376 PRO A CA 1
ATOM 2971 C C . PRO A 1 376 ? 9.967 19.608 51.725 1.00 40.09 376 PRO A C 1
ATOM 2973 O O . PRO A 1 376 ? 8.948 20.181 52.127 1.00 40.09 376 PRO A O 1
ATOM 2976 N N . PRO A 1 377 ? 10.953 19.269 52.579 1.00 40.47 377 PRO A N 1
ATOM 2977 C CA . PRO A 1 377 ? 10.896 19.616 53.994 1.00 40.47 377 PRO A CA 1
ATOM 2978 C C . PRO A 1 377 ? 10.838 21.141 54.161 1.00 40.47 377 PRO A C 1
ATOM 2980 O O . PRO A 1 377 ? 11.620 21.877 53.556 1.00 40.47 377 PRO A O 1
ATOM 2983 N N . LYS A 1 378 ? 9.900 21.617 54.992 1.00 35.56 378 LYS A N 1
ATOM 2984 C CA . LYS A 1 378 ? 9.660 23.049 55.231 1.00 35.56 378 LYS A CA 1
ATOM 2985 C C . LYS A 1 378 ? 10.963 23.770 55.602 1.00 35.56 378 LYS A C 1
ATOM 2987 O O . LYS A 1 378 ? 11.511 23.540 56.681 1.00 35.56 378 LYS A O 1
ATOM 2992 N N . ARG A 1 379 ? 11.406 24.707 54.754 1.00 32.28 379 ARG A N 1
ATOM 2993 C CA . ARG A 1 379 ? 12.396 25.729 55.128 1.00 32.28 379 ARG A CA 1
ATOM 2994 C C . ARG A 1 379 ? 11.870 26.471 56.361 1.00 32.28 379 ARG A C 1
ATOM 2996 O O . ARG A 1 379 ? 10.863 27.169 56.271 1.00 32.28 379 ARG A O 1
ATOM 3003 N N . LYS A 1 380 ? 12.549 26.330 57.504 1.00 34.59 380 LYS A N 1
ATOM 3004 C CA . LYS A 1 380 ? 12.351 27.239 58.641 1.00 34.59 380 LYS A CA 1
ATOM 3005 C C . LYS A 1 380 ? 12.785 28.642 58.207 1.00 34.59 380 LYS A C 1
ATOM 3007 O O . LYS A 1 380 ? 13.818 28.790 57.555 1.00 34.59 380 LYS A O 1
ATOM 3012 N N . SER A 1 381 ? 11.990 29.649 58.547 1.00 30.38 381 SER A N 1
ATOM 3013 C CA . SER A 1 381 ? 12.319 31.055 58.309 1.00 30.38 381 SER A CA 1
ATOM 3014 C C . SER A 1 381 ? 13.607 31.446 59.055 1.00 30.38 381 SER A C 1
ATOM 3016 O O . SER A 1 381 ? 13.825 30.983 60.178 1.00 30.38 381 SER A O 1
ATOM 3018 N N . PRO A 1 382 ? 14.485 32.274 58.458 1.00 32.50 382 PRO A N 1
ATOM 3019 C CA . PRO A 1 382 ? 15.708 32.710 59.120 1.00 32.50 382 PRO A CA 1
ATOM 3020 C C . PRO A 1 382 ? 15.396 33.735 60.228 1.00 32.50 382 PRO A C 1
ATOM 3022 O O . PRO A 1 382 ? 14.522 34.587 60.043 1.00 32.50 382 PRO A O 1
ATOM 3025 N N . PRO A 1 383 ? 16.105 33.704 61.370 1.00 34.50 383 PRO A N 1
ATOM 3026 C CA . PRO A 1 383 ? 15.940 34.705 62.417 1.00 34.50 383 PRO A CA 1
ATOM 3027 C C . PRO A 1 383 ? 16.535 36.063 62.006 1.00 34.50 383 PRO A C 1
ATOM 3029 O O . PRO A 1 383 ? 17.502 36.144 61.246 1.00 34.50 383 PRO A O 1
ATOM 3032 N N . ARG A 1 384 ? 15.959 37.145 62.546 1.00 30.38 384 ARG A N 1
ATOM 3033 C CA . ARG A 1 384 ? 16.410 38.535 62.344 1.00 30.38 384 ARG A CA 1
ATOM 3034 C C . ARG A 1 384 ? 17.894 38.707 62.702 1.00 30.38 384 ARG A C 1
ATOM 3036 O O . ARG A 1 384 ? 18.289 38.427 63.831 1.00 30.38 384 ARG A O 1
ATOM 3043 N N . LYS A 1 385 ? 18.692 39.274 61.788 1.00 32.72 385 LYS A N 1
ATOM 3044 C CA . LYS A 1 385 ? 20.051 39.752 62.099 1.00 32.72 385 LYS A CA 1
ATOM 3045 C C . LYS A 1 385 ? 19.993 40.918 63.095 1.00 32.72 385 LYS A C 1
ATOM 3047 O O . LYS A 1 385 ? 19.301 41.906 62.851 1.00 32.72 385 LYS A O 1
ATOM 3052 N N . ARG A 1 386 ? 20.786 40.843 64.167 1.00 31.27 386 ARG A N 1
ATOM 3053 C CA . ARG A 1 386 ? 21.217 41.999 64.973 1.00 31.27 386 ARG A CA 1
ATOM 3054 C C . ARG A 1 386 ? 22.736 42.191 64.822 1.00 31.27 386 ARG A C 1
ATOM 3056 O O . ARG A 1 386 ? 23.435 41.293 64.375 1.00 31.27 386 ARG A O 1
ATOM 3063 N N . ARG A 1 387 ? 23.165 43.424 65.095 1.00 28.50 387 ARG A N 1
ATOM 3064 C CA . ARG A 1 387 ? 24.441 44.096 64.769 1.00 28.50 387 ARG A CA 1
ATOM 3065 C C . ARG A 1 387 ? 25.737 43.311 65.083 1.00 28.50 387 ARG A C 1
ATOM 3067 O O . ARG A 1 387 ? 25.764 42.542 66.031 1.00 28.50 387 ARG A O 1
ATOM 3074 N N . ARG A 1 388 ? 26.780 43.614 64.279 1.00 26.28 388 ARG A N 1
ATOM 3075 C CA . ARG A 1 388 ? 28.183 43.995 64.631 1.00 26.28 388 ARG A CA 1
ATOM 3076 C C . ARG A 1 388 ? 28.603 43.776 66.109 1.00 26.28 388 ARG A C 1
ATOM 3078 O O . ARG A 1 388 ? 27.823 44.138 66.981 1.00 26.28 388 ARG A O 1
ATOM 3085 N N . THR A 1 389 ? 29.814 43.314 66.452 1.00 26.44 389 THR A N 1
ATOM 3086 C CA . THR A 1 389 ? 31.139 43.464 65.786 1.00 26.44 389 THR A CA 1
ATOM 3087 C C . THR A 1 389 ? 32.158 42.411 66.296 1.00 26.44 389 THR A C 1
ATOM 3089 O O . THR A 1 389 ? 31.790 41.572 67.106 1.00 26.44 389 THR A O 1
ATOM 3092 N N . GLU A 1 390 ? 33.422 42.527 65.854 1.00 27.36 390 GLU A N 1
ATOM 3093 C CA . GLU A 1 390 ? 34.666 41.975 66.448 1.00 27.36 390 GLU A CA 1
ATOM 3094 C C . GLU A 1 390 ? 35.193 40.584 66.020 1.00 27.36 390 GLU A C 1
ATOM 3096 O O . GLU A 1 390 ? 34.598 39.526 66.202 1.00 27.36 390 GLU A O 1
ATOM 3101 N N . SER A 1 391 ? 36.401 40.656 65.456 1.00 23.70 391 SER A N 1
ATOM 3102 C CA . SER A 1 391 ? 37.479 39.662 65.355 1.00 23.70 391 SER A CA 1
ATOM 3103 C C . SER A 1 391 ? 38.546 39.973 66.432 1.00 23.70 391 SER A C 1
ATOM 3105 O O . SER A 1 391 ? 38.435 41.043 67.030 1.00 23.70 391 SER A O 1
ATOM 3107 N N . PRO A 1 392 ? 39.664 39.225 66.586 1.00 39.34 392 PRO A N 1
ATOM 3108 C CA . PRO A 1 392 ? 40.038 37.901 66.064 1.00 39.34 392 PRO A CA 1
ATOM 3109 C C . PRO A 1 392 ? 40.419 36.912 67.206 1.00 39.34 392 PRO A C 1
ATOM 3111 O O . PRO A 1 392 ? 40.358 37.269 68.374 1.00 39.34 392 PRO A O 1
ATOM 3114 N N . ASP A 1 393 ? 40.830 35.675 66.895 1.00 27.89 393 ASP A N 1
ATOM 3115 C CA . ASP A 1 393 ? 42.226 35.187 67.048 1.00 27.89 393 ASP A CA 1
ATOM 3116 C C . ASP A 1 393 ? 42.319 33.662 66.776 1.00 27.89 393 ASP A C 1
ATOM 3118 O O . ASP A 1 393 ? 41.335 32.941 66.599 1.00 27.89 393 ASP A O 1
ATOM 3122 N N . SER A 1 394 ? 43.552 33.197 66.660 1.00 27.22 394 SER A N 1
ATOM 3123 C CA . SER A 1 394 ? 44.050 31.910 66.219 1.00 27.22 394 SER A CA 1
ATOM 3124 C C . SER A 1 394 ? 44.312 30.930 67.369 1.00 27.22 394 SER A C 1
ATOM 3126 O O . SER A 1 394 ? 44.751 31.318 68.447 1.00 27.22 394 SER A O 1
ATOM 3128 N N . ARG A 1 395 ? 44.192 29.621 67.092 1.00 28.59 395 ARG A N 1
ATOM 3129 C CA . ARG A 1 395 ? 45.335 28.678 67.135 1.00 28.59 395 ARG A CA 1
ATOM 3130 C C . ARG A 1 395 ? 44.947 27.247 66.764 1.00 28.59 395 ARG A C 1
ATOM 3132 O O . ARG A 1 395 ? 43.857 26.773 67.054 1.00 28.59 395 ARG A O 1
ATOM 3139 N N . ALA A 1 396 ? 45.893 26.557 66.134 1.00 27.00 396 ALA A N 1
ATOM 3140 C CA . ALA A 1 396 ? 45.809 25.148 65.764 1.00 27.00 396 ALA A CA 1
ATOM 3141 C C . ALA A 1 396 ? 46.726 24.283 66.644 1.00 27.00 396 ALA A C 1
ATOM 3143 O O . ALA A 1 396 ? 47.813 24.738 66.987 1.00 27.00 396 ALA A O 1
ATOM 3144 N N . THR A 1 397 ? 46.317 23.033 66.908 1.00 29.67 397 THR A N 1
ATOM 3145 C CA . THR A 1 397 ? 47.081 21.872 67.446 1.00 29.67 397 THR A CA 1
ATOM 3146 C C . THR A 1 397 ? 46.074 20.697 67.591 1.00 29.67 397 THR A C 1
ATOM 3148 O O . THR A 1 397 ? 44.922 20.953 67.905 1.00 29.67 397 THR A O 1
ATOM 3151 N N . THR A 1 398 ? 46.323 19.394 67.356 1.00 28.89 398 THR A N 1
ATOM 3152 C CA . THR A 1 398 ? 47.537 18.632 66.994 1.00 28.89 398 THR A CA 1
ATOM 3153 C C . THR A 1 398 ? 47.223 17.368 66.153 1.00 28.89 398 THR A C 1
ATOM 3155 O O . THR A 1 398 ? 46.452 16.509 66.561 1.00 28.89 398 THR A O 1
ATOM 3158 N N . ARG A 1 399 ? 47.935 17.222 65.024 1.00 27.36 399 ARG A N 1
ATOM 3159 C CA . ARG A 1 399 ? 48.402 15.992 64.322 1.00 27.36 399 ARG A CA 1
ATOM 3160 C C . ARG A 1 399 ? 48.159 14.592 64.947 1.00 27.36 399 ARG A C 1
ATOM 3162 O O . ARG A 1 399 ? 48.613 14.352 66.063 1.00 27.36 399 ARG A O 1
ATOM 3169 N N . LYS A 1 400 ? 47.888 13.591 64.076 1.00 27.52 400 LYS A N 1
ATOM 3170 C CA . LYS A 1 400 ? 48.806 12.432 63.833 1.00 27.52 400 LYS A CA 1
ATOM 3171 C C . LYS A 1 400 ? 48.434 11.525 62.629 1.00 27.52 400 LYS A C 1
ATOM 3173 O O . LYS A 1 400 ? 47.437 10.833 62.703 1.00 27.52 400 LYS A O 1
ATOM 3178 N N . ARG A 1 401 ? 49.379 11.408 61.666 1.00 27.17 401 ARG A N 1
ATOM 3179 C CA . ARG A 1 401 ? 49.784 10.203 60.867 1.00 27.17 401 ARG A CA 1
ATOM 3180 C C . ARG A 1 401 ? 48.719 9.497 59.966 1.00 27.17 401 ARG A C 1
ATOM 3182 O O . ARG A 1 401 ? 47.557 9.461 60.303 1.00 27.17 401 ARG A O 1
ATOM 3189 N N . ARG A 1 402 ? 49.057 8.859 58.825 1.00 27.52 402 ARG A N 1
ATOM 3190 C CA . ARG A 1 402 ? 50.362 8.462 58.229 1.00 27.52 402 ARG A CA 1
ATOM 3191 C C . ARG A 1 402 ? 50.235 8.144 56.714 1.00 27.52 402 ARG A C 1
ATOM 3193 O O . ARG A 1 402 ? 49.185 7.674 56.314 1.00 27.52 402 ARG A O 1
ATOM 3200 N N . ARG A 1 403 ? 51.375 8.202 55.994 1.00 26.66 403 ARG A N 1
ATOM 3201 C CA . ARG A 1 403 ? 51.706 7.576 54.676 1.00 26.66 403 ARG A CA 1
ATOM 3202 C C . ARG A 1 403 ? 50.922 8.081 53.443 1.00 26.66 403 ARG A C 1
ATOM 3204 O O . ARG A 1 403 ? 49.709 8.009 53.456 1.00 26.66 403 ARG A O 1
ATOM 3211 N N . THR A 1 404 ? 51.471 8.671 52.370 1.00 27.31 404 THR A N 1
ATOM 3212 C CA . THR A 1 404 ? 52.748 8.642 51.589 1.00 27.31 404 THR A CA 1
ATOM 3213 C C . THR A 1 404 ? 52.612 7.895 50.260 1.00 27.31 404 THR A C 1
ATOM 3215 O O . THR A 1 404 ? 52.377 6.692 50.282 1.00 27.31 404 THR A O 1
ATOM 3218 N N . ASN A 1 405 ? 53.008 8.595 49.185 1.00 27.61 405 ASN A N 1
ATOM 3219 C CA . ASN A 1 405 ? 53.558 8.086 47.917 1.00 27.61 405 ASN A CA 1
ATOM 3220 C C . ASN A 1 405 ? 52.581 7.466 46.890 1.00 27.61 405 ASN A C 1
ATOM 3222 O O . ASN A 1 405 ? 51.651 6.773 47.270 1.00 27.61 405 ASN A O 1
ATOM 3226 N N . SER A 1 406 ? 52.790 7.626 45.571 1.00 28.50 406 SER A N 1
ATOM 3227 C CA . SER A 1 406 ? 53.657 8.566 44.812 1.00 28.50 406 SER A CA 1
ATOM 3228 C C . SER A 1 406 ? 53.357 8.472 43.297 1.00 28.50 406 SER A C 1
ATOM 3230 O O . SER A 1 406 ? 52.721 7.518 42.873 1.00 28.50 406 SER A O 1
ATOM 3232 N N . LEU A 1 407 ? 53.946 9.393 42.517 1.00 29.05 407 LEU A N 1
ATOM 3233 C CA . LEU A 1 407 ? 54.134 9.401 41.049 1.00 29.05 407 LEU A CA 1
ATOM 3234 C C . LEU A 1 407 ? 52.862 9.671 40.208 1.00 29.05 407 LEU A C 1
ATOM 3236 O O . LEU A 1 407 ? 51.902 8.924 40.294 1.00 29.05 407 LEU A O 1
ATOM 3240 N N . ARG A 1 408 ? 52.708 10.756 39.423 1.00 26.88 408 ARG A N 1
ATOM 3241 C CA . ARG A 1 408 ? 53.598 11.735 38.730 1.00 26.88 408 ARG A CA 1
ATOM 3242 C C . ARG A 1 408 ? 54.100 11.288 37.345 1.00 26.88 408 ARG A C 1
ATOM 3244 O O . ARG A 1 408 ? 54.968 10.434 37.250 1.00 26.88 408 ARG A O 1
ATOM 3251 N N . GLY A 1 409 ? 53.665 12.031 36.324 1.00 26.69 409 GLY A N 1
ATOM 3252 C CA . GLY A 1 409 ? 54.133 12.025 34.927 1.00 26.69 409 GLY A CA 1
ATOM 3253 C C . GLY A 1 409 ? 53.008 12.601 34.052 1.00 26.69 409 GLY A C 1
ATOM 3254 O O . GLY A 1 409 ? 52.007 11.924 33.891 1.00 26.69 409 GLY A O 1
ATOM 3255 N N . LYS A 1 410 ? 52.945 13.903 33.714 1.00 25.58 410 LYS A N 1
ATOM 3256 C CA . LYS A 1 410 ? 53.827 14.695 32.816 1.00 25.58 410 LYS A CA 1
ATOM 3257 C C . LYS A 1 410 ? 53.860 14.086 31.394 1.00 25.58 410 LYS A C 1
ATOM 3259 O O . LYS A 1 410 ? 54.071 12.889 31.306 1.00 25.58 410 LYS A O 1
ATOM 3264 N N . THR A 1 411 ? 53.688 14.805 30.277 1.00 26.67 411 THR A N 1
ATOM 3265 C CA . THR A 1 411 ? 53.975 16.225 29.942 1.00 26.67 411 THR A CA 1
ATOM 3266 C C . THR A 1 411 ? 53.064 16.789 28.823 1.00 26.67 411 THR A C 1
ATOM 3268 O O . THR A 1 411 ? 52.650 16.052 27.939 1.00 26.67 411 THR A O 1
ATOM 3271 N N . SER A 1 412 ? 52.847 18.113 28.808 1.00 23.44 412 SER A N 1
ATOM 3272 C CA . SER A 1 412 ? 52.457 18.945 27.633 1.00 23.44 412 SER A CA 1
ATOM 3273 C C . SER A 1 412 ? 53.714 19.286 26.772 1.00 23.44 412 SER A C 1
ATOM 3275 O O . SER A 1 412 ? 54.735 18.638 27.002 1.00 23.44 412 SER A O 1
ATOM 3277 N N . PRO A 1 413 ? 53.810 20.364 25.947 1.00 47.28 413 PRO A N 1
ATOM 3278 C CA . PRO A 1 413 ? 52.845 21.132 25.121 1.00 47.28 413 PRO A CA 1
ATOM 3279 C C . PRO A 1 413 ? 53.360 21.437 23.672 1.00 47.28 413 PRO A C 1
ATOM 3281 O O . PRO A 1 413 ? 54.522 21.188 23.376 1.00 47.28 413 PRO A O 1
ATOM 3284 N N . ASN A 1 414 ? 52.535 22.085 22.822 1.00 26.77 414 ASN A N 1
ATOM 3285 C CA . ASN A 1 414 ? 52.825 23.255 21.929 1.00 26.77 414 ASN A CA 1
ATOM 3286 C C . ASN A 1 414 ? 51.892 23.264 20.695 1.00 26.77 414 ASN A C 1
ATOM 3288 O O . ASN A 1 414 ? 51.784 22.266 20.000 1.00 26.77 414 ASN A O 1
ATOM 3292 N N . LYS A 1 415 ? 51.062 24.300 20.490 1.00 28.52 415 LYS A N 1
ATOM 3293 C CA . LYS A 1 415 ? 51.327 25.653 19.927 1.00 28.52 415 LYS A CA 1
ATOM 3294 C C . LYS A 1 415 ? 51.456 25.702 18.395 1.00 28.52 415 LYS A C 1
ATOM 3296 O O . LYS A 1 415 ? 52.497 25.343 17.855 1.00 28.52 415 LYS A O 1
ATOM 3301 N N . LYS A 1 416 ? 50.528 26.432 17.767 1.00 25.73 416 LYS A N 1
ATOM 3302 C CA . LYS A 1 416 ? 50.817 27.737 17.135 1.00 25.73 416 LYS A CA 1
ATOM 3303 C C . LYS A 1 416 ? 49.573 28.633 17.213 1.00 25.73 416 LYS A C 1
ATOM 3305 O O . LYS A 1 416 ? 48.469 28.125 17.360 1.00 25.73 416 LYS A O 1
ATOM 3310 N N . ALA A 1 417 ? 49.785 29.946 17.211 1.00 28.73 417 ALA A N 1
ATOM 3311 C CA . ALA A 1 417 ? 48.768 30.977 17.418 1.00 28.73 417 ALA A CA 1
ATOM 3312 C C . ALA A 1 417 ? 49.172 32.271 16.694 1.00 28.73 417 ALA A C 1
ATOM 3314 O O . ALA A 1 417 ? 50.375 32.489 16.527 1.00 28.73 417 ALA A O 1
ATOM 3315 N N . ARG A 1 418 ? 48.172 33.082 16.316 1.00 26.25 418 ARG A N 1
ATOM 3316 C CA . ARG A 1 418 ? 48.127 34.550 16.078 1.00 26.25 418 ARG A CA 1
ATOM 3317 C C . ARG A 1 418 ? 46.869 34.856 15.242 1.00 26.25 418 ARG A C 1
ATOM 3319 O O . ARG A 1 418 ? 46.483 33.987 14.467 1.00 26.25 418 ARG A O 1
ATOM 3326 N N . THR A 1 419 ? 46.163 35.981 15.363 1.00 26.30 419 THR A N 1
ATOM 3327 C CA . THR A 1 419 ? 46.360 37.279 16.070 1.00 26.30 419 THR A CA 1
ATOM 3328 C C . THR A 1 419 ? 44.945 37.838 16.384 1.00 26.30 419 THR A C 1
ATOM 3330 O O . THR A 1 419 ? 44.025 37.493 15.649 1.00 26.30 419 THR A O 1
ATOM 3333 N N . GLU A 1 420 ? 44.659 38.439 17.552 1.00 30.84 420 GLU A N 1
ATOM 3334 C CA . GLU A 1 420 ? 44.740 39.900 17.867 1.00 30.84 420 GLU A CA 1
ATOM 3335 C C . GLU A 1 420 ? 43.792 40.750 16.955 1.00 30.84 420 GLU A C 1
ATOM 3337 O O . GLU A 1 420 ? 43.839 40.573 15.741 1.00 30.84 420 GLU A O 1
ATOM 3342 N N . ASP A 1 421 ? 42.932 41.682 17.417 1.00 28.02 421 ASP A N 1
ATOM 3343 C CA . ASP A 1 421 ? 42.681 42.205 18.782 1.00 28.02 421 ASP A CA 1
ATOM 3344 C C . ASP A 1 421 ? 41.491 43.226 18.849 1.00 28.02 421 ASP A C 1
ATOM 3346 O O . ASP A 1 421 ? 41.113 43.740 17.799 1.00 28.02 421 ASP A O 1
ATOM 3350 N N . LEU A 1 422 ? 41.008 43.581 20.070 1.00 28.70 422 LEU A N 1
ATOM 3351 C CA . LEU A 1 422 ? 40.323 44.860 20.478 1.00 28.70 422 LEU A CA 1
ATOM 3352 C C . LEU A 1 422 ? 38.900 45.202 19.903 1.00 28.70 422 LEU A C 1
ATOM 3354 O O . LEU A 1 422 ? 38.586 44.835 18.779 1.00 28.70 422 LEU A O 1
ATOM 3358 N N . GLU A 1 423 ? 37.971 45.940 20.553 1.00 28.55 423 GLU A N 1
ATOM 3359 C CA . GLU A 1 423 ? 37.708 46.292 21.975 1.00 28.55 423 GLU A CA 1
ATOM 3360 C C . GLU A 1 423 ? 36.258 46.851 22.174 1.00 28.55 423 GLU A C 1
ATOM 3362 O O . GLU A 1 423 ? 35.611 47.247 21.211 1.00 28.55 423 GLU A O 1
ATOM 3367 N N . GLU A 1 424 ? 35.805 46.916 23.438 1.00 27.30 424 GLU A N 1
ATOM 3368 C CA . GLU A 1 424 ? 34.749 47.783 24.035 1.00 27.30 424 GLU A CA 1
ATOM 3369 C C . GLU A 1 424 ? 33.235 47.725 23.658 1.00 27.30 424 GLU A C 1
ATOM 3371 O O . GLU A 1 424 ? 32.785 47.304 22.599 1.00 27.30 424 GLU A O 1
ATOM 3376 N N . ASN A 1 425 ? 32.438 48.142 24.654 1.00 30.28 425 ASN A N 1
ATOM 3377 C CA . ASN A 1 425 ? 30.970 48.165 24.825 1.00 30.28 425 ASN A CA 1
ATOM 3378 C C . ASN A 1 425 ? 30.678 49.476 25.612 1.00 30.28 425 ASN A C 1
ATOM 3380 O O . ASN A 1 425 ? 31.548 49.815 26.425 1.00 30.28 425 ASN A O 1
ATOM 3384 N N . PRO A 1 426 ? 29.545 50.212 25.473 1.00 35.84 426 PRO A N 1
ATOM 3385 C CA . PRO A 1 426 ? 28.464 50.073 26.486 1.00 35.84 426 PRO A CA 1
ATOM 3386 C C . PRO A 1 426 ? 27.031 50.574 26.110 1.00 35.84 426 PRO A C 1
ATOM 3388 O O . PRO A 1 426 ? 26.857 51.280 25.127 1.00 35.84 426 PRO A O 1
ATOM 3391 N N . ASP A 1 427 ? 26.056 50.269 26.996 1.00 25.86 427 ASP A N 1
ATOM 3392 C CA . ASP A 1 427 ? 24.762 50.952 27.315 1.00 25.86 427 ASP A CA 1
ATOM 3393 C C . ASP A 1 427 ? 23.761 51.335 26.178 1.00 25.86 427 ASP A C 1
ATOM 3395 O O . ASP A 1 427 ? 24.121 51.731 25.083 1.00 25.86 427 ASP A O 1
ATOM 3399 N N . THR A 1 428 ? 22.424 51.291 26.329 1.00 27.03 428 THR A N 1
ATOM 3400 C CA . THR A 1 428 ? 21.568 51.725 27.461 1.00 27.03 428 THR A CA 1
ATOM 3401 C C . THR A 1 428 ? 20.144 51.098 27.373 1.00 27.03 428 THR A C 1
ATOM 3403 O O . THR A 1 428 ? 19.729 50.659 26.306 1.00 27.03 428 THR A O 1
ATOM 3406 N N . SER A 1 429 ? 19.362 51.078 28.467 1.00 24.20 429 SER A N 1
ATOM 3407 C CA . SER A 1 429 ? 17.878 50.843 28.500 1.00 24.20 429 SER A CA 1
ATOM 3408 C C . SER A 1 429 ? 17.101 52.198 28.482 1.00 24.20 429 SER A C 1
ATOM 3410 O O . SER A 1 429 ? 17.806 53.203 28.365 1.00 24.20 429 SER A O 1
ATOM 3412 N N . PRO A 1 430 ? 15.753 52.341 28.682 1.00 40.84 430 PRO A N 1
ATOM 3413 C CA . PRO A 1 430 ? 14.632 51.387 28.910 1.00 40.84 430 PRO A CA 1
ATOM 3414 C C . PRO A 1 430 ? 13.284 51.742 28.170 1.00 40.84 430 PRO A C 1
ATOM 3416 O O . PRO A 1 430 ? 13.294 52.534 27.236 1.00 40.84 430 PRO A O 1
ATOM 3419 N N . ASP A 1 431 ? 12.143 51.200 28.661 1.00 26.45 431 ASP A N 1
ATOM 3420 C CA . ASP A 1 431 ? 10.728 51.672 28.519 1.00 26.45 431 ASP A CA 1
ATOM 3421 C C . ASP A 1 431 ? 9.972 51.504 27.168 1.00 26.45 431 ASP A C 1
ATOM 3423 O O . ASP A 1 431 ? 10.592 51.376 26.121 1.00 26.45 431 ASP A O 1
ATOM 3427 N N . GLN A 1 432 ? 8.623 51.545 27.074 1.00 26.22 432 GLN A N 1
ATOM 3428 C CA . GLN A 1 432 ? 7.486 50.965 27.850 1.00 26.22 432 GLN A CA 1
ATOM 3429 C C . GLN A 1 432 ? 6.155 51.275 27.094 1.00 26.22 432 GLN A C 1
ATOM 3431 O O . GLN A 1 432 ? 6.010 52.417 26.678 1.00 26.22 432 GLN A O 1
ATOM 3436 N N . ILE A 1 433 ? 5.163 50.351 27.060 1.00 26.11 433 ILE A N 1
ATOM 3437 C CA . ILE A 1 433 ? 3.696 50.628 26.859 1.00 26.11 433 ILE A CA 1
ATOM 3438 C C . ILE A 1 433 ? 3.323 51.129 25.410 1.00 26.11 433 ILE A C 1
ATOM 3440 O O . ILE A 1 433 ? 4.162 51.701 24.731 1.00 26.11 433 ILE A O 1
ATOM 3444 N N . ASP A 1 434 ? 2.183 50.848 24.744 1.00 25.03 434 ASP A N 1
ATOM 3445 C CA . ASP A 1 434 ? 0.765 50.784 25.165 1.00 25.03 434 ASP A CA 1
ATOM 3446 C C . ASP A 1 434 ? -0.169 49.880 24.300 1.00 25.03 434 ASP A C 1
ATOM 3448 O O . ASP A 1 434 ? 0.241 49.280 23.305 1.00 25.03 434 ASP A O 1
ATOM 3452 N N . LEU A 1 435 ? -1.446 49.804 24.705 1.00 24.75 435 LEU A N 1
ATOM 3453 C CA . LEU A 1 435 ? -2.588 49.077 24.119 1.00 24.75 435 LEU A CA 1
ATOM 3454 C C . LEU A 1 435 ? -3.434 49.938 23.155 1.00 24.75 435 LEU A C 1
ATOM 3456 O O . LEU A 1 435 ? -3.614 51.118 23.429 1.00 24.75 435 LEU A O 1
ATOM 3460 N N . VAL A 1 436 ? -4.128 49.323 22.178 1.00 25.83 436 VAL A N 1
ATOM 3461 C CA . VAL A 1 436 ? -5.477 49.750 21.710 1.00 25.83 436 VAL A CA 1
ATOM 3462 C C . VAL A 1 436 ? -6.305 48.524 21.268 1.00 25.83 436 VAL A C 1
ATOM 3464 O O . VAL A 1 436 ? -5.777 47.601 20.651 1.00 25.83 436 VAL A O 1
ATOM 3467 N N . GLN A 1 437 ? -7.605 48.526 21.585 1.00 24.66 437 GLN A N 1
ATOM 3468 C CA . GLN A 1 437 ? -8.640 47.585 21.120 1.00 24.66 437 GLN A CA 1
ATOM 3469 C C . GLN A 1 437 ? -9.578 48.277 20.111 1.00 24.66 437 GLN A C 1
ATOM 3471 O O . GLN A 1 437 ? -9.726 49.496 20.172 1.00 24.66 437 GLN A O 1
ATOM 3476 N N . SER A 1 438 ? -10.334 47.518 19.312 1.00 27.56 438 SER A N 1
ATOM 3477 C CA . SER A 1 438 ? -11.664 47.955 18.850 1.00 27.56 438 SER A CA 1
ATOM 3478 C C . SER A 1 438 ? -12.598 46.767 18.579 1.00 27.56 438 SER A C 1
ATOM 3480 O O . SER A 1 438 ? -12.152 45.660 18.276 1.00 27.56 438 SER A O 1
ATOM 3482 N N . GLU A 1 439 ? -13.898 47.000 18.760 1.00 26.70 439 GLU A N 1
ATOM 3483 C CA . GLU A 1 439 ? -14.988 46.018 18.719 1.00 26.70 439 GLU A CA 1
ATOM 3484 C C . GLU A 1 439 ? -16.062 46.444 17.693 1.00 26.70 439 GLU A C 1
ATOM 3486 O O . GLU A 1 439 ? -16.258 47.644 17.525 1.00 26.70 439 GLU A O 1
ATOM 3491 N N . ARG A 1 440 ? -16.823 45.465 17.156 1.00 25.48 440 ARG A N 1
ATOM 3492 C CA . ARG A 1 440 ? -18.242 45.579 16.705 1.00 25.48 440 ARG A CA 1
ATOM 3493 C C . ARG A 1 440 ? -18.557 46.541 15.524 1.00 25.48 440 ARG A C 1
ATOM 3495 O O . ARG A 1 440 ? -17.659 47.201 15.023 1.00 25.48 440 ARG A O 1
ATOM 3502 N N . GLU A 1 441 ? -19.760 46.575 14.928 1.00 26.52 441 GLU A N 1
ATOM 3503 C CA . GLU A 1 441 ? -21.096 46.039 15.301 1.00 26.52 441 GLU A CA 1
ATOM 3504 C C . GLU A 1 441 ? -21.925 45.594 14.056 1.00 26.52 441 GLU A C 1
ATOM 3506 O O . GLU A 1 441 ? -21.428 45.650 12.932 1.00 26.52 441 GLU A O 1
ATOM 3511 N N . GLU A 1 442 ? -23.149 45.094 14.270 1.00 27.95 442 GLU A N 1
ATOM 3512 C CA . GLU A 1 442 ? -24.123 44.614 13.258 1.00 27.95 442 GLU A CA 1
ATOM 3513 C C . GLU A 1 442 ? -25.147 45.713 12.891 1.00 27.95 442 GLU A C 1
ATOM 3515 O O . GLU A 1 442 ? -25.341 46.618 13.694 1.00 27.95 442 GLU A O 1
ATOM 3520 N N . GLU A 1 443 ? -25.871 45.602 11.762 1.00 24.80 443 GLU A N 1
ATOM 3521 C CA . GLU A 1 443 ? -27.161 46.306 11.563 1.00 24.80 443 GLU A CA 1
ATOM 3522 C C . GLU A 1 443 ? -28.063 45.626 10.496 1.00 24.80 443 GLU A C 1
ATOM 3524 O O . GLU A 1 443 ? -27.577 45.115 9.484 1.00 24.80 443 GLU A O 1
ATOM 3529 N N . GLU A 1 444 ? -29.380 45.606 10.749 1.00 25.88 444 GLU A N 1
ATOM 3530 C CA . GLU A 1 444 ? -30.485 45.097 9.902 1.00 25.88 444 GLU A CA 1
ATOM 3531 C C . GLU A 1 444 ? -31.403 46.274 9.492 1.00 25.88 444 GLU A C 1
ATOM 3533 O O . GLU A 1 444 ? -31.461 47.234 10.254 1.00 25.88 444 GLU A O 1
ATOM 3538 N N . GLU A 1 445 ? -32.199 46.195 8.403 1.00 25.59 445 GLU A N 1
ATOM 3539 C CA . GLU A 1 445 ? -33.482 46.947 8.310 1.00 25.59 445 GLU A CA 1
ATOM 3540 C C . GLU A 1 445 ? -34.456 46.508 7.175 1.00 25.59 445 GLU A C 1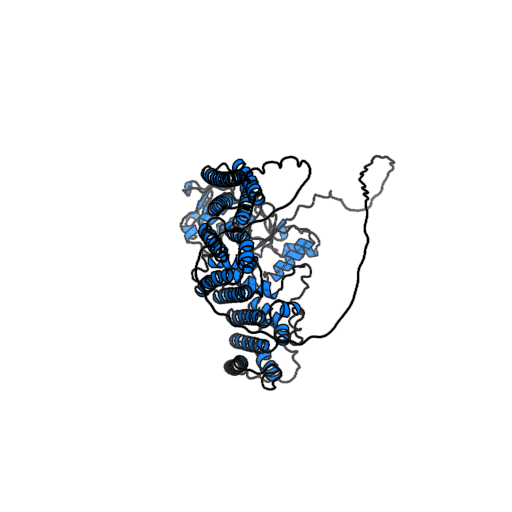
ATOM 3542 O O . GLU A 1 445 ? -34.050 45.910 6.176 1.00 25.59 445 GLU A O 1
ATOM 3547 N N . GLU A 1 446 ? -35.752 46.846 7.335 1.00 23.91 446 GLU A N 1
ATOM 3548 C CA . GLU A 1 446 ? -36.905 46.618 6.419 1.00 23.91 446 GLU A CA 1
ATOM 3549 C C . GLU A 1 446 ? -37.717 47.947 6.216 1.00 23.91 446 GLU A C 1
ATOM 3551 O O . GLU A 1 446 ? -37.255 48.994 6.650 1.00 23.91 446 GLU A O 1
ATOM 3556 N N . GLU A 1 447 ? -38.909 48.101 5.600 1.00 27.66 447 GLU A N 1
ATOM 3557 C CA . GLU A 1 447 ? -39.962 47.216 5.049 1.00 27.66 447 GLU A CA 1
ATOM 3558 C C . GLU A 1 447 ? -40.900 48.030 4.093 1.00 27.66 447 GLU A C 1
ATOM 3560 O O . GLU A 1 447 ? -41.110 49.218 4.336 1.00 27.66 447 GLU A O 1
ATOM 3565 N N . ARG A 1 448 ? -41.595 47.378 3.128 1.00 26.62 448 ARG A N 1
ATOM 3566 C CA . ARG A 1 448 ? -42.807 47.870 2.373 1.00 26.62 448 ARG A CA 1
ATOM 3567 C C . ARG A 1 448 ? -42.624 49.048 1.370 1.00 26.62 448 ARG A C 1
ATOM 3569 O O . ARG A 1 448 ? -41.714 49.847 1.504 1.00 26.62 448 ARG A O 1
ATOM 3576 N N . GLY A 1 449 ? -43.473 49.273 0.345 1.00 24.62 449 GLY A N 1
ATOM 3577 C CA . GLY A 1 449 ? -44.600 48.510 -0.247 1.00 24.62 449 GLY A CA 1
ATOM 3578 C C . GLY A 1 449 ? -45.563 49.375 -1.123 1.00 24.62 449 GLY A C 1
ATOM 3579 O O . GLY A 1 449 ? -45.665 50.569 -0.871 1.00 24.62 449 GLY A O 1
ATOM 3580 N N . TYR A 1 450 ? -46.319 48.753 -2.063 1.00 26.64 450 TYR A N 1
ATOM 3581 C CA . TYR A 1 450 ? -47.482 49.284 -2.858 1.00 26.64 450 TYR A CA 1
ATOM 3582 C C . TYR A 1 450 ? -47.214 50.433 -3.887 1.00 26.64 450 TYR A C 1
ATOM 3584 O O . TYR A 1 450 ? -46.321 51.240 -3.676 1.00 26.64 450 TYR A O 1
ATOM 3592 N N . SER A 1 451 ? -47.931 50.630 -5.018 1.00 27.09 451 SER A N 1
ATOM 3593 C CA . SER A 1 451 ? -48.984 49.880 -5.766 1.00 27.09 451 SER A CA 1
ATOM 3594 C C . SER A 1 451 ? -49.325 50.561 -7.118 1.00 27.09 451 SER A C 1
ATOM 3596 O O . SER A 1 451 ? -49.137 51.771 -7.220 1.00 27.09 451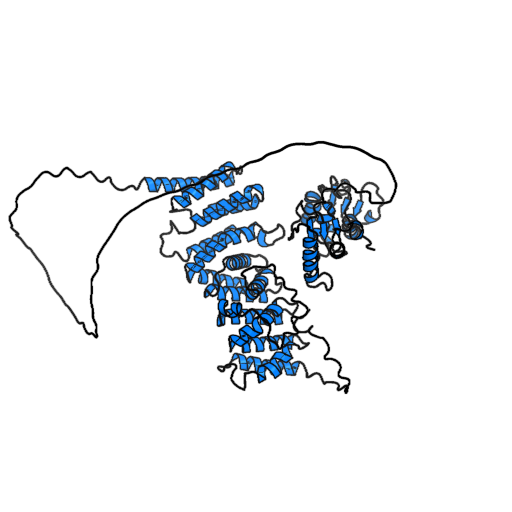 SER A O 1
ATOM 3598 N N . GLY A 1 452 ? -49.945 49.857 -8.083 1.00 26.38 452 GLY A N 1
ATOM 3599 C CA . GLY A 1 452 ? -50.634 50.483 -9.234 1.00 26.38 452 GLY A CA 1
ATOM 3600 C C . GLY A 1 452 ? -51.052 49.511 -10.354 1.00 26.38 452 GLY A C 1
ATOM 3601 O O . GLY A 1 452 ? -50.187 48.980 -11.042 1.00 26.38 452 GLY A O 1
ATOM 3602 N N . ASP A 1 453 ? -52.361 49.299 -10.537 1.00 25.52 453 ASP A N 1
ATOM 3603 C CA . ASP A 1 453 ? -52.965 48.480 -11.608 1.00 25.52 453 ASP A CA 1
ATOM 3604 C C . ASP A 1 453 ? -53.233 49.286 -12.897 1.00 25.52 453 ASP A C 1
ATOM 3606 O O . ASP A 1 453 ? -53.582 50.458 -12.799 1.00 25.52 453 ASP A O 1
ATOM 3610 N N . GLU A 1 454 ? -53.183 48.638 -14.074 1.00 26.66 454 GLU A N 1
ATOM 3611 C CA . GLU A 1 454 ? -54.220 48.717 -15.134 1.00 26.66 454 GLU A CA 1
ATOM 3612 C C . GLU A 1 454 ? -53.939 47.728 -16.301 1.00 26.66 454 GLU A C 1
ATOM 3614 O O . GLU A 1 454 ? -52.801 47.523 -16.715 1.00 26.66 454 GLU A O 1
ATOM 3619 N N . PHE A 1 455 ? -54.999 47.104 -16.831 1.00 24.20 455 PHE A N 1
ATOM 3620 C CA . PHE A 1 455 ? -55.047 46.125 -17.944 1.00 24.20 455 PHE A CA 1
ATOM 3621 C C . PHE A 1 455 ? -56.052 46.654 -19.001 1.00 24.20 455 PHE A C 1
ATOM 3623 O O . PHE A 1 455 ? -56.980 47.350 -18.573 1.00 24.20 455 PHE A O 1
ATOM 3630 N N . PRO A 1 456 ? -55.975 46.336 -20.326 1.00 36.62 456 PRO A N 1
ATOM 3631 C CA . PRO A 1 456 ? -56.187 44.954 -20.821 1.00 36.62 456 PRO A CA 1
ATOM 3632 C C . PRO A 1 456 ? -55.557 44.524 -22.185 1.00 36.62 456 PRO A C 1
ATOM 3634 O O . PRO A 1 456 ? -55.149 45.357 -22.980 1.00 36.62 456 PRO A O 1
ATOM 3637 N N . ASN A 1 457 ? -55.589 43.198 -22.441 1.00 24.53 457 ASN A N 1
ATOM 3638 C CA . ASN A 1 457 ? -55.579 42.432 -23.721 1.00 24.53 457 ASN A CA 1
ATOM 3639 C C . ASN A 1 457 ? -54.853 42.997 -24.970 1.00 24.53 457 ASN A C 1
ATOM 3641 O O . ASN A 1 457 ? -55.182 44.070 -25.456 1.00 24.53 457 ASN A O 1
ATOM 3645 N N . SER A 1 458 ? -54.014 42.221 -25.670 1.00 25.28 458 SER A N 1
ATOM 3646 C CA . SER A 1 458 ? -54.404 40.933 -26.285 1.00 25.28 458 SER A CA 1
ATOM 3647 C C . SER A 1 458 ? -53.229 40.018 -26.689 1.00 25.28 458 SER A C 1
ATOM 3649 O O . SER A 1 458 ? -52.197 40.510 -27.125 1.00 25.28 458 SER A O 1
ATOM 3651 N N . GLU A 1 459 ? -53.470 38.704 -26.596 1.00 30.77 459 GLU A N 1
ATOM 3652 C CA . GLU A 1 459 ? -52.950 37.582 -27.415 1.00 30.77 459 GLU A CA 1
ATOM 3653 C C . GLU A 1 459 ? -51.570 37.704 -28.104 1.00 30.77 459 GLU A C 1
ATOM 3655 O O . GLU A 1 459 ? -51.467 38.314 -29.161 1.00 30.77 459 GLU A O 1
ATOM 3660 N N . GLU A 1 460 ? -50.566 36.968 -27.600 1.00 24.88 460 GLU A N 1
ATOM 3661 C CA . GLU A 1 460 ? -49.777 36.004 -28.401 1.00 24.88 460 GLU A CA 1
ATOM 3662 C C . GLU A 1 460 ? -48.974 35.035 -27.496 1.00 24.88 460 GLU A C 1
ATOM 3664 O O . GLU A 1 460 ? -48.899 35.209 -26.279 1.00 24.88 460 GLU A O 1
ATOM 3669 N N . GLU A 1 461 ? -48.472 33.940 -28.074 1.00 34.16 461 GLU A N 1
ATOM 3670 C CA . GLU A 1 461 ? -47.956 32.743 -27.385 1.00 34.16 461 GLU A CA 1
ATOM 3671 C C . GLU A 1 461 ? -46.743 32.997 -26.463 1.00 34.16 461 GLU A C 1
ATOM 3673 O O . GLU A 1 461 ? -45.766 33.603 -26.893 1.00 34.16 461 GLU A O 1
ATOM 3678 N N . THR A 1 462 ? -46.714 32.430 -25.241 1.00 23.14 462 THR A N 1
ATOM 3679 C CA . THR A 1 462 ? -45.472 31.908 -24.605 1.00 23.14 462 THR A CA 1
ATOM 3680 C C . THR A 1 462 ? -45.695 31.149 -23.282 1.00 23.14 462 THR A C 1
ATOM 3682 O O . THR A 1 462 ? -46.414 31.589 -22.395 1.00 23.14 462 THR A O 1
ATOM 3685 N N . THR A 1 463 ? -44.981 30.023 -23.141 1.00 27.41 463 THR A N 1
ATOM 3686 C CA . THR A 1 463 ? -44.477 29.406 -21.888 1.00 27.41 463 THR A CA 1
ATOM 3687 C C . THR A 1 463 ? -45.387 29.332 -20.646 1.00 27.41 463 THR A C 1
ATOM 3689 O O . THR A 1 463 ? -45.390 30.235 -19.810 1.00 27.41 463 THR A O 1
ATOM 3692 N N . GLU A 1 464 ? -45.974 28.155 -20.389 1.00 26.11 464 GLU A N 1
ATOM 3693 C CA . GLU A 1 464 ? -46.367 27.779 -19.021 1.00 26.11 464 GLU A CA 1
ATOM 3694 C C . GLU A 1 464 ? -45.119 27.534 -18.155 1.00 26.11 464 GLU A C 1
ATOM 3696 O O . GLU A 1 464 ? -44.434 26.512 -18.257 1.00 26.11 464 GLU A O 1
ATOM 3701 N N . VAL A 1 465 ? -44.827 28.489 -17.273 1.00 25.06 465 VAL A N 1
ATOM 3702 C CA . VAL A 1 465 ? -43.818 28.345 -16.220 1.00 25.06 465 VAL A CA 1
ATOM 3703 C C . VAL A 1 465 ? -44.400 27.480 -15.103 1.00 25.06 465 VAL A C 1
ATOM 3705 O O . VAL A 1 465 ? -45.154 27.956 -14.256 1.00 25.06 465 VAL A O 1
ATOM 3708 N N . HIS A 1 466 ? -44.019 26.202 -15.063 1.00 28.91 466 HIS A N 1
ATOM 3709 C CA . HIS A 1 466 ? -44.164 25.421 -13.836 1.00 28.91 466 HIS A CA 1
ATOM 3710 C C . HIS A 1 466 ? -43.295 26.029 -12.726 1.00 28.91 466 HIS A C 1
ATOM 3712 O O . HIS A 1 466 ? -42.144 26.401 -12.960 1.00 28.91 466 HIS A O 1
ATOM 3718 N N . GLU A 1 467 ? -43.846 26.082 -11.509 1.00 26.69 467 GLU A N 1
ATOM 3719 C CA . GLU A 1 467 ? -43.143 26.496 -10.291 1.00 26.69 467 GLU A CA 1
ATOM 3720 C C . GLU A 1 467 ? -41.749 25.843 -10.198 1.00 26.69 467 GLU A C 1
ATOM 3722 O O . GLU A 1 467 ? -41.614 24.657 -10.527 1.00 26.69 467 GLU A O 1
ATOM 3727 N N . PRO A 1 468 ? -40.711 26.551 -9.706 1.00 29.22 468 PRO A N 1
ATOM 3728 C CA . PRO A 1 468 ? -39.377 25.984 -9.555 1.00 29.22 468 PRO A CA 1
ATOM 3729 C C . PRO A 1 468 ? -39.386 24.893 -8.477 1.00 29.22 468 PRO A C 1
ATOM 3731 O O . PRO A 1 468 ? -39.136 25.129 -7.292 1.00 29.22 468 PRO A O 1
ATOM 3734 N N . SER A 1 469 ? -39.676 23.663 -8.903 1.00 36.75 469 SER A N 1
ATOM 3735 C CA . SER A 1 469 ? -39.638 22.486 -8.048 1.00 36.75 469 SER A CA 1
ATOM 3736 C C . SER A 1 469 ? -38.254 22.397 -7.412 1.00 36.75 469 SER A C 1
ATOM 3738 O O . SER A 1 469 ? -37.249 22.433 -8.127 1.00 36.75 469 SER A O 1
ATOM 3740 N N . LYS A 1 470 ? -38.189 22.274 -6.080 1.00 38.81 470 LYS A N 1
ATOM 3741 C CA . LYS A 1 470 ? -36.923 22.066 -5.364 1.00 38.81 470 LYS A CA 1
ATOM 3742 C C . LYS A 1 470 ? -36.171 20.916 -6.028 1.00 38.81 470 LYS A C 1
ATOM 3744 O O . LYS A 1 470 ? -36.646 19.779 -5.976 1.00 38.81 470 LYS A O 1
ATOM 3749 N N . SER A 1 471 ? -35.029 21.233 -6.646 1.00 48.34 471 SER A N 1
ATOM 3750 C CA . SER A 1 471 ? -34.205 20.269 -7.378 1.00 48.34 471 SER A CA 1
ATOM 3751 C C . SER A 1 471 ? -34.028 19.003 -6.540 1.00 48.34 471 SER A C 1
ATOM 3753 O O . SER A 1 471 ? -33.593 19.061 -5.384 1.00 48.34 471 SER A O 1
ATOM 3755 N N . LYS A 1 472 ? -34.439 17.853 -7.089 1.00 66.44 472 LYS A N 1
ATOM 3756 C CA . LYS A 1 472 ? -34.319 16.568 -6.396 1.00 66.44 472 LYS A CA 1
ATOM 3757 C C . LYS A 1 472 ? -32.834 16.285 -6.212 1.00 66.44 472 LYS A C 1
ATOM 3759 O O . LYS A 1 472 ? -32.167 15.930 -7.172 1.00 66.44 472 LYS A O 1
ATOM 3764 N N . ARG A 1 473 ? -32.337 16.411 -4.979 1.00 86.94 473 ARG A N 1
ATOM 3765 C CA . ARG A 1 473 ? -30.943 16.134 -4.601 1.00 86.94 473 ARG A CA 1
ATOM 3766 C C . ARG A 1 473 ? -30.473 14.792 -5.178 1.00 86.94 473 ARG A C 1
ATOM 3768 O O . ARG A 1 473 ? -30.895 13.735 -4.704 1.00 86.94 473 ARG A O 1
ATOM 3775 N N . VAL A 1 474 ? -29.603 14.845 -6.185 1.00 93.06 474 VAL A N 1
ATOM 3776 C CA . VAL A 1 474 ? -29.022 13.663 -6.826 1.00 93.06 474 VAL A CA 1
ATOM 3777 C C . VAL A 1 474 ? -27.737 13.286 -6.092 1.00 93.06 474 VAL A C 1
ATOM 3779 O O . VAL A 1 474 ? -26.776 14.045 -6.050 1.00 93.06 474 VAL A O 1
ATOM 3782 N N . VAL A 1 475 ? -27.737 12.094 -5.499 1.00 93.31 475 VAL A N 1
ATOM 3783 C CA . VAL A 1 475 ? -26.585 11.481 -4.819 1.00 93.31 475 VAL A CA 1
ATOM 3784 C C . VAL A 1 475 ? -26.235 10.171 -5.524 1.00 93.31 475 VAL A C 1
ATOM 3786 O O . VAL A 1 475 ? -27.072 9.256 -5.555 1.00 93.31 475 VAL A O 1
ATOM 3789 N N . ILE A 1 476 ? -25.029 10.074 -6.082 1.00 93.88 476 ILE A N 1
ATOM 3790 C CA . ILE A 1 476 ? -24.587 9.000 -6.985 1.00 93.88 476 ILE A CA 1
ATOM 3791 C C . ILE A 1 476 ? -23.511 8.134 -6.325 1.00 93.88 476 ILE A C 1
ATOM 3793 O O . ILE A 1 476 ? -22.635 8.618 -5.608 1.00 93.88 476 ILE A O 1
ATOM 3797 N N . SER A 1 477 ? -23.549 6.829 -6.597 1.00 92.06 477 SER A N 1
ATOM 3798 C CA . SER A 1 477 ? -22.433 5.923 -6.322 1.00 92.06 477 SER A CA 1
ATOM 3799 C C . SER A 1 477 ? -22.236 4.933 -7.468 1.00 92.06 477 SER A C 1
ATOM 3801 O O . SER A 1 477 ? -23.200 4.406 -8.014 1.00 92.06 477 SER A O 1
ATOM 3803 N N . PHE A 1 478 ? -20.990 4.635 -7.818 1.00 90.88 478 PHE A N 1
ATOM 3804 C CA . PHE A 1 478 ? -20.663 3.803 -8.979 1.00 90.88 478 PHE A CA 1
ATOM 3805 C C . PHE A 1 478 ? -20.431 2.329 -8.610 1.00 90.88 478 PHE A C 1
ATOM 3807 O O . PHE A 1 478 ? -20.031 2.011 -7.482 1.00 90.88 478 PHE A O 1
ATOM 3814 N N . SER A 1 479 ? -20.681 1.399 -9.537 1.00 89.38 479 SER A N 1
ATOM 3815 C CA . SER A 1 479 ? -20.385 -0.030 -9.349 1.00 89.38 479 SER A CA 1
ATOM 3816 C C . SER A 1 479 ? -20.163 -0.783 -10.656 1.00 89.38 479 SER A C 1
ATOM 3818 O O . SER A 1 479 ? -20.732 -0.416 -11.671 1.00 89.38 479 SER A O 1
ATOM 3820 N N . GLY A 1 480 ? -19.422 -1.892 -10.619 1.00 83.94 480 GLY A N 1
ATOM 3821 C CA . GLY A 1 480 ? -19.339 -2.843 -11.739 1.00 83.94 480 GLY A CA 1
ATOM 3822 C C . GLY A 1 480 ? -18.326 -2.500 -12.834 1.00 83.94 480 GLY A C 1
ATOM 3823 O O . GLY A 1 480 ? -18.132 -3.319 -13.718 1.00 83.94 480 GLY A O 1
ATOM 3824 N N . PHE A 1 481 ? -17.660 -1.349 -12.746 1.00 85.75 481 PHE A N 1
ATOM 3825 C CA . PHE A 1 481 ? -16.505 -1.001 -13.577 1.00 85.75 481 PHE A CA 1
ATOM 3826 C C . PHE A 1 481 ? -15.283 -1.844 -13.179 1.00 85.75 481 PHE A C 1
ATOM 3828 O O . PHE A 1 481 ? -15.128 -2.167 -11.994 1.00 85.75 481 PHE A O 1
ATOM 3835 N N . THR A 1 482 ? -14.409 -2.182 -14.131 1.00 74.88 482 THR A N 1
ATOM 3836 C CA . THR A 1 482 ? -13.155 -2.921 -13.870 1.00 74.88 482 THR A CA 1
ATOM 3837 C C . THR A 1 482 ? -12.063 -2.522 -14.860 1.00 74.88 482 THR A C 1
ATOM 3839 O O . THR A 1 482 ? -12.368 -2.338 -16.028 1.00 74.88 482 THR A O 1
ATOM 3842 N N . MET A 1 483 ? -10.789 -2.476 -14.446 1.00 71.88 483 MET A N 1
ATOM 3843 C CA . MET A 1 483 ? -9.665 -2.143 -15.351 1.00 71.88 483 MET A CA 1
ATOM 3844 C C . MET A 1 483 ? -9.510 -3.073 -16.568 1.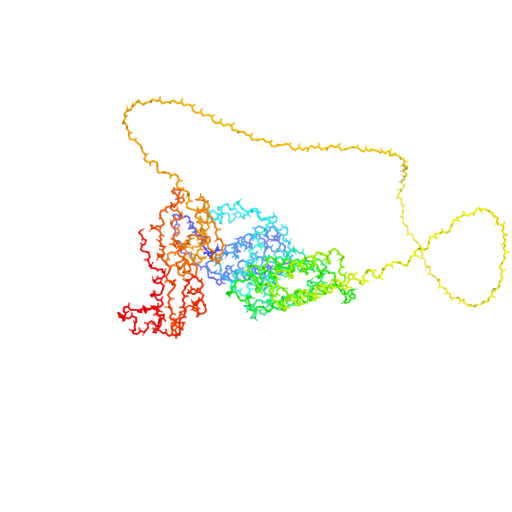00 71.88 483 MET A C 1
ATOM 3846 O O . MET A 1 483 ? -8.825 -2.721 -17.517 1.00 71.88 483 MET A O 1
ATOM 3850 N N . SER A 1 484 ? -10.118 -4.259 -16.538 1.00 67.69 484 SER A N 1
ATOM 3851 C CA . SER A 1 484 ? -10.064 -5.263 -17.607 1.00 67.69 484 SER A CA 1
ATOM 3852 C C . SER A 1 484 ? -11.243 -5.208 -18.590 1.00 67.69 484 SER A C 1
ATOM 3854 O O . SER A 1 484 ? -11.366 -6.107 -19.415 1.00 67.69 484 SER A O 1
ATOM 3856 N N . ASP A 1 485 ? -12.154 -4.241 -18.460 1.00 77.00 485 ASP A N 1
ATOM 3857 C CA . ASP A 1 485 ? -13.300 -4.079 -19.364 1.00 77.00 485 ASP A CA 1
ATOM 3858 C C . ASP A 1 485 ? -12.991 -2.992 -20.401 1.00 77.00 485 ASP A C 1
ATOM 3860 O O . ASP A 1 485 ? -12.723 -1.852 -20.030 1.00 77.00 485 ASP A O 1
ATOM 3864 N N . ASN A 1 486 ? -13.023 -3.328 -21.692 1.00 74.62 486 ASN A N 1
ATOM 3865 C CA . ASN A 1 486 ? -12.620 -2.407 -22.761 1.00 74.62 486 ASN A CA 1
ATOM 3866 C C . ASN A 1 486 ? -13.516 -1.159 -22.870 1.00 74.62 486 ASN A C 1
ATOM 3868 O O . ASN A 1 486 ? -13.064 -0.143 -23.384 1.00 74.62 486 ASN A O 1
ATOM 3872 N N . VAL A 1 487 ? -14.768 -1.222 -22.397 1.00 80.62 487 VAL A N 1
ATOM 3873 C CA . VAL A 1 487 ? -15.740 -0.115 -22.489 1.00 80.62 487 VAL A CA 1
ATOM 3874 C C . VAL A 1 487 ? -16.003 0.495 -21.113 1.00 80.62 487 VAL A C 1
ATOM 3876 O O . VAL A 1 487 ? -16.064 1.711 -20.963 1.00 80.62 487 VAL A O 1
ATOM 3879 N N . TYR A 1 488 ? -16.129 -0.340 -20.082 1.00 84.62 488 TYR A N 1
ATOM 3880 C CA . TYR A 1 488 ? -16.488 0.069 -18.724 1.00 84.62 488 TYR A CA 1
ATOM 3881 C C . TYR A 1 488 ? -15.298 -0.009 -17.750 1.00 84.62 488 TYR A C 1
ATOM 3883 O O . TYR A 1 488 ? -15.415 -0.479 -16.609 1.00 84.62 488 TYR A O 1
ATOM 3891 N N . ASN A 1 489 ? -14.145 0.477 -18.213 1.00 82.12 489 ASN A N 1
ATOM 3892 C CA . ASN A 1 489 ? -12.926 0.665 -17.425 1.00 82.12 489 ASN A CA 1
ATOM 3893 C C . ASN A 1 489 ? -13.036 1.824 -16.414 1.00 82.12 489 ASN A C 1
ATOM 3895 O O . ASN A 1 489 ? -14.070 2.489 -16.283 1.00 82.12 489 ASN A O 1
ATOM 3899 N N . TYR A 1 490 ? -11.963 2.052 -15.644 1.00 80.75 490 TYR A N 1
ATOM 3900 C CA . TYR A 1 490 ? -11.931 3.186 -14.723 1.00 80.75 490 TYR A CA 1
ATOM 3901 C C . TYR A 1 490 ? -11.710 4.535 -15.423 1.00 80.75 490 TYR A C 1
ATOM 3903 O O . TYR A 1 490 ? -12.173 5.530 -14.882 1.00 80.75 490 TYR A O 1
ATOM 3911 N N . THR A 1 491 ? -11.122 4.600 -16.620 1.00 81.12 491 THR A N 1
ATOM 3912 C CA . THR A 1 491 ? -11.037 5.849 -17.402 1.00 81.12 491 THR A CA 1
ATOM 3913 C C . THR A 1 491 ? -12.439 6.386 -17.705 1.00 81.12 491 THR A C 1
ATOM 3915 O O . THR A 1 491 ? -12.764 7.524 -17.361 1.00 81.12 491 THR A O 1
ATOM 3918 N N . TYR A 1 492 ? -13.342 5.524 -18.185 1.00 86.31 492 TYR A N 1
ATOM 3919 C CA . TYR A 1 492 ? -14.748 5.881 -18.381 1.00 86.31 492 TYR A CA 1
ATOM 3920 C C . TYR A 1 492 ? -15.460 6.197 -17.053 1.00 86.31 492 TYR A C 1
ATOM 3922 O O . TYR A 1 492 ? -16.234 7.145 -16.962 1.00 86.31 492 TYR A O 1
ATOM 3930 N N . LEU A 1 493 ? -15.159 5.477 -15.965 1.00 83.31 493 LEU A N 1
ATOM 3931 C CA . LEU A 1 493 ? -15.657 5.842 -14.630 1.00 83.31 493 LEU A CA 1
ATOM 3932 C C . LEU A 1 493 ? -15.226 7.257 -14.197 1.00 83.31 493 LEU A C 1
ATOM 3934 O O . LEU A 1 493 ? -16.027 7.977 -13.598 1.00 83.31 493 LEU A O 1
ATOM 3938 N N . HIS A 1 494 ? -13.988 7.660 -14.482 1.00 81.75 494 HIS A N 1
ATOM 3939 C CA . HIS A 1 494 ? -13.480 8.994 -14.165 1.00 81.75 494 HIS A CA 1
ATOM 3940 C C . HIS A 1 494 ? -14.196 10.078 -14.986 1.00 81.75 494 HIS A C 1
ATOM 3942 O O . HIS A 1 494 ? -14.607 11.087 -14.406 1.00 81.75 494 HIS A O 1
ATOM 3948 N N . SER A 1 495 ? -14.470 9.854 -16.278 1.00 86.62 495 SER A N 1
ATOM 3949 C CA . SER A 1 495 ? -15.267 10.801 -17.076 1.00 86.62 495 SER A CA 1
ATOM 3950 C C . SER A 1 495 ? -16.695 10.951 -16.526 1.00 86.62 495 SER A C 1
ATOM 3952 O O . SER A 1 495 ? -17.178 12.067 -16.350 1.00 86.62 495 SER A O 1
ATOM 3954 N N . LEU A 1 496 ? -17.342 9.851 -16.119 1.00 88.00 496 LEU A N 1
ATOM 3955 C CA . LEU A 1 496 ? -18.670 9.878 -15.483 1.00 88.00 496 LEU A CA 1
ATOM 3956 C C . LEU A 1 496 ? -18.667 10.607 -14.126 1.00 88.00 496 LEU A C 1
ATOM 3958 O O . LEU A 1 496 ? -19.679 11.182 -13.721 1.00 88.00 496 LEU A O 1
ATOM 3962 N N . VAL A 1 497 ? -17.543 10.589 -13.404 1.00 86.38 497 VAL A N 1
ATOM 3963 C CA . VAL A 1 497 ? -17.341 11.377 -12.179 1.00 86.38 497 VAL A CA 1
ATOM 3964 C C . VAL A 1 497 ? -17.230 12.873 -12.498 1.00 86.38 497 VAL A C 1
ATOM 3966 O O . VAL A 1 497 ? -17.856 13.666 -11.787 1.00 86.38 497 VAL A O 1
ATOM 3969 N N . LYS A 1 498 ? -16.510 13.265 -13.567 1.00 84.62 498 LYS A N 1
ATOM 3970 C CA . LYS A 1 498 ? -16.479 14.655 -14.074 1.00 84.62 498 LYS A CA 1
ATOM 3971 C C . LYS A 1 498 ? -17.902 15.111 -14.469 1.00 84.62 498 LYS A C 1
ATOM 3973 O O . LYS A 1 498 ? -18.383 16.121 -13.953 1.00 84.62 498 LYS A O 1
ATOM 3978 N N . ASP A 1 499 ? -18.625 14.313 -15.259 1.00 89.44 499 ASP A N 1
ATOM 3979 C CA . ASP A 1 499 ? -20.014 14.570 -15.688 1.00 89.44 499 ASP A CA 1
ATOM 3980 C C . ASP A 1 499 ? -20.982 14.759 -14.507 1.00 89.44 499 ASP A C 1
ATOM 3982 O O . ASP A 1 499 ? -21.765 15.712 -14.462 1.00 89.44 499 ASP A O 1
ATOM 3986 N N . ALA A 1 500 ? -20.919 13.869 -13.512 1.00 90.00 500 ALA A N 1
ATOM 3987 C CA . ALA A 1 500 ? -21.763 13.946 -12.324 1.00 90.00 500 ALA A CA 1
ATOM 3988 C C . ALA A 1 500 ? -21.494 15.212 -11.490 1.00 90.00 500 ALA A C 1
ATOM 3990 O O . ALA A 1 500 ? -22.448 15.833 -11.013 1.00 90.00 500 ALA A O 1
ATOM 3991 N N . LYS A 1 501 ? -20.222 15.623 -11.347 1.00 89.06 501 LYS A N 1
ATOM 3992 C CA . LYS A 1 501 ? -19.854 16.899 -10.709 1.00 89.06 501 LYS A CA 1
ATOM 3993 C C . LYS A 1 501 ? -20.405 18.093 -11.499 1.00 89.06 501 LYS A C 1
ATOM 3995 O O . LYS A 1 501 ? -21.013 18.966 -10.884 1.00 89.06 501 LYS A O 1
ATOM 4000 N N . LYS A 1 502 ? -20.258 18.116 -12.836 1.00 88.44 502 LYS A N 1
ATOM 4001 C CA . LYS A 1 502 ? -20.778 19.195 -13.709 1.00 88.44 502 LYS A CA 1
ATOM 4002 C C . LYS A 1 502 ? -22.290 19.388 -13.537 1.00 88.44 502 LYS A C 1
ATOM 4004 O O . LYS A 1 502 ? -22.773 20.513 -13.515 1.00 88.44 502 LYS A O 1
ATOM 4009 N N . LEU A 1 503 ? -23.030 18.293 -13.358 1.00 89.94 503 LEU A N 1
ATOM 4010 C CA . LEU A 1 503 ? -24.479 18.298 -13.121 1.00 89.94 503 LEU A CA 1
ATOM 4011 C C . LEU A 1 503 ? -24.889 18.606 -11.665 1.00 89.94 503 LEU A C 1
ATOM 4013 O O . LEU A 1 503 ? -26.080 18.603 -11.352 1.00 89.94 503 LEU A O 1
ATOM 4017 N N . GLY A 1 504 ? -23.937 18.843 -10.758 1.00 89.12 504 GLY A N 1
ATOM 4018 C CA . GLY A 1 504 ? -24.211 19.145 -9.351 1.00 89.12 504 GLY A CA 1
ATOM 4019 C C . GLY A 1 504 ? -24.663 17.945 -8.507 1.00 89.12 504 GLY A C 1
ATOM 4020 O O . GLY A 1 504 ? -25.325 18.141 -7.486 1.00 89.12 504 GLY A O 1
ATOM 4021 N N . ALA A 1 505 ? -24.340 16.706 -8.901 1.00 90.69 505 ALA A N 1
ATOM 4022 C CA . ALA A 1 505 ? -24.583 15.540 -8.051 1.00 90.69 505 ALA A CA 1
ATOM 4023 C C . ALA A 1 505 ? -23.557 15.422 -6.915 1.00 90.69 505 ALA A C 1
ATOM 4025 O O . ALA A 1 505 ? -22.353 15.602 -7.099 1.00 90.69 505 ALA A O 1
ATOM 4026 N N . GLU A 1 506 ? -24.027 14.990 -5.747 1.00 90.62 506 GLU A N 1
ATOM 4027 C CA . GLU A 1 506 ? -23.151 14.545 -4.666 1.00 90.62 506 GLU A CA 1
ATOM 4028 C C . GLU A 1 506 ? -22.619 13.135 -4.946 1.00 90.62 506 GLU A C 1
ATOM 4030 O O . GLU A 1 506 ? -23.370 12.238 -5.342 1.00 90.62 506 GLU A O 1
ATOM 4035 N N . LEU A 1 507 ? -21.333 12.905 -4.679 1.00 88.00 507 LEU A N 1
ATOM 4036 C CA . LEU A 1 507 ? -20.676 11.624 -4.931 1.00 88.00 507 LEU A CA 1
ATOM 4037 C C . LEU A 1 507 ? -20.375 10.870 -3.635 1.00 88.00 507 LEU A C 1
ATOM 4039 O O . LEU A 1 507 ? -19.640 11.347 -2.774 1.00 88.00 507 LEU A O 1
ATOM 4043 N N . VAL A 1 508 ? -20.882 9.639 -3.530 1.00 81.88 508 VAL A N 1
ATOM 4044 C CA . VAL A 1 508 ? -20.542 8.708 -2.443 1.00 81.88 508 VAL A CA 1
ATOM 4045 C C . VAL A 1 508 ? -19.570 7.660 -2.975 1.00 81.88 508 VAL A C 1
ATOM 4047 O O . VAL A 1 508 ? -19.958 6.603 -3.494 1.00 81.88 508 V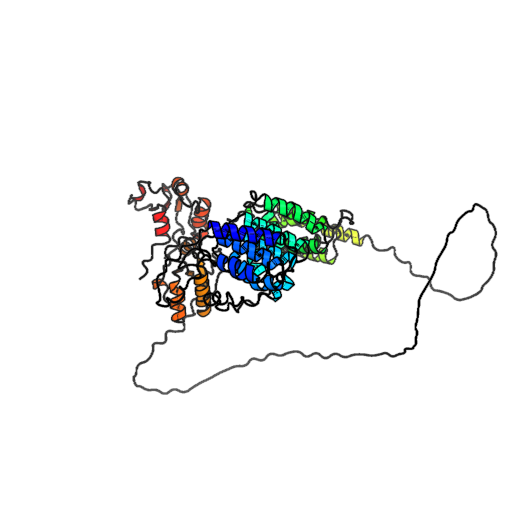AL A O 1
ATOM 4050 N N . LEU A 1 509 ? -18.282 7.978 -2.853 1.00 67.62 509 LEU A N 1
ATOM 4051 C CA . LEU A 1 509 ? -17.170 7.115 -3.241 1.00 67.62 509 LEU A CA 1
ATOM 4052 C C . LEU A 1 509 ? -16.877 6.094 -2.130 1.00 67.62 509 LEU A C 1
ATOM 4054 O O . LEU A 1 509 ? -16.636 6.446 -0.978 1.00 67.62 509 LEU A O 1
ATOM 4058 N N . GLY A 1 510 ? -16.917 4.806 -2.476 1.00 61.94 510 GLY A N 1
ATOM 4059 C CA . GLY A 1 510 ? -16.691 3.703 -1.540 1.00 61.94 510 GLY A CA 1
ATOM 4060 C C . GLY A 1 510 ? -17.610 2.502 -1.777 1.00 61.94 510 GLY A C 1
ATOM 4061 O O . GLY A 1 510 ? -18.516 2.529 -2.609 1.00 61.94 510 GLY A O 1
ATOM 4062 N N . ASN A 1 511 ? -17.376 1.419 -1.032 1.00 57.91 511 ASN A N 1
ATOM 4063 C CA . ASN A 1 511 ? -18.120 0.156 -1.170 1.00 57.91 511 ASN A CA 1
ATOM 4064 C C . ASN A 1 511 ? -19.334 0.031 -0.230 1.00 57.91 511 ASN A C 1
ATOM 4066 O O . ASN A 1 511 ? -20.056 -0.964 -0.287 1.00 57.91 511 ASN A O 1
ATOM 4070 N N . VAL A 1 512 ? -19.561 1.019 0.638 1.00 59.97 512 VAL A N 1
ATOM 4071 C CA . VAL A 1 512 ? -20.701 1.057 1.564 1.00 59.97 512 VAL A CA 1
ATOM 4072 C C . VAL A 1 512 ? -21.870 1.765 0.884 1.00 59.97 512 VAL A C 1
ATOM 4074 O O . VAL A 1 512 ? -21.694 2.847 0.333 1.00 59.97 512 VAL A O 1
ATOM 4077 N N . ILE A 1 513 ? -23.065 1.172 0.941 1.00 67.56 513 ILE A N 1
ATOM 4078 C CA . ILE A 1 513 ? -24.297 1.880 0.577 1.00 67.56 513 ILE A CA 1
ATOM 4079 C C . ILE A 1 513 ? -24.813 2.586 1.817 1.00 67.56 513 ILE A C 1
ATOM 4081 O O . ILE A 1 513 ? -25.289 1.931 2.746 1.00 67.56 513 ILE A O 1
ATOM 4085 N N . ASP A 1 514 ? -24.731 3.911 1.811 1.00 73.12 514 ASP A N 1
ATOM 4086 C CA . ASP A 1 514 ? -25.456 4.735 2.765 1.00 73.12 514 ASP A CA 1
ATOM 4087 C C . ASP A 1 514 ? -26.881 5.056 2.271 1.00 73.12 514 ASP A C 1
ATOM 4089 O O . ASP A 1 514 ? -27.202 5.049 1.080 1.00 73.12 514 ASP A O 1
ATOM 4093 N N . SER A 1 515 ? -27.742 5.355 3.237 1.00 76.00 515 SER A N 1
ATOM 4094 C CA . SER A 1 515 ? -29.103 5.850 3.085 1.00 76.00 515 SER A CA 1
ATOM 4095 C C . SER A 1 515 ? -29.244 7.157 2.288 1.00 76.00 515 SER A C 1
ATOM 4097 O O . SER A 1 515 ? -30.333 7.399 1.768 1.00 76.00 515 SER A O 1
ATOM 4099 N N . SER A 1 516 ? -28.189 7.962 2.135 1.00 81.81 516 SER A N 1
ATOM 4100 C CA . SER A 1 516 ? -28.181 9.161 1.279 1.00 81.81 516 SER A CA 1
ATOM 4101 C C . SER A 1 516 ? -28.169 8.862 -0.224 1.00 81.81 516 SER A C 1
ATOM 4103 O O . SER A 1 516 ? -28.730 9.639 -0.991 1.00 81.81 516 SER A O 1
ATOM 4105 N N . ILE A 1 517 ? -27.577 7.741 -0.658 1.00 89.62 517 ILE A N 1
ATOM 4106 C CA . ILE A 1 517 ? -27.426 7.405 -2.085 1.00 89.62 517 ILE A CA 1
ATOM 4107 C C . ILE A 1 517 ? -28.806 7.293 -2.735 1.00 89.62 517 ILE A C 1
ATOM 4109 O O . ILE A 1 517 ? -29.683 6.610 -2.205 1.00 89.62 517 ILE A O 1
ATOM 4113 N N . THR A 1 518 ? -28.981 7.911 -3.902 1.00 91.75 518 THR A N 1
ATOM 4114 C CA . THR A 1 518 ? -30.243 7.920 -4.668 1.00 91.75 518 THR A CA 1
ATOM 4115 C C . THR A 1 518 ? -30.150 7.104 -5.959 1.00 91.75 518 THR A C 1
ATOM 4117 O O . THR A 1 518 ? -31.094 6.379 -6.287 1.00 91.75 518 THR A O 1
ATOM 4120 N N . HIS A 1 519 ? -28.997 7.168 -6.632 1.00 92.88 519 HIS A N 1
ATOM 4121 C CA . HIS A 1 519 ? -28.712 6.513 -7.906 1.00 92.88 519 HIS A CA 1
ATOM 4122 C C . HIS A 1 519 ? -27.441 5.671 -7.796 1.00 92.88 519 HIS A C 1
ATOM 4124 O O . HIS A 1 519 ? -26.463 6.068 -7.155 1.00 92.88 519 HIS A O 1
ATOM 4130 N N . ILE A 1 520 ? -27.452 4.509 -8.442 1.00 92.44 520 ILE A N 1
ATOM 4131 C CA . ILE A 1 520 ? -26.285 3.662 -8.641 1.00 92.44 520 ILE A CA 1
ATOM 4132 C C . ILE A 1 520 ? -26.041 3.556 -10.140 1.00 92.44 520 ILE A C 1
ATOM 4134 O O . ILE A 1 520 ? -26.856 2.981 -10.859 1.00 92.44 520 ILE A O 1
ATOM 4138 N N . VAL A 1 521 ? -24.919 4.108 -10.591 1.00 93.25 521 VAL A N 1
ATOM 4139 C CA . VAL A 1 521 ? -24.488 4.019 -11.989 1.00 93.25 521 VAL A CA 1
ATOM 4140 C C . VAL A 1 521 ? -23.664 2.747 -12.142 1.00 93.25 521 VAL A C 1
ATOM 4142 O O . VAL A 1 521 ? -22.707 2.527 -11.388 1.00 93.25 521 VAL A O 1
ATOM 4145 N N . SER A 1 522 ? -24.061 1.873 -13.065 1.00 91.69 522 SER A N 1
ATOM 4146 C CA . SER A 1 522 ? -23.410 0.579 -13.259 1.00 91.69 522 SER A CA 1
ATOM 4147 C C . SER A 1 522 ? -23.540 0.087 -14.700 1.00 91.69 522 SER A C 1
ATOM 4149 O O . SER A 1 522 ? -24.608 0.274 -15.282 1.00 91.69 522 SER A O 1
ATOM 4151 N N . PRO A 1 523 ? -22.507 -0.564 -15.269 1.00 90.50 523 PRO A N 1
ATOM 4152 C CA . PRO A 1 523 ? -22.584 -1.135 -16.609 1.00 90.50 523 PRO A CA 1
ATOM 4153 C C . PRO A 1 523 ? -23.758 -2.116 -16.767 1.00 90.50 523 PRO A C 1
ATOM 4155 O O . PRO A 1 523 ? -24.184 -2.741 -15.782 1.00 90.50 523 PRO A O 1
ATOM 4158 N N . PRO A 1 524 ? -24.291 -2.284 -17.990 1.00 85.06 524 PRO A N 1
ATOM 4159 C CA . PRO A 1 524 ? -25.443 -3.139 -18.238 1.00 85.06 524 PRO A CA 1
ATOM 4160 C C . PRO A 1 524 ? -25.208 -4.570 -17.734 1.00 85.06 524 PRO A C 1
ATOM 4162 O O . PRO A 1 524 ? -24.116 -5.127 -17.821 1.00 85.06 524 PRO A O 1
ATOM 4165 N N . ASN A 1 525 ? -26.267 -5.177 -17.193 1.00 76.38 525 ASN A N 1
ATOM 4166 C CA . ASN A 1 525 ? -26.285 -6.541 -16.648 1.00 76.38 525 ASN A CA 1
ATOM 4167 C C . ASN A 1 525 ? -25.372 -6.815 -15.423 1.00 76.38 525 ASN A C 1
ATOM 4169 O O . ASN A 1 525 ? -25.315 -7.959 -14.963 1.00 76.38 525 ASN A O 1
ATOM 4173 N N . GLN A 1 526 ? -24.721 -5.806 -14.824 1.00 80.56 526 GLN A N 1
ATOM 4174 C CA . GLN A 1 526 ? -23.830 -6.004 -13.669 1.00 80.56 526 GLN A CA 1
ATOM 4175 C C . GLN A 1 526 ? -24.572 -6.269 -12.343 1.00 80.56 526 GLN A C 1
ATOM 4177 O O . GLN A 1 526 ? -25.146 -5.381 -11.703 1.00 80.56 526 GLN A O 1
ATOM 4182 N N . ARG A 1 527 ? -24.483 -7.515 -11.860 1.00 80.38 527 ARG A N 1
ATOM 4183 C CA . ARG A 1 527 ? -25.118 -8.010 -10.618 1.00 80.38 527 ARG A CA 1
ATOM 4184 C C . ARG A 1 527 ? -24.194 -7.911 -9.398 1.00 80.38 527 ARG A C 1
ATOM 4186 O O . ARG A 1 527 ? -23.946 -8.893 -8.697 1.00 80.38 527 ARG A O 1
ATOM 4193 N N . THR A 1 528 ? -23.635 -6.728 -9.147 1.00 84.00 528 THR A N 1
ATOM 4194 C CA . THR A 1 528 ? -22.751 -6.509 -7.990 1.00 84.00 528 THR A CA 1
ATOM 4195 C C . THR A 1 528 ? -23.537 -6.487 -6.674 1.00 84.00 528 THR A C 1
ATOM 4197 O O . THR A 1 528 ? -24.725 -6.163 -6.634 1.00 84.00 528 THR A O 1
ATOM 4200 N N . MET A 1 529 ? -22.856 -6.726 -5.545 1.00 81.44 529 MET A N 1
ATOM 4201 C CA . MET A 1 529 ? -23.448 -6.512 -4.213 1.00 81.44 529 MET A CA 1
ATOM 4202 C C . MET A 1 529 ? -24.052 -5.107 -4.050 1.00 81.44 529 MET A C 1
ATOM 4204 O O . MET A 1 529 ? -25.032 -4.955 -3.320 1.00 81.44 529 MET A O 1
ATOM 4208 N N . LYS A 1 530 ? -23.483 -4.087 -4.716 1.00 85.44 530 LYS A N 1
ATOM 4209 C CA . LYS A 1 530 ? -23.979 -2.712 -4.633 1.00 85.44 530 LYS A CA 1
ATOM 4210 C C . LYS A 1 530 ? -25.281 -2.557 -5.424 1.00 85.44 530 LYS A C 1
ATOM 4212 O O . LYS A 1 530 ? -26.257 -2.059 -4.872 1.00 85.44 530 LYS A O 1
ATOM 4217 N N . THR A 1 531 ? -25.336 -3.034 -6.670 1.00 87.38 531 THR A N 1
ATOM 4218 C CA . THR A 1 531 ? -26.553 -2.914 -7.491 1.00 87.38 531 THR A CA 1
ATOM 4219 C C . THR A 1 531 ? -27.712 -3.709 -6.870 1.00 87.38 531 THR A C 1
ATOM 4221 O O . THR A 1 531 ? -28.809 -3.174 -6.737 1.00 87.38 531 THR A O 1
ATOM 4224 N N . ILE A 1 532 ? -27.464 -4.913 -6.340 1.00 86.38 532 ILE A N 1
ATOM 4225 C CA . ILE A 1 532 ? -28.500 -5.744 -5.692 1.00 86.38 532 ILE A CA 1
ATOM 4226 C C . ILE A 1 532 ? -29.068 -5.086 -4.421 1.00 86.38 532 ILE A C 1
ATOM 4228 O O . ILE A 1 532 ? -30.285 -5.042 -4.228 1.00 86.38 532 ILE A O 1
ATOM 4232 N N . VAL A 1 533 ? -28.215 -4.558 -3.533 1.00 85.31 533 VAL A N 1
ATOM 4233 C CA . VAL A 1 533 ? -28.692 -3.839 -2.334 1.00 85.31 533 VAL A CA 1
ATOM 4234 C C . VAL A 1 533 ? -29.383 -2.526 -2.726 1.00 85.31 533 VAL A C 1
ATOM 4236 O O . VAL A 1 533 ? -30.355 -2.137 -2.075 1.00 85.31 533 VAL A O 1
ATOM 4239 N N . GLY A 1 534 ? -28.958 -1.894 -3.823 1.00 87.25 534 GLY A N 1
ATOM 4240 C CA . GLY A 1 534 ? -29.647 -0.779 -4.472 1.00 87.25 534 GLY A CA 1
ATOM 4241 C C . GLY A 1 534 ? -31.107 -1.081 -4.802 1.00 87.25 534 GLY A C 1
ATOM 4242 O O . GLY A 1 534 ? -31.993 -0.387 -4.303 1.00 87.25 534 GLY A O 1
ATOM 4243 N N . SER A 1 535 ? -31.369 -2.160 -5.548 1.00 87.56 535 SER A N 1
ATOM 4244 C CA . SER A 1 535 ? -32.731 -2.627 -5.860 1.00 87.56 535 SER A CA 1
ATOM 4245 C C . SER A 1 535 ? -33.580 -2.814 -4.604 1.00 87.56 535 SER A C 1
ATOM 4247 O O . SER A 1 535 ? -34.677 -2.274 -4.480 1.00 87.56 535 SER A O 1
ATOM 4249 N N . ILE A 1 536 ? -33.040 -3.541 -3.622 1.00 86.88 536 ILE A N 1
ATOM 4250 C CA . ILE A 1 536 ? -33.738 -3.885 -2.373 1.00 86.88 536 ILE A CA 1
ATOM 4251 C C . ILE A 1 536 ? -34.080 -2.642 -1.537 1.00 86.88 536 ILE A C 1
ATOM 4253 O O . ILE A 1 536 ? -35.049 -2.648 -0.776 1.00 86.88 536 ILE A O 1
ATOM 4257 N N . THR A 1 537 ? -33.285 -1.580 -1.674 1.00 85.44 537 THR A N 1
ATOM 4258 C CA . THR A 1 537 ? -33.469 -0.297 -0.983 1.00 85.44 537 THR A CA 1
ATOM 4259 C C . THR A 1 537 ? -34.108 0.781 -1.867 1.00 85.44 537 THR A C 1
ATOM 4261 O O . THR A 1 537 ? -34.155 1.945 -1.463 1.00 85.44 537 THR A O 1
ATOM 4264 N N . ASN A 1 538 ? -34.663 0.408 -3.027 1.00 87.12 538 ASN A N 1
ATOM 4265 C CA . ASN A 1 538 ? -35.374 1.291 -3.957 1.00 87.12 538 ASN A CA 1
ATOM 4266 C C . ASN A 1 538 ? -34.512 2.452 -4.475 1.00 87.12 538 ASN A C 1
ATOM 4268 O O . ASN A 1 538 ? -34.952 3.607 -4.496 1.00 87.12 538 ASN A O 1
ATOM 4272 N N . ARG A 1 539 ? -33.272 2.161 -4.869 1.00 88.81 539 ARG A N 1
ATOM 4273 C CA . ARG A 1 539 ? -32.413 3.106 -5.597 1.00 88.81 539 ARG A CA 1
ATOM 4274 C C . ARG A 1 539 ? -32.647 2.981 -7.093 1.00 88.81 539 ARG A C 1
ATOM 4276 O O . ARG A 1 539 ? -33.045 1.919 -7.567 1.00 88.81 539 ARG A O 1
ATOM 4283 N N . TRP A 1 540 ? -32.411 4.067 -7.818 1.00 91.12 540 TRP A N 1
ATOM 4284 C CA . TRP A 1 540 ? -32.267 3.983 -9.267 1.00 91.12 540 TRP A CA 1
ATOM 4285 C C . TRP A 1 540 ? -31.002 3.195 -9.596 1.00 91.12 540 TRP A C 1
ATOM 4287 O O . TRP A 1 540 ? -29.960 3.431 -8.985 1.00 91.12 540 TRP A O 1
ATOM 4297 N N . ILE A 1 541 ? -31.098 2.273 -10.545 1.00 91.06 541 ILE A N 1
ATOM 4298 C CA . ILE A 1 541 ? -29.956 1.593 -11.152 1.00 91.06 541 ILE A CA 1
ATOM 4299 C C . ILE A 1 541 ? -29.989 1.965 -12.623 1.00 91.06 541 ILE A C 1
ATOM 4301 O O . ILE A 1 541 ? -30.935 1.609 -13.325 1.00 91.06 541 ILE A O 1
ATOM 4305 N N . VAL A 1 542 ? -28.988 2.724 -13.046 1.00 92.25 542 VAL A N 1
ATOM 4306 C CA . VAL A 1 542 ? -28.919 3.368 -14.360 1.00 92.25 542 VAL A CA 1
ATOM 4307 C C . VAL A 1 542 ? -27.591 3.039 -15.026 1.00 92.25 542 VAL A C 1
ATOM 4309 O O . VAL A 1 542 ? -26.577 2.857 -14.343 1.00 92.25 542 VAL A O 1
ATOM 4312 N N . VAL A 1 543 ? -27.601 2.948 -16.351 1.00 93.44 543 VAL A N 1
ATOM 4313 C CA . VAL A 1 543 ? -26.384 2.722 -17.133 1.00 93.44 543 VAL A CA 1
ATOM 4314 C C . VAL A 1 543 ? -25.571 4.017 -17.293 1.00 93.44 543 VAL A C 1
ATOM 4316 O O . VAL A 1 543 ? -26.130 5.110 -17.141 1.00 93.44 543 VAL A O 1
ATOM 4319 N N . PRO A 1 544 ? -24.250 3.930 -17.541 1.00 94.12 544 PRO A N 1
ATOM 4320 C CA . PRO A 1 544 ? -23.353 5.084 -17.681 1.00 94.12 544 PRO A CA 1
ATOM 4321 C C . PRO A 1 544 ? -23.833 6.182 -18.636 1.00 94.12 544 PRO A C 1
ATOM 4323 O O . PRO A 1 544 ? -23.666 7.371 -18.360 1.00 94.12 544 PRO A O 1
ATOM 4326 N N . GLU A 1 545 ? -24.507 5.793 -19.713 1.00 93.44 545 GLU A N 1
ATOM 4327 C CA . GLU A 1 545 ? -25.027 6.663 -20.766 1.00 93.44 545 GLU A CA 1
ATOM 4328 C C . GLU A 1 545 ? -26.063 7.670 -20.244 1.00 93.44 545 GLU A C 1
ATOM 4330 O O . GLU A 1 545 ? -26.280 8.706 -20.874 1.00 93.44 545 GLU A O 1
ATOM 4335 N N . TRP A 1 546 ? -26.673 7.410 -19.078 1.00 94.69 546 TRP A N 1
ATOM 4336 C CA . TRP A 1 546 ? -27.507 8.388 -18.379 1.00 94.69 546 TRP A CA 1
ATOM 4337 C C . TRP A 1 546 ? -26.725 9.656 -18.038 1.00 94.69 546 TRP A C 1
ATOM 4339 O O . TRP A 1 546 ? -27.219 10.758 -18.272 1.00 94.69 546 TRP A O 1
ATOM 4349 N N . LEU A 1 547 ? -25.511 9.510 -17.496 1.00 94.81 547 LEU A N 1
ATOM 4350 C CA . LEU A 1 547 ? -24.687 10.640 -17.072 1.00 94.81 547 LEU A CA 1
ATOM 4351 C C . LEU A 1 547 ? -24.090 11.371 -18.269 1.00 94.81 547 LEU A C 1
ATOM 4353 O O . LEU A 1 547 ? -24.261 12.584 -18.348 1.00 94.81 547 LEU A O 1
ATOM 4357 N N . THR A 1 548 ? -23.501 10.658 -19.232 1.00 92.88 548 THR A N 1
ATOM 4358 C CA . THR A 1 548 ? -22.880 11.305 -20.403 1.00 92.88 548 THR A CA 1
ATOM 4359 C C . THR A 1 548 ? -23.898 12.085 -21.235 1.00 92.88 548 THR A C 1
ATOM 4361 O O . THR A 1 548 ? -23.633 13.209 -21.664 1.00 92.88 548 THR A O 1
ATOM 4364 N N . LYS A 1 549 ? -25.108 11.542 -21.433 1.00 93.25 549 LYS A N 1
ATOM 4365 C CA . LYS A 1 549 ? -26.185 12.256 -22.137 1.00 93.25 549 LYS A CA 1
ATOM 4366 C C . LYS A 1 549 ? -26.798 13.370 -21.283 1.00 93.25 549 LYS A C 1
ATOM 4368 O O . LYS A 1 549 ? -27.174 14.396 -21.842 1.00 93.25 549 LYS A O 1
ATOM 4373 N N . SER A 1 550 ? -26.851 13.223 -19.955 1.00 94.19 550 SER A N 1
ATOM 4374 C CA . SER A 1 550 ? -27.268 14.313 -19.058 1.00 94.19 550 SER A CA 1
ATOM 4375 C C . SER A 1 550 ? -26.277 15.476 -19.064 1.00 94.19 550 SER A C 1
ATOM 4377 O O . SER A 1 550 ? -26.698 16.623 -19.160 1.00 94.19 550 SER A O 1
ATOM 4379 N N . ALA A 1 551 ? -24.970 15.205 -19.040 1.00 91.38 551 ALA A N 1
ATOM 4380 C CA . ALA A 1 551 ? -23.922 16.224 -19.061 1.00 91.38 551 ALA A CA 1
ATOM 4381 C C . ALA A 1 551 ? -23.883 16.989 -20.392 1.00 91.38 551 ALA A C 1
ATOM 4383 O O . ALA A 1 551 ? -23.713 18.208 -20.389 1.00 91.38 551 ALA A O 1
ATOM 4384 N N . LYS A 1 552 ? -24.143 16.299 -21.515 1.00 92.19 552 LYS A N 1
ATOM 4385 C CA . LYS A 1 552 ? -24.367 16.917 -22.837 1.00 92.19 552 LYS A CA 1
ATOM 4386 C C . LYS A 1 552 ? -25.654 17.748 -22.917 1.00 92.19 552 LYS A C 1
ATOM 4388 O O . LYS A 1 552 ? -25.706 18.695 -23.689 1.00 92.19 552 LYS A O 1
ATOM 4393 N N . ALA A 1 553 ? -26.681 17.405 -22.140 1.00 91.69 553 ALA A N 1
ATOM 4394 C CA . ALA A 1 553 ? -27.937 18.158 -22.045 1.00 91.69 553 ALA A CA 1
ATOM 4395 C C . ALA A 1 553 ? -27.937 19.228 -20.931 1.00 91.69 553 ALA A C 1
ATOM 4397 O O . ALA A 1 553 ? -28.961 19.879 -20.719 1.00 91.69 553 ALA A O 1
ATOM 4398 N N . GLU A 1 554 ? -26.828 19.347 -20.191 1.00 91.62 554 GLU A N 1
ATOM 4399 C CA . GLU A 1 554 ? -26.610 20.215 -19.021 1.00 91.62 554 GLU A CA 1
ATOM 4400 C C . GLU A 1 554 ? -27.676 20.096 -17.911 1.00 91.62 554 GLU A C 1
ATOM 4402 O O . GLU A 1 554 ? -27.845 20.981 -17.075 1.00 91.62 554 GLU A O 1
ATOM 4407 N N . LYS A 1 555 ? -28.389 18.962 -17.873 1.00 92.88 555 LYS A N 1
ATOM 4408 C CA . LYS A 1 555 ? -29.406 18.628 -16.867 1.00 92.88 555 LYS A CA 1
ATOM 4409 C C . LYS A 1 555 ? -29.607 17.120 -16.778 1.00 92.88 555 LYS A C 1
ATOM 4411 O O . LYS A 1 555 ? -29.475 16.415 -17.775 1.00 92.88 555 LYS A O 1
ATOM 4416 N N . PHE A 1 556 ? -30.006 16.625 -15.606 1.00 94.12 556 PHE A N 1
ATOM 4417 C CA . PHE A 1 556 ? -30.385 15.218 -15.454 1.00 94.12 556 PHE A CA 1
ATOM 4418 C C . PHE A 1 556 ? -31.554 14.857 -16.376 1.00 94.12 556 PHE A C 1
ATOM 4420 O O . PHE A 1 556 ? -32.646 15.424 -16.282 1.00 94.12 556 PHE A O 1
ATOM 4427 N N . LEU A 1 557 ? -31.315 13.899 -17.271 1.00 91.56 557 LEU A N 1
ATOM 4428 C CA . LEU A 1 557 ? -32.345 13.293 -18.106 1.00 91.56 557 LEU A CA 1
ATOM 4429 C C . LEU A 1 557 ? -33.188 12.309 -17.291 1.00 91.56 557 LEU A C 1
ATOM 4431 O O . LEU A 1 557 ? -32.773 11.824 -16.239 1.00 91.56 557 LEU A O 1
ATOM 4435 N N . ARG A 1 558 ? -34.373 11.980 -17.812 1.00 90.62 558 ARG A N 1
ATOM 4436 C CA . ARG A 1 558 ? -35.308 11.044 -17.178 1.00 90.62 558 ARG A CA 1
ATOM 4437 C C . ARG A 1 558 ? -34.676 9.669 -16.978 1.00 90.62 558 ARG A C 1
ATOM 4439 O O . ARG A 1 558 ? -34.278 9.022 -17.947 1.00 90.62 558 ARG A O 1
ATOM 4446 N N . GLU A 1 559 ? -34.641 9.214 -15.731 1.00 91.44 559 GLU A N 1
ATOM 4447 C CA . GLU A 1 559 ? -33.988 7.966 -15.330 1.00 91.44 559 GLU A CA 1
ATOM 4448 C C . GLU A 1 559 ? -34.633 6.725 -15.976 1.00 91.44 559 GLU A C 1
ATOM 4450 O O . GLU A 1 559 ? -33.937 5.751 -16.262 1.00 91.44 559 GLU A O 1
ATOM 4455 N N . GLU A 1 560 ? -35.943 6.778 -16.266 1.00 87.81 560 GLU A N 1
ATOM 4456 C CA . GLU A 1 560 ? -36.702 5.689 -16.909 1.00 87.81 560 GLU A CA 1
ATOM 4457 C C . GLU A 1 560 ? -36.129 5.240 -18.263 1.00 87.81 560 GLU A C 1
ATOM 4459 O O . GLU A 1 560 ? -36.340 4.100 -18.666 1.00 87.81 560 GLU A O 1
ATOM 4464 N N . LEU A 1 561 ? -35.437 6.131 -18.980 1.00 85.31 561 LEU A N 1
ATOM 4465 C CA . LEU A 1 561 ? -34.887 5.855 -20.312 1.00 85.31 561 LEU A CA 1
ATOM 4466 C C . LEU A 1 561 ? -33.537 5.122 -20.262 1.00 85.31 561 LEU A C 1
ATOM 4468 O O . LEU A 1 561 ? -33.071 4.626 -21.282 1.00 85.31 561 LEU A O 1
ATOM 4472 N N . TYR A 1 562 ? -32.906 5.066 -19.086 1.00 88.50 562 TYR A N 1
ATOM 4473 C CA . TYR A 1 562 ? -31.532 4.588 -18.907 1.00 88.50 562 TYR A CA 1
ATOM 4474 C C . TYR A 1 562 ? -31.392 3.577 -17.769 1.00 88.50 562 TYR A C 1
ATOM 4476 O O . TYR A 1 562 ? -30.281 3.254 -17.349 1.00 88.50 562 TYR A O 1
ATOM 4484 N N . GLY A 1 563 ? -32.497 3.097 -17.206 1.00 87.31 563 GLY A N 1
ATOM 4485 C CA . GLY A 1 563 ? -32.422 2.247 -16.036 1.00 87.31 563 GLY A CA 1
ATOM 4486 C C . GLY A 1 563 ? -33.758 1.914 -15.408 1.00 87.31 563 GLY A C 1
ATOM 4487 O O . GLY A 1 563 ? -34.833 2.202 -15.926 1.00 87.31 563 GLY A O 1
ATOM 4488 N N . GLY A 1 564 ? -33.663 1.267 -14.253 1.00 85.56 564 GLY A N 1
ATOM 4489 C CA . GLY A 1 564 ? -34.804 0.770 -13.508 1.00 85.56 564 GLY A CA 1
ATOM 4490 C C . GLY A 1 564 ? -34.709 1.114 -12.031 1.00 85.56 564 GLY A C 1
ATOM 4491 O O . GLY A 1 564 ? -33.631 1.258 -11.452 1.00 85.56 564 GLY A O 1
ATOM 4492 N N . LYS A 1 565 ? -35.875 1.199 -11.397 1.00 86.31 565 LYS A N 1
ATOM 4493 C CA . LYS A 1 565 ? -36.018 1.334 -9.951 1.00 86.31 565 LYS A CA 1
ATOM 4494 C C . LYS A 1 565 ? -37.082 0.367 -9.484 1.00 86.31 565 LYS A C 1
ATOM 4496 O O . LYS A 1 565 ? -38.232 0.459 -9.903 1.00 86.31 565 LYS A O 1
ATOM 4501 N N . THR A 1 566 ? -36.708 -0.549 -8.597 1.00 80.44 566 THR A N 1
ATOM 4502 C CA . THR A 1 566 ? -37.655 -1.497 -8.009 1.00 80.44 566 THR A CA 1
ATOM 4503 C C . THR A 1 566 ? -38.761 -0.726 -7.281 1.00 80.44 566 THR A C 1
ATOM 4505 O O . THR A 1 566 ? -38.495 0.073 -6.374 1.00 80.44 566 THR A O 1
ATOM 4508 N N . THR A 1 567 ? -40.010 -0.932 -7.695 1.00 66.75 567 THR A N 1
ATOM 4509 C CA . THR A 1 567 ? -41.195 -0.325 -7.083 1.00 66.75 567 THR A CA 1
ATOM 4510 C C . THR A 1 567 ? -41.624 -1.148 -5.865 1.00 66.75 567 THR A C 1
ATOM 4512 O O . THR A 1 567 ? -41.802 -2.360 -5.936 1.00 66.75 567 THR A O 1
ATOM 4515 N N . GLY A 1 568 ? -41.762 -0.500 -4.703 1.00 71.88 568 GLY A N 1
ATOM 4516 C CA . GLY A 1 568 ? -41.984 -1.202 -3.431 1.00 71.88 568 GLY A CA 1
ATOM 4517 C C . GLY A 1 568 ? -40.736 -1.933 -2.904 1.00 71.88 568 GLY A C 1
ATOM 4518 O O . GLY A 1 568 ? -39.719 -2.033 -3.581 1.00 71.88 568 GLY A O 1
ATOM 4519 N N . LYS A 1 569 ? -40.769 -2.390 -1.647 1.00 79.00 569 LYS A N 1
ATOM 4520 C CA . LYS A 1 569 ? -39.612 -3.032 -0.991 1.00 79.00 569 LYS A CA 1
ATOM 4521 C C . LYS A 1 569 ? -39.731 -4.557 -1.113 1.00 79.00 569 LYS A C 1
ATOM 4523 O O . LYS A 1 569 ? -40.558 -5.117 -0.394 1.00 79.00 569 LYS A O 1
ATOM 4528 N N . PRO A 1 570 ? -38.925 -5.243 -1.949 1.00 81.25 570 PRO A N 1
ATOM 4529 C CA . PRO A 1 570 ? -39.213 -6.612 -2.404 1.00 81.25 570 PRO A CA 1
ATOM 4530 C C . PRO A 1 570 ? -39.289 -7.664 -1.288 1.00 81.25 570 PRO A C 1
ATOM 4532 O O . PRO A 1 570 ? -40.024 -8.639 -1.412 1.00 81.25 570 PRO A O 1
ATOM 4535 N N . PHE A 1 571 ? -38.570 -7.462 -0.178 1.00 86.69 571 PHE A N 1
ATOM 4536 C CA . PHE A 1 571 ? -38.588 -8.375 0.972 1.00 86.69 571 PHE A CA 1
ATOM 4537 C C . PHE A 1 571 ? -39.306 -7.822 2.209 1.00 86.69 571 PHE A C 1
ATOM 4539 O O . PHE A 1 571 ? -39.385 -8.535 3.208 1.00 86.69 571 PHE A O 1
ATOM 4546 N N . LYS A 1 572 ? -39.823 -6.584 2.192 1.00 86.19 572 LYS A N 1
ATOM 4547 C CA . LYS A 1 572 ? -40.381 -5.970 3.406 1.00 86.19 572 LYS A CA 1
ATOM 4548 C C . LYS A 1 572 ? -41.585 -6.777 3.893 1.00 86.19 572 LYS A C 1
ATOM 4550 O O . LYS A 1 572 ? -42.515 -7.022 3.133 1.00 86.19 572 LYS A O 1
ATOM 4555 N N . ASP A 1 573 ? -41.547 -7.161 5.168 1.00 86.56 573 ASP A N 1
ATOM 4556 C CA . ASP A 1 573 ? -42.578 -7.950 5.860 1.00 86.56 573 ASP A CA 1
ATOM 4557 C C . ASP A 1 573 ? -42.850 -9.350 5.268 1.00 86.56 573 ASP A C 1
ATOM 4559 O O . ASP A 1 573 ? -43.714 -10.071 5.766 1.00 86.56 573 ASP A O 1
ATOM 4563 N N . LYS A 1 574 ? -42.054 -9.783 4.280 1.00 89.62 574 LYS A N 1
ATOM 4564 C CA . LYS A 1 574 ? -42.121 -11.112 3.664 1.00 89.62 574 LYS A CA 1
ATOM 4565 C C . LYS A 1 574 ? -41.295 -12.143 4.430 1.00 89.62 574 LYS A C 1
ATOM 4567 O O . LYS A 1 574 ? -40.257 -11.827 5.023 1.00 89.62 574 LYS A O 1
ATOM 4572 N N . LYS A 1 575 ? -41.752 -13.392 4.401 1.00 92.62 575 LYS A N 1
ATOM 4573 C CA . LYS A 1 575 ? -41.076 -14.573 4.943 1.00 92.62 575 LYS A CA 1
ATOM 4574 C C . LYS A 1 575 ? -40.346 -15.304 3.819 1.00 92.62 575 LYS A C 1
ATOM 4576 O O . LYS A 1 575 ? -40.949 -15.644 2.806 1.00 92.62 575 LYS A O 1
ATOM 4581 N N . ILE A 1 576 ? -39.056 -15.562 3.999 1.00 93.56 576 ILE A N 1
ATOM 4582 C CA . ILE A 1 576 ? -38.210 -16.216 2.997 1.00 93.56 576 ILE A CA 1
ATOM 4583 C C . ILE A 1 576 ? -37.583 -17.472 3.601 1.00 93.56 576 ILE A C 1
ATOM 4585 O O . ILE A 1 576 ? -37.028 -17.433 4.701 1.00 93.56 576 ILE A O 1
ATOM 4589 N N . PHE A 1 577 ? -37.649 -18.585 2.876 1.00 93.00 577 PHE A N 1
ATOM 4590 C CA . PHE A 1 577 ? -36.904 -19.803 3.184 1.00 93.00 577 PHE A CA 1
ATOM 4591 C C . PHE A 1 577 ? -35.732 -19.947 2.209 1.00 93.00 577 PHE A C 1
ATOM 4593 O O . PHE A 1 577 ? -35.907 -19.831 0.997 1.00 93.00 577 PHE A O 1
ATOM 4600 N N . ILE A 1 578 ? -34.537 -20.227 2.732 1.00 90.62 578 ILE A N 1
ATOM 4601 C CA . ILE A 1 578 ? -33.348 -20.516 1.923 1.00 90.62 578 ILE A CA 1
ATOM 4602 C C . ILE A 1 578 ? -33.061 -22.010 2.036 1.00 90.62 578 ILE A C 1
ATOM 4604 O O . ILE A 1 578 ? -32.666 -22.492 3.099 1.00 90.62 578 ILE A O 1
ATOM 4608 N N . SER A 1 579 ? -33.239 -22.756 0.946 1.00 89.25 579 SER A N 1
ATOM 4609 C CA . SER A 1 579 ? -32.855 -24.168 0.933 1.00 89.25 579 SER A CA 1
ATOM 4610 C C . SER A 1 579 ? -31.330 -24.320 0.961 1.00 89.25 579 SER A C 1
ATOM 4612 O O . SER A 1 579 ? -30.598 -23.530 0.365 1.00 89.25 579 SER A O 1
ATOM 4614 N N . LYS A 1 580 ? -30.830 -25.382 1.605 1.00 85.75 580 LYS A N 1
ATOM 4615 C CA . LYS A 1 580 ? -29.387 -25.669 1.629 1.00 85.75 580 LYS A CA 1
ATOM 4616 C C . LYS A 1 580 ? -28.814 -25.819 0.208 1.00 85.75 580 LYS A C 1
ATOM 4618 O O . LYS A 1 580 ? -27.798 -25.211 -0.106 1.00 85.75 580 LYS A O 1
ATOM 4623 N N . LYS A 1 581 ? -29.535 -26.534 -0.669 1.00 85.62 581 LYS A N 1
ATOM 4624 C CA . LYS A 1 581 ? -29.152 -26.742 -2.077 1.00 85.62 581 LYS A CA 1
ATOM 4625 C C . LYS A 1 581 ? -29.000 -25.434 -2.860 1.00 85.62 581 LYS A C 1
ATOM 4627 O O . LYS A 1 581 ? -28.092 -25.340 -3.670 1.00 85.62 581 LYS A O 1
ATOM 4632 N N . PHE A 1 582 ? -29.826 -24.417 -2.597 1.00 85.81 582 PHE A N 1
ATOM 4633 C CA . PHE A 1 582 ? -29.676 -23.101 -3.232 1.00 85.81 582 PHE A CA 1
ATOM 4634 C C . PHE A 1 582 ? -28.325 -22.454 -2.888 1.00 85.81 582 PHE A C 1
ATOM 4636 O O . PHE A 1 582 ? -27.656 -21.928 -3.770 1.00 85.81 582 PHE A O 1
ATOM 4643 N N . VAL A 1 583 ? -27.879 -22.537 -1.630 1.00 84.06 583 VAL A N 1
ATOM 4644 C CA . VAL A 1 583 ? -26.562 -22.008 -1.226 1.00 84.06 583 VAL A CA 1
ATOM 4645 C C . VAL A 1 583 ? -25.424 -22.842 -1.824 1.00 84.06 583 VAL A C 1
ATOM 4647 O O . VAL A 1 583 ? -24.454 -22.271 -2.319 1.00 84.06 583 VAL A O 1
ATOM 4650 N N . ASP A 1 584 ? -25.559 -24.171 -1.815 1.00 82.50 584 ASP A N 1
ATOM 4651 C CA . ASP A 1 584 ? -24.550 -25.103 -2.339 1.00 82.50 584 ASP A CA 1
ATOM 4652 C C . ASP A 1 584 ? -24.374 -24.986 -3.875 1.00 82.50 584 ASP A C 1
ATOM 4654 O O . ASP A 1 584 ? -23.273 -25.181 -4.385 1.00 82.50 584 ASP A O 1
ATOM 4658 N N . GLU A 1 585 ? -25.428 -24.620 -4.618 1.00 81.88 585 GLU A N 1
ATOM 4659 C CA . GLU A 1 585 ? -25.418 -24.431 -6.083 1.00 81.88 585 GLU A CA 1
ATOM 4660 C C . GLU A 1 585 ? -24.893 -23.059 -6.554 1.00 81.88 585 GLU A C 1
ATOM 4662 O O . GLU A 1 585 ? -24.889 -22.790 -7.755 1.00 81.88 585 GLU A O 1
ATOM 4667 N N . ASN A 1 586 ? -24.456 -22.176 -5.649 1.00 74.56 586 ASN A N 1
ATOM 4668 C CA . ASN A 1 586 ? -23.959 -20.847 -6.015 1.00 74.56 586 ASN A CA 1
ATOM 4669 C C . ASN A 1 586 ? -22.571 -20.921 -6.697 1.00 74.56 586 ASN A C 1
ATOM 4671 O O . ASN A 1 586 ? -21.576 -21.156 -5.999 1.00 74.56 586 ASN A O 1
ATOM 4675 N N . PRO A 1 587 ? -22.451 -20.650 -8.015 1.00 56.56 587 PRO A N 1
ATOM 4676 C CA . PRO A 1 587 ? -21.217 -20.898 -8.765 1.00 56.56 587 PRO A CA 1
ATOM 4677 C C . PRO A 1 587 ? -20.031 -20.051 -8.285 1.00 56.56 587 PRO A C 1
ATOM 4679 O O . PRO A 1 587 ? -18.897 -20.523 -8.282 1.00 56.56 587 PRO A O 1
ATOM 4682 N N . ASN A 1 588 ? -20.287 -18.828 -7.807 1.00 60.75 588 ASN A N 1
ATOM 4683 C CA . ASN A 1 588 ? -19.234 -17.856 -7.498 1.00 60.75 588 ASN A CA 1
ATOM 4684 C C . ASN A 1 588 ? -18.889 -17.786 -5.999 1.00 60.75 588 ASN A C 1
ATOM 4686 O O . ASN A 1 588 ? -18.053 -16.975 -5.605 1.00 60.75 588 ASN A O 1
ATOM 4690 N N . LYS A 1 589 ? -19.566 -18.563 -5.133 1.00 64.81 589 LYS A N 1
ATOM 4691 C CA . LYS A 1 589 ? -19.470 -18.524 -3.648 1.00 64.81 589 LYS A CA 1
ATOM 4692 C C . LYS A 1 589 ? -19.687 -17.145 -2.986 1.00 64.81 589 LYS A C 1
ATOM 4694 O O . LYS A 1 589 ? -19.614 -17.031 -1.764 1.00 64.81 589 LYS A O 1
ATOM 4699 N N . GLN A 1 590 ? -20.007 -16.113 -3.767 1.00 67.38 590 GLN A N 1
ATOM 4700 C CA . GLN A 1 590 ? -20.145 -14.714 -3.349 1.00 67.38 590 GLN A CA 1
ATOM 4701 C C . GLN A 1 590 ? -21.331 -14.476 -2.402 1.00 67.38 590 GLN A C 1
ATOM 4703 O O . GLN A 1 590 ? -21.292 -13.564 -1.581 1.00 67.38 590 GLN A O 1
ATOM 4708 N N . PHE A 1 591 ? -22.370 -15.311 -2.481 1.00 72.94 591 PHE A N 1
ATOM 4709 C CA . PHE A 1 591 ? -23.571 -15.224 -1.650 1.00 72.94 591 PHE A CA 1
ATOM 4710 C C . PHE A 1 591 ? -23.697 -16.499 -0.817 1.00 72.94 591 PHE A C 1
ATOM 4712 O O . PHE A 1 591 ? -24.363 -17.460 -1.206 1.00 72.94 591 PHE A O 1
ATOM 4719 N N . ASN A 1 592 ? -23.019 -16.513 0.329 1.00 79.19 592 ASN A N 1
ATOM 4720 C CA . ASN A 1 592 ? -23.229 -17.537 1.347 1.00 79.19 592 ASN A CA 1
ATOM 4721 C C . ASN A 1 592 ? -24.514 -17.251 2.156 1.00 79.19 592 ASN A C 1
ATOM 4723 O O . ASN A 1 592 ? -25.148 -16.200 2.014 1.00 79.19 592 ASN A O 1
ATOM 4727 N N . HIS A 1 593 ? -24.895 -18.185 3.029 1.00 82.12 593 HIS A N 1
ATOM 4728 C CA . HIS A 1 593 ? -26.116 -18.077 3.831 1.00 82.12 593 HIS A CA 1
ATOM 4729 C C . HIS A 1 593 ? -26.166 -16.808 4.710 1.00 82.12 593 HIS A C 1
ATOM 4731 O O . HIS A 1 593 ? -27.227 -16.198 4.845 1.00 82.12 593 HIS A O 1
ATOM 4737 N N . ASP A 1 594 ? -25.040 -16.366 5.277 1.00 80.62 594 ASP A N 1
ATOM 4738 C CA . ASP A 1 594 ? -24.993 -15.175 6.138 1.00 80.62 594 ASP A CA 1
ATOM 4739 C C . ASP A 1 594 ? -25.119 -13.868 5.343 1.00 80.62 594 ASP A C 1
ATOM 4741 O O . ASP A 1 594 ? -25.784 -12.928 5.790 1.00 80.62 594 ASP A O 1
ATOM 4745 N N . ILE A 1 595 ? -24.557 -13.825 4.131 1.00 81.75 595 ILE A N 1
ATOM 4746 C CA . ILE A 1 595 ? -24.722 -12.711 3.188 1.00 81.75 595 ILE A CA 1
ATOM 4747 C C . ILE A 1 595 ? -26.186 -12.606 2.756 1.00 81.75 595 ILE A C 1
ATOM 4749 O O . ILE A 1 595 ? -26.768 -11.528 2.870 1.00 81.75 595 ILE A O 1
ATOM 4753 N N . LEU A 1 596 ? -26.812 -13.718 2.353 1.00 84.81 596 LEU A N 1
ATOM 4754 C CA . LEU A 1 596 ? -28.237 -13.757 1.996 1.00 84.81 596 LEU A CA 1
ATOM 4755 C C . LEU A 1 596 ? -29.134 -13.344 3.171 1.00 84.81 596 LEU A C 1
ATOM 4757 O O . LEU A 1 596 ? -30.048 -12.538 3.001 1.00 84.81 596 LEU A O 1
ATOM 4761 N N . LYS A 1 597 ? -28.837 -13.820 4.385 1.00 86.31 597 LYS A N 1
ATOM 4762 C CA . LYS A 1 597 ? -29.527 -13.408 5.614 1.00 86.31 597 LYS A CA 1
ATOM 4763 C C . LYS A 1 597 ? -29.408 -11.906 5.872 1.00 86.31 597 LYS A C 1
ATOM 4765 O O . LYS A 1 597 ? -30.404 -11.277 6.221 1.00 86.31 597 LYS A O 1
ATOM 4770 N N . SER A 1 598 ? -28.224 -11.319 5.695 1.00 83.38 598 SER A N 1
ATOM 4771 C CA . SER A 1 598 ? -28.036 -9.869 5.834 1.00 83.38 598 SER A CA 1
ATOM 4772 C C . SER A 1 598 ? -28.815 -9.097 4.762 1.00 83.38 598 SER A C 1
ATOM 4774 O O . SER A 1 598 ? -29.513 -8.133 5.071 1.00 83.38 598 SER A O 1
ATOM 4776 N N . LEU A 1 599 ? -28.762 -9.558 3.513 1.00 85.00 599 LEU A N 1
ATOM 4777 C CA . LEU A 1 599 ? -29.455 -8.962 2.374 1.00 85.00 599 LEU A CA 1
ATOM 4778 C C . LEU A 1 599 ? -30.982 -8.925 2.589 1.00 85.00 599 LEU A C 1
ATOM 4780 O O . LEU A 1 599 ? -31.612 -7.875 2.464 1.00 85.00 599 LEU A O 1
ATOM 4784 N N . ILE A 1 600 ? -31.563 -10.055 2.996 1.00 88.56 600 ILE A N 1
ATOM 4785 C CA . ILE A 1 600 ? -33.003 -10.209 3.230 1.00 88.56 600 ILE A CA 1
ATOM 4786 C C . ILE A 1 600 ? -33.453 -9.456 4.492 1.00 88.56 600 ILE A C 1
ATOM 4788 O O . ILE A 1 600 ? -34.383 -8.650 4.431 1.00 88.56 600 ILE A O 1
ATOM 4792 N N . CYS A 1 601 ? -32.799 -9.681 5.635 1.00 86.31 601 CYS A N 1
ATOM 4793 C CA . CYS A 1 601 ? -33.257 -9.141 6.918 1.00 86.31 601 CYS A CA 1
ATOM 4794 C C . CYS A 1 601 ? -32.819 -7.686 7.147 1.00 86.31 601 CYS A C 1
ATOM 4796 O O . CYS A 1 601 ? -33.626 -6.853 7.563 1.00 86.31 601 CYS A O 1
ATOM 4798 N N . ASN A 1 602 ? -31.550 -7.352 6.886 1.00 83.88 602 ASN A N 1
ATOM 4799 C CA . ASN A 1 602 ? -30.995 -6.046 7.254 1.00 83.88 602 ASN A CA 1
ATOM 4800 C C . ASN A 1 602 ? -31.320 -4.978 6.206 1.00 83.88 602 ASN A C 1
ATOM 4802 O O . ASN A 1 602 ? -31.803 -3.908 6.584 1.00 83.88 602 ASN A O 1
ATOM 4806 N N . ALA A 1 603 ? -31.096 -5.265 4.919 1.00 81.62 603 ALA A N 1
ATOM 4807 C CA . ALA A 1 603 ? -31.432 -4.344 3.831 1.00 81.62 603 ALA A CA 1
ATOM 4808 C C . ALA A 1 603 ? -32.923 -4.435 3.459 1.00 81.62 603 ALA A C 1
ATOM 4810 O O . ALA A 1 603 ? -33.629 -3.429 3.508 1.00 81.62 603 ALA A O 1
ATOM 4811 N N . GLY A 1 604 ? -33.420 -5.643 3.173 1.00 84.00 604 GLY A N 1
ATOM 4812 C CA . GLY A 1 604 ? -34.787 -5.862 2.689 1.00 84.00 604 GLY A CA 1
ATOM 4813 C C . GLY A 1 604 ? -35.905 -5.787 3.729 1.00 84.00 604 GLY A C 1
ATOM 4814 O O . GLY A 1 604 ? -37.062 -5.635 3.349 1.00 84.00 604 GLY A O 1
ATOM 4815 N N . LYS A 1 605 ? -35.583 -5.857 5.028 1.00 87.31 605 LYS A N 1
ATOM 4816 C CA . LYS A 1 605 ? -36.558 -5.921 6.139 1.00 87.31 605 LYS A CA 1
ATOM 4817 C C . LYS A 1 605 ? -37.536 -7.107 6.046 1.00 87.31 605 LYS A C 1
ATOM 4819 O O . LYS A 1 605 ? -38.667 -7.017 6.523 1.00 87.31 605 LYS A O 1
ATOM 4824 N N . GLY A 1 606 ? -37.088 -8.214 5.455 1.00 89.00 606 GLY A N 1
ATOM 4825 C CA . GLY A 1 606 ? -37.781 -9.502 5.484 1.00 89.00 606 GLY A CA 1
ATOM 4826 C C . GLY A 1 606 ? -37.432 -10.340 6.712 1.00 89.00 606 GLY A C 1
ATOM 4827 O O . GLY A 1 606 ? -36.635 -9.939 7.566 1.00 89.00 606 GLY A O 1
ATOM 4828 N N . LYS A 1 607 ? -38.027 -11.531 6.802 1.00 91.75 607 LYS A N 1
ATOM 4829 C CA . LYS A 1 607 ? -37.799 -12.504 7.880 1.00 91.75 607 LYS A CA 1
ATOM 4830 C C . LYS A 1 607 ? -37.418 -13.857 7.291 1.00 91.75 607 LYS A C 1
ATOM 4832 O O . LYS A 1 607 ? -38.113 -14.363 6.417 1.00 91.75 607 LYS A O 1
ATOM 4837 N N . LEU A 1 608 ? -36.351 -14.474 7.798 1.00 91.38 608 LEU A N 1
ATOM 4838 C CA . LEU A 1 608 ? -36.045 -15.867 7.469 1.00 91.38 608 LEU A CA 1
ATOM 4839 C C . LEU A 1 608 ? -36.879 -16.828 8.322 1.00 91.38 608 LEU A C 1
ATOM 4841 O O . LEU A 1 608 ? -36.919 -16.691 9.546 1.00 91.38 608 LEU A O 1
ATOM 4845 N N . VAL A 1 609 ? -37.491 -17.818 7.673 1.00 91.50 609 VAL A N 1
ATOM 4846 C CA . VAL A 1 609 ? -38.211 -18.932 8.315 1.00 91.50 609 VAL A CA 1
ATOM 4847 C C . VAL A 1 609 ? -37.426 -20.241 8.196 1.00 91.50 609 VAL A C 1
ATOM 4849 O O . VAL A 1 609 ? -36.482 -20.345 7.414 1.00 91.50 609 VAL A O 1
ATOM 4852 N N . LYS A 1 610 ? -37.787 -21.243 9.008 1.00 86.62 610 LYS A N 1
ATOM 4853 C CA . LYS A 1 610 ? -37.108 -22.556 9.049 1.00 86.62 610 LYS A CA 1
ATOM 4854 C C . LYS A 1 610 ? -37.778 -23.636 8.192 1.00 86.62 610 LYS A C 1
ATOM 4856 O O . LYS A 1 610 ? -37.185 -24.694 8.009 1.00 86.62 610 LYS A O 1
ATOM 4861 N N . SER A 1 611 ? -38.986 -23.383 7.692 1.00 87.06 611 SER A N 1
ATOM 4862 C CA . SER A 1 611 ? -39.742 -24.280 6.815 1.00 87.06 611 SER A CA 1
ATOM 4863 C C . SER A 1 611 ? -40.184 -23.523 5.567 1.00 87.06 611 SER A C 1
ATOM 4865 O O . SER A 1 611 ? -40.524 -22.345 5.638 1.00 87.06 611 SER A O 1
ATOM 4867 N N . ASP A 1 612 ? -40.194 -24.220 4.435 1.00 84.88 612 ASP A N 1
ATOM 4868 C CA . ASP A 1 612 ? -40.738 -23.745 3.165 1.00 84.88 612 ASP A CA 1
ATOM 4869 C C . ASP A 1 612 ? -42.246 -23.461 3.234 1.00 84.88 612 ASP A C 1
ATOM 4871 O O . ASP A 1 612 ? -42.696 -22.471 2.671 1.00 84.88 612 ASP A O 1
ATOM 4875 N N . LYS A 1 613 ? -43.010 -24.252 3.999 1.00 83.25 613 LYS A N 1
ATOM 4876 C CA . LYS A 1 613 ? -44.465 -24.077 4.199 1.00 83.25 613 LYS A CA 1
ATOM 4877 C C . LYS A 1 613 ? -44.870 -22.768 4.885 1.00 83.25 613 LYS A C 1
ATOM 4879 O O . LYS A 1 613 ? -46.040 -22.405 4.864 1.00 83.25 613 LYS A O 1
ATOM 4884 N N . GLU A 1 614 ? -43.930 -22.090 5.540 1.00 85.94 614 GLU A N 1
ATOM 4885 C CA . GLU A 1 614 ? -44.166 -20.815 6.225 1.00 85.94 614 GLU A CA 1
ATOM 4886 C C . GLU A 1 614 ? -43.710 -19.603 5.400 1.00 85.94 614 GLU A C 1
ATOM 4888 O O . GLU A 1 614 ? -43.823 -18.477 5.886 1.00 85.94 614 GLU A O 1
ATOM 4893 N N . ALA A 1 615 ? -43.148 -19.807 4.205 1.00 89.38 615 ALA A N 1
ATOM 4894 C CA . ALA A 1 615 ? -42.507 -18.763 3.414 1.00 89.38 615 ALA A CA 1
ATOM 4895 C C . ALA A 1 615 ? -43.416 -18.219 2.302 1.00 89.38 615 ALA A C 1
ATOM 4897 O O . ALA A 1 615 ? -44.082 -18.983 1.616 1.00 89.38 615 ALA A O 1
ATOM 4898 N N . ASP A 1 616 ? -43.360 -16.907 2.065 1.00 89.00 616 ASP A N 1
ATOM 4899 C CA . ASP A 1 616 ? -43.871 -16.289 0.835 1.00 89.00 616 ASP A CA 1
ATOM 4900 C C . ASP A 1 616 ? -42.950 -16.604 -0.364 1.00 89.00 616 ASP A C 1
ATOM 4902 O O . ASP A 1 616 ? -43.413 -16.744 -1.495 1.00 89.00 616 ASP A O 1
ATOM 4906 N N . PHE A 1 617 ? -41.635 -16.710 -0.117 1.00 90.31 617 PHE A N 1
ATOM 4907 C CA . PHE A 1 617 ? -40.618 -17.019 -1.129 1.00 90.31 617 PHE A CA 1
ATOM 4908 C C . PHE A 1 617 ? -39.699 -18.164 -0.693 1.00 90.31 617 PHE A C 1
ATOM 4910 O O . PHE A 1 617 ? -39.129 -18.143 0.403 1.00 90.31 617 PHE A O 1
ATOM 4917 N N . VAL A 1 618 ? -39.475 -19.126 -1.585 1.00 91.56 618 VAL A N 1
ATOM 4918 C CA . VAL A 1 618 ? -38.594 -20.281 -1.370 1.00 91.56 618 VAL A CA 1
ATOM 4919 C C . VAL A 1 618 ? -37.431 -20.234 -2.359 1.00 91.56 618 VAL A C 1
ATOM 4921 O O . VAL A 1 618 ? -37.609 -20.456 -3.555 1.00 91.56 618 VAL A O 1
ATOM 4924 N N . LEU A 1 619 ? -36.220 -19.980 -1.856 1.00 90.88 619 LEU A N 1
ATOM 4925 C CA . LEU A 1 619 ? -35.000 -20.007 -2.667 1.00 90.88 619 LEU A CA 1
ATOM 4926 C C . LEU A 1 619 ? -34.520 -21.459 -2.818 1.00 90.88 619 LEU A C 1
ATOM 4928 O O . LEU A 1 619 ? -34.121 -22.103 -1.837 1.00 90.88 619 LEU A O 1
ATOM 4932 N N . CYS A 1 620 ? -34.601 -21.994 -4.036 1.00 89.19 620 CYS A N 1
ATOM 4933 C CA . CYS A 1 620 ? -34.516 -23.427 -4.331 1.00 89.19 620 CYS A CA 1
ATOM 4934 C C . CYS A 1 620 ? -33.554 -23.776 -5.479 1.00 89.19 620 CYS A C 1
ATOM 4936 O O . CYS A 1 620 ? -33.132 -22.928 -6.262 1.00 89.19 620 CYS A O 1
ATOM 4938 N N . SER A 1 621 ? -33.168 -25.055 -5.526 1.00 87.19 621 SER A N 1
ATOM 4939 C CA . SER A 1 621 ? -32.285 -25.622 -6.554 1.00 87.19 621 SER A CA 1
ATOM 4940 C C . SER A 1 621 ? -32.809 -25.349 -7.965 1.00 87.19 621 SER A C 1
ATOM 4942 O O . SER A 1 621 ? -34.020 -25.357 -8.187 1.00 87.19 621 SER A O 1
ATOM 4944 N N . LYS A 1 622 ? -31.905 -25.219 -8.943 1.00 82.88 622 LYS A N 1
ATOM 4945 C CA . LYS A 1 622 ? -32.280 -25.153 -10.370 1.00 82.88 622 LYS A CA 1
ATOM 4946 C C . LYS A 1 622 ? -33.087 -26.372 -10.850 1.00 82.88 622 LYS A C 1
ATOM 4948 O O . LYS A 1 622 ? -33.795 -26.268 -11.843 1.00 82.88 622 LYS A O 1
ATOM 4953 N N . ASN A 1 623 ? -32.981 -27.497 -10.138 1.00 82.94 623 ASN A N 1
ATOM 4954 C CA . ASN A 1 623 ? -33.669 -28.757 -10.419 1.00 82.94 623 ASN A CA 1
ATOM 4955 C C . ASN A 1 623 ? -34.843 -29.029 -9.446 1.00 82.94 623 ASN A C 1
ATOM 4957 O O . ASN A 1 623 ? -35.300 -30.168 -9.356 1.00 82.94 623 ASN A O 1
ATOM 4961 N N . ASP A 1 624 ? -35.300 -28.047 -8.655 1.00 82.00 624 ASP A N 1
ATOM 4962 C CA . ASP A 1 624 ? -36.459 -28.240 -7.771 1.00 82.00 624 ASP A CA 1
ATOM 4963 C C . ASP A 1 624 ? -37.755 -28.263 -8.611 1.00 82.00 624 ASP A C 1
ATOM 4965 O O . ASP A 1 624 ? -38.068 -27.266 -9.266 1.00 82.00 624 ASP A O 1
ATOM 4969 N N . PRO A 1 625 ? -38.535 -29.363 -8.611 1.00 77.88 625 PRO A N 1
ATOM 4970 C CA . PRO A 1 625 ? -39.717 -29.491 -9.467 1.00 77.88 625 PRO A CA 1
ATOM 4971 C C . PRO A 1 625 ? -40.819 -28.476 -9.131 1.00 77.88 625 PRO A C 1
ATOM 4973 O O . PRO A 1 625 ? -41.733 -28.281 -9.924 1.00 77.88 625 PRO A O 1
ATOM 4976 N N . ARG A 1 626 ? -40.749 -27.811 -7.971 1.00 82.25 626 ARG A N 1
ATOM 4977 C CA . ARG A 1 626 ? -41.736 -26.808 -7.546 1.00 82.25 626 ARG A CA 1
ATOM 4978 C C . ARG A 1 626 ? -41.541 -25.446 -8.210 1.00 82.25 626 ARG A C 1
ATOM 4980 O O . ARG A 1 626 ? -42.457 -24.633 -8.165 1.00 82.25 626 ARG A O 1
ATOM 4987 N N . VAL A 1 627 ? -40.413 -25.212 -8.888 1.00 77.94 627 VAL A N 1
ATOM 4988 C CA . VAL A 1 627 ? -40.169 -23.989 -9.682 1.00 77.94 627 VAL A CA 1
ATOM 4989 C C . VAL A 1 627 ? -41.207 -23.814 -10.799 1.00 77.94 627 VAL A C 1
ATOM 4991 O O . VAL A 1 627 ? -41.537 -22.687 -11.148 1.00 77.94 627 VAL A O 1
ATOM 4994 N N . SER A 1 628 ? -41.757 -24.909 -11.334 1.00 67.50 628 SER A N 1
ATOM 4995 C CA . SER A 1 628 ? -42.849 -24.887 -12.319 1.00 67.50 628 SER A CA 1
ATOM 4996 C C . SER A 1 628 ? -44.247 -25.025 -11.701 1.00 67.50 628 SER A C 1
ATOM 4998 O O . SER A 1 628 ? -45.234 -25.064 -12.434 1.00 67.50 628 SER A O 1
ATOM 5000 N N . SER A 1 629 ? -44.360 -25.116 -10.371 1.00 66.38 629 SER A N 1
ATOM 5001 C CA . SER A 1 629 ? -45.658 -25.239 -9.705 1.00 66.38 629 SER A CA 1
ATOM 5002 C C . SER A 1 629 ? -46.352 -23.883 -9.609 1.00 66.38 629 SER A C 1
ATOM 5004 O O . SER A 1 629 ? -45.779 -22.903 -9.140 1.00 66.38 629 SER A O 1
ATOM 5006 N N . THR A 1 630 ? -47.612 -23.827 -10.031 1.00 56.25 630 THR A N 1
ATOM 5007 C CA . THR A 1 630 ? -48.445 -22.619 -9.971 1.00 56.25 630 THR A CA 1
ATOM 5008 C C . THR A 1 630 ? -49.142 -22.477 -8.613 1.00 56.25 630 THR A C 1
ATOM 5010 O O . THR A 1 630 ? -50.305 -22.082 -8.567 1.00 56.25 630 THR A O 1
ATOM 5013 N N . ASP A 1 631 ? -48.488 -22.840 -7.506 1.00 61.91 631 ASP A N 1
ATOM 5014 C CA . ASP A 1 631 ? -49.070 -22.686 -6.167 1.00 61.91 631 ASP A CA 1
ATOM 5015 C C . ASP A 1 631 ? -49.192 -21.189 -5.836 1.00 61.91 631 ASP A C 1
ATOM 5017 O O . ASP A 1 631 ? -48.196 -20.480 -5.697 1.00 61.91 631 ASP A O 1
ATOM 5021 N N . HIS A 1 632 ? -50.425 -20.683 -5.766 1.00 60.69 632 HIS A N 1
ATOM 5022 C CA . HIS A 1 632 ? -50.703 -19.242 -5.729 1.00 60.69 632 HIS A CA 1
ATOM 5023 C C . HIS A 1 632 ? -50.216 -18.543 -4.444 1.00 60.69 632 HIS A C 1
ATOM 5025 O O . HIS A 1 632 ? -50.210 -17.314 -4.393 1.00 60.69 632 HIS A O 1
ATOM 5031 N N . ASN A 1 633 ? -49.799 -19.297 -3.419 1.00 75.62 633 ASN A N 1
ATOM 5032 C CA . ASN A 1 633 ? -49.355 -18.747 -2.135 1.00 75.62 633 ASN A CA 1
ATOM 5033 C C . ASN A 1 633 ? -47.827 -18.687 -1.946 1.00 75.62 633 ASN A C 1
ATOM 5035 O O . ASN A 1 633 ? -47.377 -17.933 -1.082 1.00 75.62 633 ASN A O 1
ATOM 5039 N N . ILE A 1 634 ? -47.025 -19.464 -2.691 1.00 84.44 634 ILE A N 1
ATOM 5040 C CA . ILE A 1 634 ? -45.576 -19.604 -2.442 1.00 84.44 634 ILE A CA 1
ATOM 5041 C C . ILE A 1 634 ? -44.786 -19.470 -3.746 1.00 84.44 634 ILE A C 1
ATOM 5043 O O . ILE A 1 634 ? -44.914 -20.277 -4.660 1.00 84.44 634 ILE A O 1
ATOM 5047 N N . SER A 1 635 ? -43.901 -18.474 -3.810 1.00 87.88 635 SER A N 1
ATOM 5048 C CA . SER A 1 635 ? -43.052 -18.228 -4.981 1.00 87.88 635 SER A CA 1
ATOM 5049 C C . SER A 1 635 ? -41.714 -18.971 -4.884 1.00 87.88 635 SER A C 1
ATOM 5051 O O . SER A 1 635 ? -40.861 -18.638 -4.057 1.00 87.88 635 SER A O 1
ATOM 5053 N N . TYR A 1 636 ? -41.505 -19.961 -5.752 1.00 89.12 636 TYR A N 1
ATOM 5054 C CA . TYR A 1 636 ? -40.273 -20.754 -5.835 1.00 89.12 636 TYR A CA 1
ATOM 5055 C C . TYR A 1 636 ? -39.259 -20.103 -6.791 1.00 89.12 636 TYR A C 1
ATOM 5057 O O . TYR A 1 636 ? -39.483 -20.040 -7.997 1.00 89.12 636 TYR A O 1
ATOM 5065 N N . LEU A 1 637 ? -38.130 -19.617 -6.262 1.00 89.00 637 LEU A N 1
ATOM 5066 C CA . LEU A 1 637 ? -37.114 -18.884 -7.027 1.00 89.00 637 LEU A CA 1
ATOM 5067 C C . LEU A 1 637 ? -35.784 -19.648 -7.093 1.00 89.00 637 LEU A C 1
ATOM 5069 O O . LEU A 1 637 ? -35.181 -19.973 -6.069 1.00 89.00 637 LEU A O 1
ATOM 5073 N N . THR A 1 638 ? -35.292 -19.871 -8.312 1.00 89.81 638 THR A N 1
ATOM 5074 C CA . THR A 1 638 ? -33.908 -20.306 -8.585 1.00 89.81 638 THR A CA 1
ATOM 5075 C C . THR A 1 638 ? -32.946 -19.117 -8.519 1.00 89.81 638 THR A C 1
ATOM 5077 O O . THR A 1 638 ? -33.385 -17.975 -8.417 1.00 89.81 638 THR A O 1
ATOM 5080 N N . TRP A 1 639 ? -31.627 -19.327 -8.637 1.00 84.44 639 TRP A N 1
ATOM 5081 C CA . TRP A 1 639 ? -30.666 -18.210 -8.717 1.00 84.44 639 TRP A CA 1
ATOM 5082 C C . TRP A 1 639 ? -30.977 -17.218 -9.844 1.00 84.44 639 TRP A C 1
ATOM 5084 O O . TRP A 1 639 ? -30.872 -16.011 -9.639 1.00 84.44 639 TRP A O 1
ATOM 5094 N N . LYS A 1 640 ? -31.398 -17.716 -11.015 1.00 83.81 640 LYS A N 1
ATOM 5095 C CA . LYS A 1 640 ? -31.798 -16.875 -12.149 1.00 83.81 640 LYS A CA 1
ATOM 5096 C C . LYS A 1 640 ? -33.025 -16.028 -11.785 1.00 83.81 640 LYS A C 1
ATOM 5098 O O . LYS A 1 640 ? -32.935 -14.804 -11.820 1.00 83.81 640 LYS A O 1
ATOM 5103 N N . GLY A 1 641 ? -34.096 -16.675 -11.315 1.00 84.94 641 GLY A N 1
ATOM 5104 C CA . GLY A 1 641 ? -35.334 -16.000 -10.913 1.00 84.94 641 GLY A CA 1
ATOM 5105 C C . GLY A 1 641 ? -35.169 -15.056 -9.715 1.00 84.94 641 GLY A C 1
ATOM 5106 O O . GLY A 1 641 ? -35.811 -14.017 -9.662 1.00 84.94 641 GLY A O 1
ATOM 5107 N N . PHE A 1 642 ? -34.269 -15.358 -8.774 1.00 85.88 642 PHE A N 1
ATOM 5108 C CA . PHE A 1 642 ? -33.946 -14.488 -7.639 1.00 85.88 642 PHE A CA 1
ATOM 5109 C C . PHE A 1 642 ? -33.307 -13.170 -8.087 1.00 85.88 642 PHE A C 1
ATOM 5111 O O . PHE A 1 642 ? -33.683 -12.105 -7.595 1.00 85.88 642 PHE A O 1
ATOM 5118 N N . PHE A 1 643 ? -32.365 -13.222 -9.034 1.00 82.25 643 PHE A N 1
ATOM 5119 C CA . PHE A 1 643 ? -31.781 -12.004 -9.586 1.00 82.25 643 PHE A CA 1
ATOM 5120 C C . PHE A 1 643 ? -32.746 -11.266 -10.514 1.00 82.25 643 PHE A C 1
ATOM 5122 O O . PHE A 1 643 ? -32.800 -10.049 -10.433 1.00 82.25 643 PHE A O 1
ATOM 5129 N N . GLU A 1 644 ? -33.542 -11.959 -11.331 1.00 82.38 644 GLU A N 1
ATOM 5130 C CA . GLU A 1 644 ? -34.569 -11.332 -12.185 1.00 82.38 644 GLU A CA 1
ATOM 5131 C C . GLU A 1 644 ? -35.691 -10.669 -11.369 1.00 82.38 644 GLU A C 1
ATOM 5133 O O . GLU A 1 644 ? -36.191 -9.618 -11.751 1.00 82.38 644 GLU A O 1
ATOM 5138 N N . PHE A 1 645 ? -36.037 -11.217 -10.202 1.00 82.81 645 PHE A N 1
ATOM 5139 C CA . PHE A 1 645 ? -36.987 -10.609 -9.265 1.00 82.81 645 PHE A CA 1
ATOM 5140 C C . PHE A 1 645 ? -36.460 -9.304 -8.637 1.00 82.81 645 PHE A C 1
ATOM 5142 O O . PHE A 1 645 ? -37.229 -8.380 -8.378 1.00 82.81 645 PHE A O 1
ATOM 5149 N N . LEU A 1 646 ? -35.151 -9.211 -8.383 1.00 81.19 646 LEU A N 1
ATOM 5150 C CA . LEU A 1 646 ? -34.519 -8.016 -7.805 1.00 81.19 646 LEU A CA 1
ATOM 5151 C C . LEU A 1 646 ? -34.082 -6.993 -8.862 1.00 81.19 646 LEU A C 1
ATOM 5153 O O . LEU A 1 646 ? -34.090 -5.788 -8.614 1.00 81.19 646 LEU A O 1
ATOM 5157 N N . GLN A 1 647 ? -33.667 -7.481 -10.023 1.00 75.88 647 GLN A N 1
ATOM 5158 C CA . GLN A 1 647 ? -33.125 -6.742 -11.156 1.00 75.88 647 GLN A CA 1
ATOM 5159 C C . GLN A 1 647 ? -33.712 -7.352 -12.435 1.00 75.88 647 GLN A C 1
ATOM 5161 O O . GLN A 1 647 ? -33.021 -8.113 -13.124 1.00 75.88 647 GLN A O 1
ATOM 5166 N N . PRO A 1 648 ? -34.991 -7.063 -12.746 1.00 61.50 648 PRO A N 1
ATOM 5167 C CA . PRO A 1 648 ? -35.539 -7.408 -14.048 1.00 61.50 648 PRO A CA 1
ATOM 5168 C C . PRO A 1 648 ? -34.690 -6.715 -15.115 1.00 61.50 648 PRO A C 1
ATOM 5170 O O . PRO A 1 648 ? -34.323 -5.548 -14.960 1.00 61.50 648 PRO A O 1
ATOM 5173 N N . THR A 1 649 ? -34.337 -7.444 -16.173 1.00 57.03 649 THR A N 1
ATOM 5174 C CA . THR A 1 649 ? -33.574 -6.897 -17.299 1.00 57.03 649 THR A CA 1
ATOM 5175 C C . THR A 1 649 ? -34.342 -5.734 -17.910 1.00 57.03 649 THR A C 1
ATOM 5177 O O . THR A 1 649 ? -35.410 -5.923 -18.490 1.00 57.03 649 THR A O 1
ATOM 5180 N N . VAL A 1 650 ? -33.793 -4.530 -17.760 1.00 51.75 650 VAL A N 1
ATOM 5181 C CA . VAL A 1 650 ? -34.282 -3.341 -18.452 1.00 51.75 650 VAL A CA 1
ATOM 5182 C C . VAL A 1 650 ? -33.845 -3.481 -19.905 1.00 51.75 650 VAL A C 1
ATOM 5184 O O . VAL A 1 650 ? -32.650 -3.463 -20.191 1.00 51.75 650 VAL A O 1
ATOM 5187 N N . ASN A 1 651 ? -34.806 -3.646 -20.813 1.00 46.47 651 ASN A N 1
ATOM 5188 C CA . ASN A 1 651 ? -34.549 -3.487 -22.239 1.00 46.47 651 ASN A CA 1
ATOM 5189 C C . ASN A 1 651 ? -34.328 -1.993 -22.488 1.00 46.47 651 ASN A C 1
ATOM 5191 O O . ASN A 1 651 ? -35.285 -1.223 -22.527 1.00 46.47 651 ASN A O 1
ATOM 5195 N N . ILE A 1 652 ? -33.062 -1.597 -22.575 1.00 43.91 652 ILE A N 1
ATOM 5196 C CA . ILE A 1 652 ? -32.653 -0.239 -22.934 1.00 43.91 652 ILE A CA 1
ATOM 5197 C C . ILE A 1 652 ? -32.842 -0.100 -24.451 1.00 43.91 652 ILE A C 1
ATOM 5199 O O . ILE A 1 652 ? -32.470 -1.013 -25.192 1.00 43.91 652 ILE A O 1
ATOM 5203 N N . LEU A 1 653 ? -33.473 0.999 -24.873 1.00 35.44 653 LEU A N 1
ATOM 5204 C CA . LEU A 1 653 ? -33.704 1.367 -26.276 1.00 35.44 653 LEU A CA 1
ATOM 5205 C C . LEU A 1 653 ? -32.505 2.126 -26.863 1.00 35.44 653 LEU A C 1
ATOM 5207 O O . LEU A 1 653 ? -31.923 2.954 -26.124 1.00 35.44 653 LEU A O 1
#